Protein AF-0000000075753879 (afdb_homodimer)

Radius of gyration: 20.75 Å; Cα contacts (8 Å, |Δi|>4): 608; chains: 2; bounding box: 43×58×50 Å

Structure (mmCIF, N/CA/C/O backbone):
data_AF-0000000075753879-model_v1
#
loop_
_entity.id
_entity.type
_entity.pdbx_description
1 polymer 'Pc22g12750 protein'
#
loop_
_atom_site.group_PDB
_atom_site.id
_atom_site.type_symbol
_atom_site.label_atom_id
_atom_site.label_alt_id
_atom_site.label_comp_id
_atom_site.label_asym_id
_atom_site.label_entity_id
_atom_site.label_seq_id
_atom_site.pdbx_PDB_ins_code
_atom_site.Cartn_x
_atom_site.Cartn_y
_atom_site.Cartn_z
_atom_site.occupancy
_atom_site.B_iso_or_equiv
_atom_site.auth_seq_id
_atom_site.auth_comp_id
_atom_site.auth_asym_id
_atom_site.auth_atom_id
_atom_site.pdbx_PDB_model_num
ATOM 1 N N . MET A 1 1 ? -22.219 -13.297 14.078 1 32.09 1 MET A N 1
ATOM 2 C CA . MET A 1 1 ? -21.984 -13.297 12.641 1 32.09 1 MET A CA 1
ATOM 3 C C . MET A 1 1 ? -21.219 -14.539 12.211 1 32.09 1 MET A C 1
ATOM 5 O O . MET A 1 1 ? -20.219 -14.906 12.844 1 32.09 1 MET A O 1
ATOM 9 N N . ASN A 1 2 ? -21.797 -15.508 11.766 1 44.25 2 ASN A N 1
ATOM 10 C CA . ASN A 1 2 ? -21.297 -16.859 11.539 1 44.25 2 ASN A CA 1
ATOM 11 C C . ASN A 1 2 ? -19.984 -16.859 10.758 1 44.25 2 ASN A C 1
ATOM 13 O O . ASN A 1 2 ? -19.953 -16.469 9.594 1 44.25 2 ASN A O 1
ATOM 17 N N . GLN A 1 3 ? -18.766 -16.828 11.469 1 71.19 3 GLN A N 1
ATOM 18 C CA . GLN A 1 3 ? -17.406 -16.828 10.938 1 71.19 3 GLN A CA 1
ATOM 19 C C . GLN A 1 3 ? -17.188 -17.969 9.961 1 71.19 3 GLN A C 1
ATOM 21 O O . GLN A 1 3 ? -17.5 -19.125 10.266 1 71.19 3 GLN A O 1
ATOM 26 N N . GLN A 1 4 ? -17.203 -17.797 8.602 1 87.81 4 GLN A N 1
ATOM 27 C CA . GLN A 1 4 ? -16.938 -18.781 7.562 1 87.81 4 GLN A CA 1
ATOM 28 C C . GLN A 1 4 ? -15.836 -19.75 7.996 1 87.81 4 GLN A C 1
ATOM 30 O O . GLN A 1 4 ? -14.859 -19.344 8.633 1 87.81 4 GLN A O 1
ATOM 35 N N . SER A 1 5 ? -16.125 -21.047 7.887 1 95.25 5 SER A N 1
ATOM 36 C CA . SER A 1 5 ? -15.109 -22.062 8.141 1 95.25 5 SER A CA 1
ATOM 37 C C . SER A 1 5 ? -13.93 -21.906 7.191 1 95.25 5 SER A C 1
ATOM 39 O O . SER A 1 5 ? -14.031 -21.219 6.168 1 95.25 5 SER A O 1
ATOM 41 N N . PRO A 1 6 ? -12.805 -22.5 7.566 1 96.69 6 PRO A N 1
ATOM 42 C CA . PRO A 1 6 ? -11.656 -22.484 6.656 1 96.69 6 PRO A CA 1
ATOM 43 C C . PRO A 1 6 ? -11.992 -23.031 5.27 1 96.69 6 PRO A C 1
ATOM 45 O O . PRO A 1 6 ? -11.531 -22.484 4.262 1 96.69 6 PRO A O 1
ATOM 48 N N . GLU A 1 7 ? -12.812 -24.047 5.258 1 97.38 7 GLU A N 1
ATOM 49 C CA . GLU A 1 7 ? -13.219 -24.625 3.984 1 97.38 7 GLU A CA 1
ATOM 50 C C . GLU A 1 7 ? -14.055 -23.641 3.168 1 97.38 7 GLU A C 1
ATOM 52 O O . GLU A 1 7 ? -13.844 -23.484 1.965 1 97.38 7 GLU A O 1
ATOM 57 N N . GLU A 1 8 ? -14.953 -23.016 3.777 1 96.69 8 GLU A N 1
ATOM 58 C CA . GLU A 1 8 ? -15.805 -22.047 3.1 1 96.69 8 GLU A CA 1
ATOM 59 C C . GLU A 1 8 ? -15 -20.859 2.59 1 96.69 8 GLU A C 1
ATOM 61 O O . GLU A 1 8 ? -15.234 -20.359 1.481 1 96.69 8 GLU A O 1
ATOM 66 N N . LYS A 1 9 ? -14.078 -20.391 3.42 1 96.06 9 LYS A N 1
ATOM 67 C CA . LYS A 1 9 ? -13.211 -19.281 3.016 1 96.06 9 LYS A CA 1
ATOM 68 C C . LYS A 1 9 ? -12.359 -19.656 1.808 1 96.06 9 LYS A C 1
ATOM 70 O O . LYS A 1 9 ? -12.258 -18.891 0.852 1 96.06 9 LYS A O 1
ATOM 75 N N . ALA A 1 10 ? -11.789 -20.828 1.867 1 97.69 10 ALA A N 1
ATOM 76 C CA . ALA A 1 10 ? -10.938 -21.297 0.775 1 97.69 10 ALA A CA 1
ATOM 77 C C . ALA A 1 10 ? -11.734 -21.453 -0.518 1 97.69 10 ALA A C 1
ATOM 79 O O . ALA A 1 10 ? -11.281 -21.031 -1.585 1 97.69 10 ALA A O 1
ATOM 80 N N . GLU A 1 11 ? -12.914 -21.969 -0.422 1 97.31 11 GLU A N 1
ATOM 81 C CA . GLU A 1 11 ? -13.766 -22.141 -1.593 1 97.31 11 GLU A CA 1
ATOM 82 C C . GLU A 1 11 ? -14.195 -20.797 -2.176 1 97.31 11 GLU A C 1
ATOM 84 O O . GLU A 1 11 ? -14.219 -20.625 -3.396 1 97.31 11 GLU A O 1
ATOM 89 N N . ALA A 1 12 ? -14.531 -19.906 -1.305 1 94.38 12 ALA A N 1
ATOM 90 C CA . ALA A 1 12 ? -14.914 -18.578 -1.76 1 94.38 12 ALA A CA 1
ATOM 91 C C . ALA A 1 12 ? -13.75 -17.875 -2.469 1 94.38 12 ALA A C 1
ATOM 93 O O . ALA A 1 12 ? -13.945 -17.188 -3.477 1 94.38 12 ALA A O 1
ATOM 94 N N . LEU A 1 13 ? -12.594 -18.047 -1.924 1 95.5 13 LEU A N 1
ATOM 95 C CA . LEU A 1 13 ? -11.398 -17.438 -2.492 1 95.5 13 LEU A CA 1
ATOM 96 C C . LEU A 1 13 ? -11.094 -18 -3.873 1 95.5 13 LEU A C 1
ATOM 98 O O . LEU A 1 13 ? -10.828 -17.25 -4.816 1 95.5 13 LEU A O 1
ATOM 102 N N . ILE A 1 14 ? -11.125 -19.312 -4.027 1 96.81 14 ILE A N 1
ATOM 103 C CA . ILE A 1 14 ? -10.906 -19.969 -5.309 1 96.81 14 ILE A CA 1
ATOM 104 C C . ILE A 1 14 ? -11.992 -19.547 -6.297 1 96.81 14 ILE A C 1
ATOM 106 O O . ILE A 1 14 ? -11.695 -19.25 -7.457 1 96.81 14 ILE A O 1
ATOM 110 N N . GLY A 1 15 ? -13.219 -19.469 -5.82 1 95 15 GLY A N 1
ATOM 111 C CA . GLY A 1 15 ? -14.312 -19 -6.656 1 95 15 GLY A CA 1
ATOM 112 C C . GLY A 1 15 ? -14.125 -17.578 -7.141 1 95 15 GLY A C 1
ATOM 113 O O . GLY A 1 15 ? -14.406 -17.281 -8.305 1 95 15 GLY A O 1
ATOM 114 N N . ALA A 1 16 ? -13.648 -16.719 -6.277 1 91.19 16 ALA A N 1
ATOM 115 C CA . ALA A 1 16 ? -13.398 -15.328 -6.641 1 91.19 16 ALA A CA 1
ATOM 116 C C . ALA A 1 16 ? -12.32 -15.227 -7.715 1 91.19 16 ALA A C 1
ATOM 118 O O . ALA A 1 16 ? -12.461 -14.453 -8.672 1 91.19 16 ALA A O 1
ATOM 119 N N . LEU A 1 17 ? -11.234 -15.992 -7.559 1 93.81 17 LEU A N 1
ATOM 120 C CA . LEU A 1 17 ? -10.164 -16 -8.555 1 93.81 17 LEU A CA 1
ATOM 121 C C . LEU A 1 17 ? -10.703 -16.422 -9.922 1 93.81 17 LEU A C 1
ATOM 123 O O . LEU A 1 17 ? -10.383 -15.797 -10.938 1 93.81 17 LEU A O 1
ATOM 127 N N . GLU A 1 18 ? -11.516 -17.406 -9.906 1 95.12 18 GLU A N 1
ATOM 128 C CA . GLU A 1 18 ? -12.023 -17.969 -11.164 1 95.12 18 GLU A CA 1
ATOM 129 C C . GLU A 1 18 ? -13.062 -17.031 -11.781 1 95.12 18 GLU A C 1
ATOM 131 O O . GLU A 1 18 ? -13.109 -16.875 -13.008 1 95.12 18 GLU A O 1
ATOM 136 N N . LYS A 1 19 ? -13.852 -16.422 -10.977 1 91.06 19 LYS A N 1
ATOM 137 C CA . LYS A 1 19 ? -14.945 -15.586 -11.469 1 91.06 19 LYS A CA 1
ATOM 138 C C . LYS A 1 19 ? -14.438 -14.219 -11.906 1 91.06 19 LYS A C 1
ATOM 140 O O . LYS A 1 19 ? -14.742 -13.758 -13.008 1 91.06 19 LYS A O 1
ATOM 145 N N . TYR A 1 20 ? -13.633 -13.625 -11.117 1 88.5 20 TYR A N 1
ATOM 146 C CA . TYR A 1 20 ? -13.258 -12.234 -11.344 1 88.5 20 TYR A CA 1
ATOM 147 C C . TYR A 1 20 ? -11.898 -12.133 -12.023 1 88.5 20 TYR A C 1
ATOM 149 O O . TYR A 1 20 ? -11.508 -11.062 -12.492 1 88.5 20 TYR A O 1
ATOM 157 N N . GLY A 1 21 ? -11.156 -13.227 -12.086 1 89.19 21 GLY A N 1
ATOM 158 C CA . GLY A 1 21 ? -9.836 -13.219 -12.703 1 89.19 21 GLY A CA 1
ATOM 159 C C . GLY A 1 21 ? -9.883 -13.477 -14.203 1 89.19 21 GLY A C 1
ATOM 160 O O . GLY A 1 21 ? -8.852 -13.719 -14.828 1 89.19 21 GLY A O 1
ATOM 161 N N . GLN A 1 22 ? -11 -13.344 -14.781 1 85.38 22 GLN A N 1
ATOM 162 C CA . GLN A 1 22 ? -11.172 -13.695 -16.188 1 85.38 22 GLN A CA 1
ATOM 163 C C . GLN A 1 22 ? -10.789 -12.539 -17.094 1 85.38 22 GLN A C 1
ATOM 165 O O . GLN A 1 22 ? -10.586 -12.727 -18.297 1 85.38 22 GLN A O 1
ATOM 170 N N . GLY A 1 23 ? -10.719 -11.352 -16.562 1 80.12 23 GLY A N 1
ATOM 171 C CA . GLY A 1 23 ? -10.367 -10.203 -17.391 1 80.12 23 GLY A CA 1
ATOM 172 C C . GLY A 1 23 ? -8.914 -10.188 -17.797 1 80.12 23 GLY A C 1
ATOM 173 O O . GLY A 1 23 ? -8.102 -10.953 -17.281 1 80.12 23 GLY A O 1
ATOM 174 N N . ASP A 1 24 ? -8.688 -9.32 -18.828 1 75.56 24 ASP A N 1
ATOM 175 C CA . ASP A 1 24 ? -7.316 -9.172 -19.312 1 75.56 24 ASP A CA 1
ATOM 176 C C . ASP A 1 24 ? -6.383 -8.727 -18.188 1 75.56 24 ASP A C 1
ATOM 178 O O . ASP A 1 24 ? -6.77 -7.93 -17.344 1 75.56 24 ASP A O 1
ATOM 182 N N . TYR A 1 25 ? -5.301 -9.359 -18.219 1 74.19 25 TYR A N 1
ATOM 183 C CA . TYR A 1 25 ? -4.258 -9 -17.266 1 74.19 25 TYR A CA 1
ATOM 184 C C . TYR A 1 25 ? -3.469 -7.789 -17.75 1 74.19 25 TYR A C 1
ATOM 186 O O . TYR A 1 25 ? -2.482 -7.93 -18.484 1 74.19 25 TYR A O 1
ATOM 194 N N . ILE A 1 26 ? -3.715 -6.562 -17.281 1 65.62 26 ILE A N 1
ATOM 195 C CA . ILE A 1 26 ? -3.031 -5.277 -17.359 1 65.62 26 ILE A CA 1
ATOM 196 C C . ILE A 1 26 ? -2.172 -5.227 -18.625 1 65.62 26 ILE A C 1
ATOM 198 O O . ILE A 1 26 ? -0.948 -5.09 -18.547 1 65.62 26 ILE A O 1
ATOM 202 N N . GLY A 1 27 ? -2.75 -5.352 -19.797 1 65.88 27 GLY A N 1
ATOM 203 C CA . GLY A 1 27 ? -2.033 -5.188 -21.047 1 65.88 27 GLY A CA 1
ATOM 204 C C . GLY A 1 27 ? -1.405 -6.473 -21.562 1 65.88 27 GLY A C 1
ATOM 205 O O . GLY A 1 27 ? -0.615 -6.453 -22.5 1 65.88 27 GLY A O 1
ATOM 206 N N . GLU A 1 28 ? -1.628 -7.508 -20.797 1 75.94 28 GLU A N 1
ATOM 207 C CA . GLU A 1 28 ? -1.078 -8.797 -21.203 1 75.94 28 GLU A CA 1
ATOM 208 C C . GLU A 1 28 ? -2.096 -9.594 -22.016 1 75.94 28 GLU A C 1
ATOM 210 O O . GLU A 1 28 ? -3.287 -9.273 -22.016 1 75.94 28 GLU A O 1
ATOM 215 N N . SER A 1 29 ? -1.628 -10.625 -22.703 1 82.94 29 SER A N 1
ATOM 216 C CA . SER A 1 29 ? -2.457 -11.43 -23.594 1 82.94 29 SER A CA 1
ATOM 217 C C . SER A 1 29 ? -3.102 -12.594 -22.844 1 82.94 29 SER A C 1
ATOM 219 O O . SER A 1 29 ? -3.668 -13.5 -23.469 1 82.94 29 SER A O 1
ATOM 221 N N . ILE A 1 30 ? -2.93 -12.633 -21.594 1 92.69 30 ILE A N 1
ATOM 222 C CA . ILE A 1 30 ? -3.557 -13.68 -20.797 1 92.69 30 ILE A CA 1
ATOM 223 C C . ILE A 1 30 ? -4.469 -13.047 -19.75 1 92.69 30 ILE A C 1
ATOM 225 O O . ILE A 1 30 ? -4.453 -11.828 -19.562 1 92.69 30 ILE A O 1
ATOM 229 N N . SER A 1 31 ? -5.305 -13.938 -19.172 1 94 31 SER A N 1
ATOM 230 C CA . SER A 1 31 ? -6.168 -13.445 -18.109 1 94 31 SER A CA 1
ATOM 231 C C . SER A 1 31 ? -5.406 -13.328 -16.781 1 94 31 SER A C 1
ATOM 233 O O . SER A 1 31 ? -4.344 -13.938 -16.625 1 94 31 SER A O 1
ATOM 235 N N . GLN A 1 32 ? -5.938 -12.625 -15.828 1 93.88 32 GLN A N 1
ATOM 236 C CA . GLN A 1 32 ? -5.363 -12.547 -14.492 1 93.88 32 GLN A CA 1
ATOM 237 C C . GLN A 1 32 ? -5.328 -13.914 -13.82 1 93.88 32 GLN A C 1
ATOM 239 O O . GLN A 1 32 ? -4.395 -14.227 -13.078 1 93.88 32 GLN A O 1
ATOM 244 N N . LEU A 1 33 ? -6.387 -14.688 -14.07 1 96.12 33 LEU A N 1
ATOM 245 C CA . LEU A 1 33 ? -6.418 -16.031 -13.531 1 96.12 33 LEU A CA 1
ATOM 246 C C . LEU A 1 33 ? -5.238 -16.859 -14.047 1 96.12 33 LEU A C 1
ATOM 248 O O . LEU A 1 33 ? -4.523 -17.484 -13.258 1 96.12 33 LEU A O 1
ATOM 252 N N . GLU A 1 34 ? -5.039 -16.812 -15.352 1 97.38 34 GLU A N 1
ATOM 253 C CA . GLU A 1 34 ? -3.934 -17.562 -15.938 1 97.38 34 GLU A CA 1
ATOM 254 C C . GLU A 1 34 ? -2.594 -17.094 -15.375 1 97.38 34 GLU A C 1
ATOM 256 O O . GLU A 1 34 ? -1.719 -17.922 -15.086 1 97.38 34 GLU A O 1
ATOM 261 N N . HIS A 1 35 ? -2.42 -15.828 -15.188 1 97.06 35 HIS A N 1
ATOM 262 C CA . HIS A 1 35 ? -1.223 -15.242 -14.594 1 97.06 35 HIS A CA 1
ATOM 263 C C . HIS A 1 35 ? -0.968 -15.797 -13.203 1 97.06 35 HIS A C 1
ATOM 265 O O . HIS A 1 35 ? 0.139 -16.25 -12.898 1 97.06 35 HIS A O 1
ATOM 271 N N . CYS A 1 36 ? -2.014 -15.836 -12.375 1 98.06 36 CYS A N 1
ATOM 272 C CA . CYS A 1 36 ? -1.92 -16.312 -11 1 98.06 36 CYS A CA 1
ATOM 273 C C . CYS A 1 36 ? -1.588 -17.797 -10.969 1 98.06 36 CYS A C 1
ATOM 275 O O . CYS A 1 36 ? -0.739 -18.234 -10.188 1 98.06 36 CYS A O 1
ATOM 277 N N . LEU A 1 37 ? -2.266 -18.531 -11.844 1 98.69 37 LEU A N 1
ATOM 278 C CA . LEU A 1 37 ? -2.064 -19.969 -11.875 1 98.69 37 LEU A CA 1
ATOM 279 C C . LEU A 1 37 ? -0.645 -20.312 -12.32 1 98.69 37 LEU A C 1
ATOM 281 O O . LEU A 1 37 ? -0.026 -21.234 -11.781 1 98.69 37 LEU A O 1
ATOM 285 N N . GLN A 1 38 ? -0.135 -19.594 -13.32 1 98.75 38 GLN A N 1
ATOM 286 C CA . GLN A 1 38 ? 1.229 -19.828 -13.781 1 98.75 38 GLN A CA 1
ATOM 287 C C . GLN A 1 38 ? 2.242 -19.516 -12.68 1 98.75 38 GLN A C 1
ATOM 289 O O . GLN A 1 38 ? 3.203 -20.266 -12.492 1 98.75 38 GLN A O 1
ATOM 294 N N . ALA A 1 39 ? 2.053 -18.453 -11.922 1 98.75 39 ALA A N 1
ATOM 295 C CA . ALA A 1 39 ? 2.951 -18.109 -10.82 1 98.75 39 ALA A CA 1
ATOM 296 C C . ALA A 1 39 ? 2.949 -19.203 -9.75 1 98.75 39 ALA A C 1
ATOM 298 O O . ALA A 1 39 ? 4.008 -19.625 -9.281 1 98.75 39 ALA A O 1
ATOM 299 N N . ALA A 1 40 ? 1.754 -19.672 -9.375 1 98.88 40 ALA A N 1
ATOM 300 C CA . ALA A 1 40 ? 1.633 -20.734 -8.383 1 98.88 40 ALA A CA 1
ATOM 301 C C . ALA A 1 40 ? 2.297 -22.031 -8.875 1 98.88 40 ALA A C 1
ATOM 303 O O . ALA A 1 40 ? 2.949 -22.734 -8.102 1 98.88 40 ALA A O 1
ATOM 304 N N . HIS A 1 41 ? 2.088 -22.297 -10.141 1 98.88 41 HIS A N 1
ATOM 305 C CA . HIS A 1 41 ? 2.668 -23.5 -10.734 1 98.88 41 HIS A CA 1
ATOM 306 C C . HIS A 1 41 ? 4.191 -23.453 -10.664 1 98.88 41 HIS A C 1
ATOM 308 O O . HIS A 1 41 ? 4.824 -24.469 -10.336 1 98.88 41 HIS A O 1
ATOM 314 N N . GLN A 1 42 ? 4.793 -22.328 -10.969 1 98.81 42 GLN A N 1
ATOM 315 C CA . GLN A 1 42 ? 6.242 -22.203 -10.883 1 98.81 42 GLN A CA 1
ATOM 316 C C . GLN A 1 42 ? 6.738 -22.391 -9.453 1 98.81 42 GLN A C 1
ATOM 318 O O . GLN A 1 42 ? 7.773 -23.031 -9.234 1 98.81 42 GLN A O 1
ATOM 323 N N . ALA A 1 43 ? 5.992 -21.859 -8.484 1 98.88 43 ALA A N 1
ATOM 324 C CA . ALA A 1 43 ? 6.355 -22.047 -7.082 1 98.88 43 ALA A CA 1
ATOM 325 C C . ALA A 1 43 ? 6.316 -23.516 -6.703 1 98.88 43 ALA A C 1
ATOM 327 O O . ALA A 1 43 ? 7.219 -24.016 -6.023 1 98.88 43 ALA A O 1
ATOM 328 N N . SER A 1 44 ? 5.285 -24.203 -7.203 1 98.62 44 SER A N 1
ATOM 329 C CA . SER A 1 44 ? 5.145 -25.625 -6.922 1 98.62 44 SER A CA 1
ATOM 330 C C . SER A 1 44 ? 6.273 -26.438 -7.559 1 98.62 44 SER A C 1
ATOM 332 O O . SER A 1 44 ? 6.844 -27.328 -6.926 1 98.62 44 SER A O 1
ATOM 334 N N . LYS A 1 45 ? 6.559 -26.109 -8.766 1 98.44 45 LYS A N 1
ATOM 335 C CA . LYS A 1 45 ? 7.621 -26.812 -9.484 1 98.44 45 LYS A CA 1
ATOM 336 C C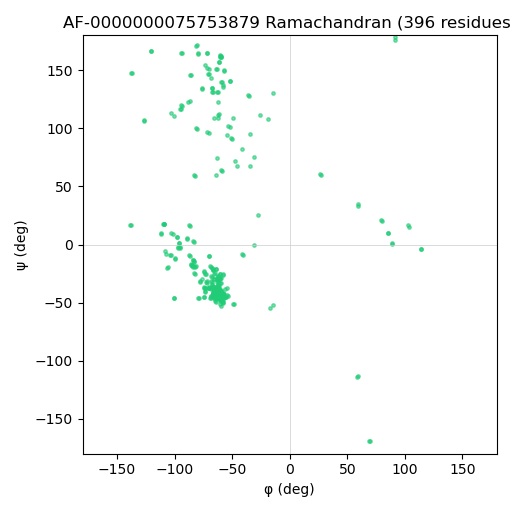 . LYS A 1 45 ? 8.969 -26.594 -8.805 1 98.44 45 LYS A C 1
ATOM 338 O O . LYS A 1 45 ? 9.828 -27.484 -8.836 1 98.44 45 LYS A O 1
ATOM 343 N N . ALA A 1 46 ? 9.156 -25.5 -8.156 1 98.69 46 ALA A N 1
ATOM 344 C CA . ALA A 1 46 ? 10.391 -25.172 -7.445 1 98.69 46 ALA A CA 1
ATOM 345 C C . ALA A 1 46 ? 10.414 -25.812 -6.059 1 98.69 46 ALA A C 1
ATOM 347 O O . ALA A 1 46 ? 11.344 -25.594 -5.281 1 98.69 46 ALA A O 1
ATOM 348 N N . ASN A 1 47 ? 9.398 -26.578 -5.695 1 98.44 47 ASN A N 1
ATOM 349 C CA . ASN A 1 47 ? 9.25 -27.234 -4.398 1 98.44 47 ASN A CA 1
ATOM 350 C C . ASN A 1 47 ? 9.234 -26.234 -3.256 1 98.44 47 ASN A C 1
ATOM 352 O O . ASN A 1 47 ? 9.844 -26.469 -2.207 1 98.44 47 ASN A O 1
ATOM 356 N N . ALA A 1 48 ? 8.672 -25.062 -3.551 1 98.75 48 ALA A N 1
ATOM 357 C CA . ALA A 1 48 ? 8.523 -24.078 -2.49 1 98.75 48 ALA A CA 1
ATOM 358 C C . ALA A 1 48 ? 7.594 -24.578 -1.391 1 98.75 48 ALA A C 1
ATOM 360 O O . ALA A 1 48 ? 6.75 -25.453 -1.632 1 98.75 48 ALA A O 1
ATOM 361 N N . ARG A 1 49 ? 7.777 -24.141 -0.122 1 98.5 49 ARG A N 1
ATOM 362 C CA . ARG A 1 49 ? 6.863 -24.5 0.954 1 98.5 49 ARG A CA 1
ATOM 363 C C . ARG A 1 49 ? 5.449 -24.016 0.664 1 98.5 49 ARG A C 1
ATOM 365 O O . ARG A 1 49 ? 5.258 -23.062 -0.104 1 98.5 49 ARG A O 1
ATOM 372 N N . ASP A 1 50 ? 4.441 -24.516 1.315 1 98.69 50 ASP A N 1
ATOM 373 C CA . ASP A 1 50 ? 3.025 -24.297 1.035 1 98.69 50 ASP A CA 1
ATOM 374 C C . ASP A 1 50 ? 2.676 -22.812 1.122 1 98.69 50 ASP A C 1
ATOM 376 O O . ASP A 1 50 ? 1.97 -22.281 0.261 1 98.69 50 ASP A O 1
ATOM 380 N N . GLU A 1 51 ? 3.166 -22.109 2.092 1 98.75 51 GLU A N 1
ATOM 381 C CA . GLU A 1 51 ? 2.846 -20.688 2.27 1 98.75 51 GLU A CA 1
ATOM 382 C C . GLU A 1 51 ? 3.322 -19.859 1.078 1 98.75 51 GLU A C 1
ATOM 384 O O . GLU A 1 51 ? 2.658 -18.906 0.675 1 98.75 51 GLU A O 1
ATOM 389 N N . LEU A 1 52 ? 4.457 -20.25 0.525 1 98.88 52 LEU A N 1
ATOM 390 C CA . LEU A 1 52 ? 4.988 -19.516 -0.618 1 98.88 52 LEU A CA 1
ATOM 391 C C . LEU A 1 52 ? 4.203 -19.828 -1.884 1 98.88 52 LEU A C 1
ATOM 393 O O . LEU A 1 52 ? 3.982 -18.953 -2.723 1 98.88 52 LEU A O 1
ATOM 397 N N . VAL A 1 53 ? 3.756 -21.047 -2.07 1 98.94 53 VAL A N 1
ATOM 398 C CA . VAL A 1 53 ? 2.908 -21.422 -3.197 1 98.94 53 VAL A CA 1
ATOM 399 C C . VAL A 1 53 ? 1.579 -20.672 -3.115 1 98.94 53 VAL A C 1
ATOM 401 O O . VAL A 1 53 ? 1.098 -20.141 -4.117 1 98.94 53 VAL A O 1
ATOM 404 N N . ILE A 1 54 ? 1.033 -20.609 -1.883 1 98.94 54 ILE A N 1
ATOM 405 C CA . ILE A 1 54 ? -0.215 -19.891 -1.657 1 98.94 54 ILE A CA 1
ATOM 406 C C . ILE A 1 54 ? -0.026 -18.406 -1.993 1 98.94 54 ILE A C 1
ATOM 408 O O . ILE A 1 54 ? -0.859 -17.812 -2.678 1 98.94 54 ILE A O 1
ATOM 412 N N . ALA A 1 55 ? 1.093 -17.812 -1.553 1 98.94 55 ALA A N 1
ATOM 413 C CA . ALA A 1 55 ? 1.377 -16.406 -1.829 1 98.94 55 ALA A CA 1
ATOM 414 C C . ALA A 1 55 ? 1.52 -16.156 -3.328 1 98.94 55 ALA A C 1
ATOM 416 O O . ALA A 1 55 ? 1.06 -15.133 -3.844 1 98.94 55 ALA A O 1
ATOM 417 N N . ALA A 1 56 ? 2.152 -17.078 -4.02 1 98.94 56 ALA A N 1
ATOM 418 C CA . ALA A 1 56 ? 2.305 -16.953 -5.469 1 98.94 56 ALA A CA 1
ATOM 419 C C . ALA A 1 56 ? 0.947 -16.984 -6.164 1 98.94 56 ALA A C 1
ATOM 421 O O . ALA A 1 56 ? 0.693 -16.188 -7.074 1 98.94 56 ALA A O 1
ATOM 422 N N . LEU A 1 57 ? 0.075 -17.828 -5.707 1 98.81 57 LEU A N 1
ATOM 423 C CA . LEU A 1 57 ? -1.263 -17.938 -6.277 1 98.81 57 LEU A CA 1
ATOM 424 C C . LEU A 1 57 ? -2.055 -16.656 -6.059 1 98.81 57 LEU A C 1
ATOM 426 O O . LEU A 1 57 ? -2.801 -16.219 -6.941 1 98.81 57 LEU A O 1
ATOM 430 N N . LEU A 1 58 ? -1.85 -16.016 -4.887 1 98.5 58 LEU A N 1
ATOM 431 C CA . LEU A 1 58 ? -2.779 -14.977 -4.441 1 98.5 58 LEU A CA 1
ATOM 432 C C . LEU A 1 58 ? -2.119 -13.602 -4.469 1 98.5 58 LEU A C 1
ATOM 434 O O . LEU A 1 58 ? -2.699 -12.625 -4.004 1 98.5 58 LEU A O 1
ATOM 438 N N . HIS A 1 59 ? -0.901 -13.422 -5.047 1 98.31 59 HIS A N 1
ATOM 439 C CA . HIS A 1 59 ? -0.122 -12.195 -4.918 1 98.31 59 HIS A CA 1
ATOM 440 C C . HIS A 1 59 ? -0.863 -11.008 -5.523 1 98.31 59 HIS A C 1
ATOM 442 O O . HIS 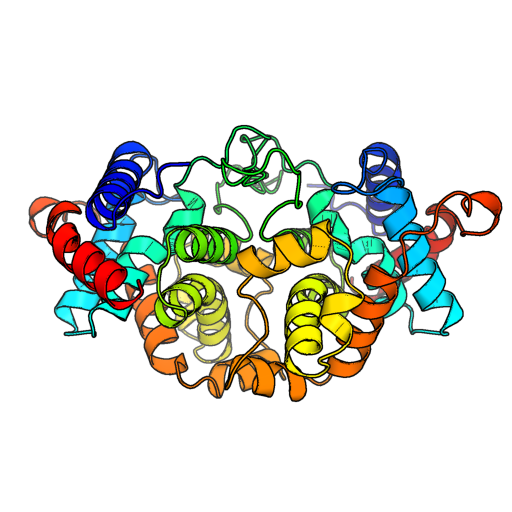A 1 59 ? -0.725 -9.875 -5.051 1 98.31 59 HIS A O 1
ATOM 448 N N . ASP A 1 60 ? -1.753 -11.312 -6.527 1 95.44 60 ASP A N 1
ATOM 449 C CA . ASP A 1 60 ? -2.443 -10.242 -7.246 1 95.44 60 ASP A CA 1
ATOM 450 C C . ASP A 1 60 ? -3.924 -10.203 -6.875 1 95.44 60 ASP A C 1
ATOM 452 O O . ASP A 1 60 ? -4.73 -9.609 -7.594 1 95.44 60 ASP A O 1
ATOM 456 N N . ILE A 1 61 ? -4.305 -10.844 -5.746 1 94.44 61 ILE A N 1
ATOM 457 C CA . ILE A 1 61 ? -5.707 -10.914 -5.363 1 94.44 61 ILE A CA 1
ATOM 458 C C . ILE A 1 61 ? -6.262 -9.508 -5.152 1 94.44 61 ILE A C 1
ATOM 460 O O . ILE A 1 61 ? -7.453 -9.266 -5.348 1 94.44 61 ILE A O 1
ATOM 464 N N . GLY A 1 62 ? -5.438 -8.562 -4.84 1 91.25 62 GLY A N 1
ATOM 465 C CA . GLY A 1 62 ? -5.84 -7.176 -4.656 1 91.25 62 GLY A CA 1
ATOM 466 C C . GLY A 1 62 ? -6.258 -6.504 -5.949 1 91.25 62 GLY A C 1
ATOM 467 O O . GLY A 1 62 ? -6.918 -5.461 -5.93 1 91.25 62 GLY A O 1
ATOM 468 N N . GLN A 1 63 ? -5.863 -7.074 -7.074 1 87.94 63 GLN A N 1
ATOM 469 C CA . GLN A 1 63 ? -6.293 -6.602 -8.383 1 87.94 63 GLN A CA 1
ATOM 470 C C . GLN A 1 63 ? -7.652 -7.18 -8.758 1 87.94 63 GLN A C 1
ATOM 472 O O . GLN A 1 63 ? -8.359 -6.629 -9.602 1 87.94 63 GLN A O 1
ATOM 477 N N . ILE A 1 64 ? -7.98 -8.328 -8.172 1 85.5 64 ILE A N 1
ATOM 478 C CA . ILE A 1 64 ? -9.047 -9.172 -8.695 1 85.5 64 ILE A CA 1
ATOM 479 C C . ILE A 1 64 ? -10.32 -8.969 -7.867 1 85.5 64 ILE A C 1
ATOM 481 O O . ILE A 1 64 ? -11.414 -8.867 -8.422 1 85.5 64 ILE A O 1
ATOM 485 N N . ILE A 1 65 ? -10.227 -8.961 -6.555 1 80.31 65 ILE A N 1
ATOM 486 C CA . ILE A 1 65 ? -11.398 -8.93 -5.684 1 80.31 65 ILE A CA 1
ATOM 487 C C . ILE A 1 65 ? -12.117 -7.59 -5.828 1 80.31 65 ILE A C 1
ATOM 489 O O . ILE A 1 65 ? -11.477 -6.551 -5.988 1 80.31 65 ILE A O 1
ATOM 493 N N . PRO A 1 66 ? -13.492 -7.816 -6.016 1 66.5 66 PRO A N 1
ATOM 494 C CA . PRO A 1 66 ? -14.266 -6.57 -6.051 1 66.5 66 PRO A CA 1
ATOM 495 C C . PRO A 1 66 ? -14.18 -5.785 -4.746 1 66.5 66 PRO A C 1
ATOM 497 O O . PRO A 1 66 ? -14.133 -6.375 -3.664 1 66.5 66 PRO A O 1
ATOM 500 N N . LEU A 1 67 ? -13.57 -4.746 -4.809 1 55.41 67 LEU A N 1
ATOM 501 C CA . LEU A 1 67 ? -13.625 -3.891 -3.625 1 55.41 67 LEU A CA 1
ATOM 502 C C . LEU A 1 67 ? -15.016 -3.289 -3.451 1 55.41 67 LEU A C 1
ATOM 504 O O . LEU A 1 67 ? -15.695 -2.998 -4.434 1 55.41 67 LEU A O 1
ATOM 508 N N . GLU A 1 68 ? -15.844 -3.916 -2.633 1 45.66 68 GLU A N 1
ATOM 509 C CA . GLU A 1 68 ? -17.172 -3.316 -2.488 1 45.66 68 GLU A CA 1
ATOM 510 C C . GLU A 1 68 ? -17.172 -1.862 -2.949 1 45.66 68 GLU A C 1
ATOM 512 O O . GLU A 1 68 ? -16.188 -1.147 -2.766 1 45.66 68 GLU A O 1
ATOM 517 N N . SER A 1 69 ? -17.812 -1.638 -4.113 1 36.12 69 SER A N 1
ATOM 518 C CA . SER A 1 69 ? -17.969 -0.509 -5.027 1 36.12 69 SER A CA 1
ATOM 519 C C . SER A 1 69 ? -17.844 0.819 -4.289 1 36.12 69 SER A C 1
ATOM 521 O O . SER A 1 69 ? -18.766 1.237 -3.59 1 36.12 69 SER A O 1
ATOM 523 N N . THR A 1 70 ? -17.344 1.352 -3.275 1 31.55 70 THR A N 1
ATOM 524 C CA . THR A 1 70 ? -17.266 2.717 -3.785 1 31.55 70 THR A CA 1
ATOM 525 C C . THR A 1 70 ? -16.234 2.814 -4.906 1 31.55 70 THR A C 1
ATOM 527 O O . THR A 1 70 ? -15.312 2.006 -4.98 1 31.55 70 THR A O 1
ATOM 530 N N . GLU A 1 71 ? -16.266 3.553 -6.047 1 29 71 GLU A N 1
ATOM 531 C CA . GLU A 1 71 ? -15.57 3.852 -7.297 1 29 71 GLU A CA 1
ATOM 532 C C . GLU A 1 71 ? -14.062 3.703 -7.145 1 29 71 GLU A C 1
ATOM 534 O O . GLU A 1 71 ? -13.438 4.434 -6.379 1 29 71 GLU A O 1
ATOM 539 N N . GLU A 1 72 ? -13.531 2.611 -7.102 1 31.3 72 GLU A N 1
ATOM 540 C CA . GLU A 1 72 ? -12.125 2.309 -6.832 1 31.3 72 GLU A CA 1
ATOM 541 C C . GLU A 1 72 ? -11.219 2.922 -7.891 1 31.3 72 GLU A C 1
ATOM 543 O O . GLU A 1 72 ? -11.578 2.986 -9.07 1 31.3 72 GLU A O 1
ATOM 548 N N . ALA A 1 73 ? -10.312 3.717 -7.516 1 30.36 73 ALA A N 1
ATOM 549 C CA . ALA A 1 73 ? -9.336 4.539 -8.227 1 30.36 73 ALA A CA 1
ATOM 550 C C . ALA A 1 73 ? -8.359 3.67 -9.008 1 30.36 73 ALA A C 1
ATOM 552 O O . ALA A 1 73 ? -7.52 2.979 -8.422 1 30.36 73 ALA A O 1
ATOM 553 N N . ARG A 1 74 ? -8.805 2.771 -10.031 1 37.31 74 ARG A N 1
ATOM 554 C CA . ARG A 1 74 ? -7.719 2.402 -10.938 1 37.31 74 ARG A CA 1
ATOM 555 C C . ARG A 1 74 ? -6.914 3.627 -11.352 1 37.31 74 ARG A C 1
ATOM 557 O O . ARG A 1 74 ? -7.469 4.586 -11.891 1 37.31 74 ARG A O 1
ATOM 564 N N . MET A 1 75 ? -6.195 4.285 -10.586 1 34.44 75 MET A N 1
ATOM 565 C CA . MET A 1 75 ? -5.398 5.418 -11.047 1 34.44 75 MET A CA 1
ATOM 566 C C . MET A 1 75 ? -4.883 5.172 -12.461 1 34.44 75 MET A C 1
ATOM 568 O O . MET A 1 75 ? -4.027 4.309 -12.672 1 34.44 75 MET A O 1
ATOM 572 N N . ASN A 1 76 ? -5.957 5.164 -13.367 1 35.41 76 ASN A N 1
ATOM 573 C CA . ASN A 1 76 ? -5.426 5.512 -14.68 1 35.41 76 ASN A CA 1
ATOM 574 C C . ASN A 1 76 ? -4.754 6.883 -14.664 1 35.41 76 ASN A C 1
ATOM 576 O O . ASN A 1 76 ? -5.414 7.902 -14.469 1 35.41 76 ASN A O 1
ATOM 580 N N . LEU A 1 77 ? -3.732 7.098 -13.945 1 35.5 77 LEU A N 1
ATOM 581 C CA . LEU A 1 77 ? -3.084 8.352 -14.312 1 35.5 77 LEU A CA 1
ATOM 582 C C . LEU A 1 77 ? -3.379 8.719 -15.758 1 35.5 77 LEU A C 1
ATOM 584 O O . LEU A 1 77 ? -3.355 7.855 -16.641 1 35.5 77 LEU A O 1
ATOM 588 N N . ARG A 1 78 ? -4.172 9.805 -15.805 1 34.19 78 ARG A N 1
ATOM 589 C CA . ARG A 1 78 ? -4.793 10.375 -17 1 34.19 78 ARG A CA 1
ATOM 590 C C . ARG A 1 78 ? -4.125 9.867 -18.266 1 34.19 78 ARG A C 1
ATOM 592 O O . ARG A 1 78 ? -4.723 9.891 -19.344 1 34.19 78 ARG A O 1
ATOM 599 N N . GLU A 1 79 ? -2.861 10.086 -18.219 1 36.69 79 GLU A N 1
ATOM 600 C CA . GLU A 1 79 ? -2.402 10.195 -19.594 1 36.69 79 GLU A CA 1
ATOM 601 C C . GLU A 1 79 ? -2.408 8.836 -20.281 1 36.69 79 GLU A C 1
ATOM 603 O O . GLU A 1 79 ? -2.268 8.758 -21.516 1 36.69 79 GLU A O 1
ATOM 608 N N . SER A 1 80 ? -2.123 7.777 -19.484 1 40.44 80 SER A N 1
ATOM 609 C CA . SER A 1 80 ? -1.896 6.609 -20.328 1 40.44 80 SER A CA 1
ATOM 610 C C . SER A 1 80 ? -3.127 5.711 -20.359 1 40.44 80 SER A C 1
ATOM 612 O O . SER A 1 80 ? -3.777 5.492 -19.344 1 40.44 80 SER A O 1
ATOM 614 N N . THR A 1 81 ? -3.818 5.613 -21.453 1 46.53 81 THR A N 1
ATOM 615 C CA . THR A 1 81 ? -4.848 4.668 -21.875 1 46.53 81 THR A CA 1
ATOM 616 C C . THR A 1 81 ? -4.488 3.25 -21.453 1 46.53 81 THR A C 1
ATOM 618 O O . THR A 1 81 ? -5.316 2.342 -21.516 1 46.53 81 THR A O 1
ATOM 621 N N . GLU A 1 82 ? -3.248 3.131 -20.969 1 54.97 82 GLU A N 1
ATOM 622 C CA . GLU A 1 82 ? -2.836 1.759 -20.688 1 54.97 82 GLU A CA 1
ATOM 623 C C . GLU A 1 82 ? -3.094 1.391 -19.234 1 54.97 82 GLU A C 1
ATOM 625 O O . GLU A 1 82 ? -2.754 2.152 -18.328 1 54.97 82 GLU A O 1
ATOM 630 N N . ASN A 1 83 ? -3.898 0.43 -19.047 1 64.25 83 ASN A N 1
ATOM 631 C CA . ASN A 1 83 ? -4.184 -0.108 -17.719 1 64.25 83 ASN A CA 1
ATOM 632 C C . ASN A 1 83 ? -2.934 -0.696 -17.078 1 64.25 83 ASN A C 1
ATOM 634 O O . ASN A 1 83 ? -2.348 -1.646 -17.594 1 64.25 83 ASN A O 1
ATOM 638 N N . VAL A 1 84 ? -2.342 -0.073 -16.047 1 66.81 84 VAL A N 1
ATOM 639 C CA . VAL A 1 84 ? -1.117 -0.528 -15.406 1 66.81 84 VAL A CA 1
ATOM 640 C C . VAL A 1 84 ? -1.455 -1.2 -14.078 1 66.81 84 VAL A C 1
ATOM 642 O O . VAL A 1 84 ? -0.558 -1.57 -13.312 1 66.81 84 VAL A O 1
ATOM 645 N N . GLY A 1 85 ? -2.756 -1.458 -13.812 1 75.94 85 GLY A N 1
ATOM 646 C CA . GLY A 1 85 ? -3.166 -2.117 -12.578 1 75.94 85 GLY A CA 1
ATOM 647 C C . GLY A 1 85 ? -3.488 -1.145 -11.461 1 75.94 85 GLY A C 1
ATOM 648 O O . GLY A 1 85 ? -3.285 0.063 -11.602 1 75.94 85 GLY A O 1
ATOM 649 N N . ARG A 1 86 ? -3.926 -1.643 -10.367 1 78.19 86 ARG A N 1
ATOM 650 C CA . ARG A 1 86 ? -4.332 -0.854 -9.211 1 78.19 86 ARG A CA 1
ATOM 651 C C . ARG A 1 86 ? -3.139 -0.546 -8.312 1 78.19 86 ARG A C 1
ATOM 653 O O . ARG A 1 86 ? -2.459 -1.459 -7.84 1 78.19 86 ARG A O 1
ATOM 660 N N . VAL A 1 87 ? -2.939 0.747 -8.102 1 82.88 87 VAL A N 1
ATOM 661 C CA . VAL A 1 87 ? -1.893 1.136 -7.16 1 82.88 87 VAL A CA 1
ATOM 662 C C . VAL A 1 87 ? -2.23 0.614 -5.766 1 82.88 87 VAL A C 1
ATOM 664 O O . VAL A 1 87 ? -3.371 0.726 -5.312 1 82.88 87 VAL A O 1
ATOM 667 N N . GLY A 1 88 ? -1.275 -0.006 -5.141 1 87.88 88 GLY A N 1
ATOM 668 C CA . GLY A 1 88 ? -1.468 -0.485 -3.781 1 87.88 88 GLY A CA 1
ATOM 669 C C . GLY A 1 88 ? -2.125 -1.851 -3.717 1 87.88 88 GLY A C 1
ATOM 670 O O . GLY A 1 88 ? -2.508 -2.311 -2.639 1 87.88 88 GLY A O 1
ATOM 671 N N . HIS A 1 89 ? -2.252 -2.521 -4.906 1 90.81 89 HIS A N 1
ATOM 672 C CA . HIS A 1 89 ? -2.934 -3.811 -4.914 1 90.81 89 HIS A CA 1
ATOM 673 C C . HIS A 1 89 ? -2.225 -4.816 -4.012 1 90.81 89 HIS A C 1
ATOM 675 O O . HIS A 1 89 ? -2.861 -5.711 -3.451 1 90.81 89 HIS A O 1
ATOM 681 N N . GLU A 1 90 ? -0.893 -4.695 -3.832 1 94.12 90 GLU A N 1
ATOM 682 C CA . GLU A 1 90 ? -0.165 -5.602 -2.951 1 94.12 90 GLU A CA 1
ATOM 683 C C . GLU A 1 90 ? -0.619 -5.449 -1.502 1 94.12 90 GLU A C 1
ATOM 685 O O . GLU A 1 90 ? -0.805 -6.441 -0.796 1 94.12 90 GLU A O 1
ATOM 690 N N . ALA A 1 91 ? -0.834 -4.219 -1.108 1 90.06 91 ALA A N 1
ATOM 691 C CA . ALA A 1 91 ? -1.287 -3.955 0.255 1 90.06 91 ALA A CA 1
ATOM 692 C C . ALA A 1 91 ? -2.75 -4.352 0.432 1 90.06 91 ALA A C 1
ATOM 694 O O . ALA A 1 91 ? -3.129 -4.902 1.47 1 90.06 91 ALA A O 1
ATOM 695 N N . ILE A 1 92 ? -3.553 -4.074 -0.561 1 87.75 92 ILE A N 1
ATOM 696 C CA . ILE A 1 92 ? -4.965 -4.441 -0.54 1 87.75 92 ILE A CA 1
ATOM 697 C C . ILE A 1 92 ? -5.102 -5.957 -0.425 1 87.75 92 ILE A C 1
ATOM 699 O O . ILE A 1 92 ? -5.859 -6.457 0.409 1 87.75 92 ILE A O 1
ATOM 703 N N . GLY A 1 93 ? -4.34 -6.645 -1.252 1 93.56 93 GLY A N 1
ATOM 704 C CA . GLY A 1 93 ? -4.371 -8.102 -1.208 1 93.56 93 GLY A CA 1
ATOM 705 C C . GLY A 1 93 ? -3.934 -8.664 0.13 1 93.56 93 GLY A C 1
ATOM 706 O O . GLY A 1 93 ? -4.586 -9.555 0.674 1 93.56 93 GLY A O 1
ATOM 707 N N . ALA A 1 94 ? -2.85 -8.125 0.666 1 94.81 94 ALA A N 1
ATOM 708 C CA . ALA A 1 94 ? -2.357 -8.578 1.962 1 94.81 94 ALA A CA 1
ATOM 709 C C . ALA A 1 94 ? -3.398 -8.359 3.055 1 94.81 94 ALA A C 1
ATOM 711 O O . ALA A 1 94 ? -3.646 -9.25 3.875 1 94.81 94 ALA A O 1
ATOM 712 N N . SER A 1 95 ? -4.066 -7.227 3.02 1 90.31 95 SER A N 1
ATOM 713 C CA . SER A 1 95 ? -5.078 -6.902 4.02 1 90.31 95 SER A CA 1
ATOM 714 C C . SER A 1 95 ? -6.285 -7.832 3.902 1 90.31 95 SER A C 1
ATOM 716 O O . SER A 1 95 ? -6.828 -8.281 4.91 1 90.31 95 SER A O 1
ATOM 718 N N . TYR A 1 96 ? -6.707 -8.086 2.713 1 90.56 96 TYR A N 1
ATOM 719 C CA . TYR A 1 96 ? -7.828 -8.977 2.463 1 90.56 96 TYR A CA 1
ATOM 720 C C . TYR A 1 96 ? -7.539 -10.375 3 1 90.56 96 TYR A C 1
ATOM 722 O O . TYR A 1 96 ? -8.352 -10.953 3.727 1 90.56 96 TYR A O 1
ATOM 730 N N . LEU A 1 97 ? -6.34 -10.898 2.67 1 95.31 97 LEU A N 1
ATOM 731 C CA . LEU A 1 97 ? -5.973 -12.234 3.109 1 95.31 97 LEU A CA 1
ATOM 732 C C . LEU A 1 97 ? -5.828 -12.297 4.625 1 95.31 97 LEU A C 1
ATOM 734 O O . LEU A 1 97 ? -6.195 -13.289 5.254 1 95.31 97 LEU A O 1
ATOM 738 N N . ARG A 1 98 ? -5.312 -11.234 5.203 1 92.88 98 ARG A N 1
ATOM 739 C CA . ARG A 1 98 ? -5.227 -11.164 6.656 1 92.88 98 ARG A CA 1
ATOM 740 C C . ARG A 1 98 ? -6.609 -11.258 7.293 1 92.88 98 ARG A C 1
ATOM 742 O O . ARG A 1 98 ? -6.793 -11.953 8.289 1 92.88 98 ARG A O 1
ATOM 749 N N . SER A 1 99 ? -7.578 -10.594 6.699 1 89.38 99 SER A N 1
ATOM 750 C CA . SER A 1 99 ? -8.945 -10.602 7.219 1 89.38 99 SER A CA 1
ATOM 751 C C . SER A 1 99 ? -9.562 -11.992 7.137 1 89.38 99 SER A C 1
ATOM 753 O O . SER A 1 99 ? -10.484 -12.312 7.887 1 89.38 99 SER A O 1
ATOM 755 N N . LEU A 1 100 ? -9.055 -12.789 6.211 1 93.19 100 LEU A N 1
ATOM 756 C CA . LEU A 1 100 ? -9.562 -14.141 6.047 1 93.19 100 LEU A CA 1
ATOM 757 C C . LEU A 1 100 ? -8.828 -15.117 6.965 1 93.19 100 LEU A C 1
ATOM 759 O O . LEU A 1 100 ? -9.188 -16.297 7.039 1 93.19 100 LEU A O 1
ATOM 763 N N . GLY A 1 101 ? -7.723 -14.641 7.621 1 93.88 101 GLY A N 1
ATOM 764 C CA . GLY A 1 101 ? -7.051 -15.477 8.602 1 93.88 101 GLY A CA 1
ATOM 765 C C . GLY A 1 101 ? -5.766 -16.094 8.086 1 93.88 101 GLY A C 1
ATOM 766 O O . GLY A 1 101 ? -5.23 -17.016 8.695 1 93.88 101 GLY A O 1
ATOM 767 N N . PHE A 1 102 ? -5.211 -15.617 6.98 1 97 102 PHE A N 1
ATOM 768 C CA . PHE A 1 102 ? -3.941 -16.125 6.48 1 97 102 PHE A CA 1
ATOM 769 C C . PHE A 1 102 ? -2.789 -15.711 7.383 1 97 102 PHE A C 1
ATOM 771 O O . PHE A 1 102 ? -2.877 -14.695 8.078 1 97 102 PHE A O 1
ATOM 778 N N . SER A 1 103 ? -1.749 -16.547 7.398 1 96.38 103 SER A N 1
ATOM 779 C CA . SER A 1 103 ? -0.591 -16.25 8.242 1 96.38 103 SER A CA 1
ATOM 780 C C . SER A 1 103 ? 0.074 -14.945 7.84 1 96.38 103 SER A C 1
ATOM 782 O O . SER A 1 103 ? -0.021 -14.516 6.688 1 96.38 103 SER A O 1
ATOM 784 N N . GLU A 1 104 ? 0.789 -14.367 8.766 1 93.81 104 GLU A N 1
ATOM 785 C CA . GLU A 1 104 ? 1.522 -13.133 8.484 1 93.81 104 GLU A CA 1
ATOM 786 C C . GLU A 1 104 ? 2.58 -13.359 7.41 1 93.81 104 GLU A C 1
ATOM 788 O O . GLU A 1 104 ? 2.881 -12.445 6.633 1 93.81 104 GLU A O 1
ATOM 793 N N . VAL A 1 105 ? 3.113 -14.562 7.355 1 95.81 105 VAL A N 1
ATOM 794 C CA . VAL A 1 105 ? 4.113 -14.867 6.336 1 95.81 105 VAL A CA 1
ATOM 795 C C . VAL A 1 105 ? 3.486 -14.766 4.949 1 95.81 105 VAL A C 1
ATOM 797 O O . VAL A 1 105 ? 4.035 -14.117 4.055 1 95.81 105 VAL A O 1
ATOM 800 N N . VAL A 1 106 ? 2.291 -15.328 4.754 1 98.31 106 VAL A N 1
ATOM 801 C CA . VAL A 1 106 ? 1.612 -15.258 3.465 1 98.31 106 VAL A CA 1
ATOM 802 C C . VAL A 1 106 ? 1.295 -13.797 3.133 1 98.31 106 VAL A C 1
ATOM 804 O O . VAL A 1 106 ? 1.541 -13.344 2.012 1 98.31 106 VAL A O 1
ATOM 807 N N . CYS A 1 107 ? 0.822 -13.078 4.113 1 96.5 107 CYS A N 1
ATOM 808 C CA . CYS A 1 107 ? 0.445 -11.68 3.898 1 96.5 107 CYS A CA 1
ATOM 809 C C . CYS A 1 107 ? 1.663 -10.836 3.551 1 96.5 107 CYS A C 1
ATOM 811 O O . CYS A 1 107 ? 1.604 -9.992 2.654 1 96.5 107 CYS A O 1
ATOM 813 N N . ARG A 1 108 ? 2.768 -11.078 4.188 1 95.62 108 ARG A N 1
ATOM 814 C CA . ARG A 1 108 ? 3.996 -10.344 3.906 1 95.62 108 ARG A CA 1
ATOM 815 C C . ARG A 1 108 ? 4.512 -10.656 2.504 1 95.62 108 ARG A C 1
ATOM 817 O O . ARG A 1 108 ? 4.969 -9.758 1.793 1 95.62 108 ARG A O 1
ATOM 824 N N . LEU A 1 109 ? 4.469 -11.906 2.133 1 98.31 109 LEU A N 1
ATOM 825 C CA . LEU A 1 109 ? 4.922 -12.289 0.802 1 98.31 109 LEU A CA 1
ATOM 826 C C . LEU A 1 109 ? 4.055 -11.648 -0.275 1 98.31 109 LEU A C 1
ATOM 828 O O . LEU A 1 109 ? 4.574 -11.117 -1.259 1 98.31 109 LEU A O 1
ATOM 832 N N . VAL A 1 110 ? 2.766 -11.609 -0.07 1 98.19 110 VAL A N 1
ATOM 833 C CA . VAL A 1 110 ? 1.838 -10.992 -1.014 1 98.19 110 VAL A CA 1
ATOM 834 C C . VAL A 1 110 ? 2.098 -9.492 -1.089 1 98.19 110 VAL A C 1
ATOM 836 O O . VAL A 1 110 ? 2.102 -8.906 -2.176 1 98.19 110 VAL A O 1
ATOM 839 N N . ASN A 1 111 ? 2.361 -8.867 -0.025 1 95.88 111 ASN A N 1
ATOM 840 C CA . ASN A 1 111 ? 2.607 -7.43 0.056 1 95.88 111 ASN A CA 1
ATOM 841 C C . ASN A 1 111 ? 3.939 -7.055 -0.585 1 95.88 111 ASN A C 1
ATOM 843 O O . ASN A 1 111 ? 4.188 -5.879 -0.861 1 95.88 111 ASN A O 1
ATOM 847 N N . SER A 1 112 ? 4.746 -7.992 -0.925 1 97 112 SER A N 1
ATOM 848 C CA . SER A 1 112 ? 6.148 -7.68 -1.187 1 97 112 SER A CA 1
ATOM 849 C C . SER A 1 112 ? 6.441 -7.664 -2.684 1 97 112 SER A C 1
ATOM 851 O O . SER A 1 112 ? 7.508 -7.211 -3.107 1 97 112 SER A O 1
ATOM 853 N N . HIS A 1 113 ? 5.551 -8.07 -3.545 1 97.62 113 HIS A N 1
ATOM 854 C CA . HIS A 1 113 ? 5.98 -8.367 -4.906 1 97.62 113 HIS A CA 1
ATOM 855 C C . HIS A 1 113 ? 6.25 -7.09 -5.691 1 97.62 113 HIS A C 1
ATOM 857 O O . HIS A 1 113 ? 7.016 -7.102 -6.66 1 97.62 113 HIS A O 1
ATOM 863 N N . VAL A 1 114 ? 5.68 -5.992 -5.316 1 96 114 VAL A N 1
ATOM 864 C CA . VAL A 1 114 ? 6.051 -4.719 -5.922 1 96 114 VAL A CA 1
ATOM 865 C C . VAL A 1 114 ? 7.41 -4.27 -5.395 1 96 114 VAL A C 1
ATOM 867 O O . VAL A 1 114 ? 8.273 -3.85 -6.164 1 96 114 VAL A O 1
ATOM 870 N N . ALA A 1 115 ? 7.609 -4.379 -4.078 1 95.94 115 ALA A N 1
ATOM 871 C CA . ALA A 1 115 ? 8.891 -4.043 -3.473 1 95.94 115 ALA A CA 1
ATOM 872 C C . ALA A 1 115 ? 10.016 -4.883 -4.07 1 95.94 115 ALA A C 1
ATOM 874 O O . ALA A 1 115 ? 11.117 -4.379 -4.305 1 95.94 115 ALA A O 1
ATOM 875 N N . ALA A 1 116 ? 9.766 -6.16 -4.273 1 98.38 116 ALA A N 1
ATOM 876 C CA . ALA A 1 116 ? 10.773 -7.039 -4.863 1 98.38 116 ALA A CA 1
ATOM 877 C C . ALA A 1 116 ? 11.141 -6.586 -6.273 1 98.38 116 ALA A C 1
ATOM 879 O O . ALA A 1 116 ? 12.305 -6.676 -6.676 1 98.38 116 ALA A O 1
ATOM 880 N N . LYS A 1 117 ? 10.141 -6.141 -7 1 97.75 117 LYS A N 1
ATOM 881 C CA . LYS A 1 117 ? 10.406 -5.559 -8.312 1 97.75 117 LYS A CA 1
ATOM 882 C C . LYS A 1 117 ? 11.336 -4.355 -8.203 1 97.75 117 LYS A C 1
ATOM 884 O O . LYS A 1 117 ? 12.281 -4.227 -8.977 1 97.75 117 LYS A O 1
ATOM 889 N N . ARG A 1 118 ? 11.086 -3.477 -7.27 1 97.06 118 ARG A N 1
ATOM 890 C CA . ARG A 1 118 ? 11.922 -2.301 -7.051 1 97.06 118 ARG A CA 1
ATOM 891 C C . ARG A 1 118 ? 13.328 -2.699 -6.621 1 97.06 118 ARG A C 1
ATOM 893 O O . ARG A 1 118 ? 14.312 -2.074 -7.027 1 97.06 118 ARG A O 1
ATOM 900 N N . TYR A 1 119 ? 13.43 -3.711 -5.828 1 98.25 119 TYR A N 1
ATOM 901 C CA . TYR A 1 119 ? 14.719 -4.227 -5.391 1 98.25 119 TYR A CA 1
ATOM 902 C C . TYR A 1 119 ? 15.516 -4.785 -6.566 1 98.25 119 TYR A C 1
ATOM 904 O O . TYR A 1 119 ? 16.688 -4.445 -6.75 1 98.25 119 TYR A O 1
ATOM 912 N N . LEU A 1 120 ? 14.844 -5.621 -7.363 1 98.5 120 LEU A N 1
ATOM 913 C CA . LEU A 1 120 ? 15.516 -6.277 -8.484 1 98.5 120 LEU A CA 1
ATOM 914 C C . LEU A 1 120 ? 15.953 -5.254 -9.523 1 98.5 120 LEU A C 1
ATOM 916 O O . LEU A 1 120 ? 17.031 -5.383 -10.109 1 98.5 120 LEU A O 1
ATOM 920 N N . THR A 1 121 ? 15.141 -4.262 -9.742 1 97.81 121 THR A N 1
ATOM 921 C CA . THR A 1 121 ? 15.523 -3.229 -10.703 1 97.81 121 THR A CA 1
ATOM 922 C C . THR A 1 121 ? 16.719 -2.422 -10.18 1 97.81 121 THR A C 1
ATOM 924 O O . THR A 1 121 ? 17.5 -1.889 -10.969 1 97.81 121 THR A O 1
ATOM 927 N N . ALA A 1 122 ? 16.922 -2.279 -8.914 1 97.31 122 ALA A N 1
ATOM 928 C CA . ALA A 1 122 ? 18.031 -1.558 -8.297 1 97.31 122 ALA A CA 1
ATOM 929 C C . ALA A 1 122 ? 19.312 -2.391 -8.328 1 97.31 122 ALA A C 1
ATOM 931 O O . ALA A 1 122 ? 20.406 -1.844 -8.422 1 97.31 122 ALA A O 1
ATOM 932 N N . THR A 1 123 ? 19.203 -3.711 -8.234 1 97.62 123 THR A N 1
ATOM 933 C CA . THR A 1 123 ? 20.375 -4.531 -7.965 1 97.62 123 THR A CA 1
ATOM 934 C C . THR A 1 123 ? 20.812 -5.273 -9.219 1 97.62 123 THR A C 1
ATOM 936 O O . THR A 1 123 ? 21.938 -5.785 -9.289 1 97.62 123 THR A O 1
ATOM 939 N N . ASP A 1 124 ? 19.969 -5.441 -10.211 1 96.06 124 ASP A N 1
ATOM 940 C CA . ASP A 1 124 ? 20.266 -6.152 -11.453 1 96.06 124 ASP A CA 1
ATOM 941 C C . ASP A 1 124 ? 19.953 -5.277 -12.664 1 96.06 124 ASP A C 1
ATOM 943 O O . ASP A 1 124 ? 18.797 -5.168 -13.086 1 96.06 124 ASP A O 1
ATOM 947 N N . GLN A 1 125 ? 20.844 -4.801 -13.305 1 91.5 125 GLN A N 1
ATOM 948 C CA . GLN A 1 125 ? 20.719 -3.854 -14.414 1 91.5 125 GLN A CA 1
ATOM 949 C C . GLN A 1 125 ? 19.953 -4.469 -15.578 1 91.5 125 GLN A C 1
ATOM 951 O O . GLN A 1 125 ? 19.297 -3.756 -16.344 1 91.5 125 GLN A O 1
ATOM 956 N N . ARG A 1 126 ? 20.078 -5.754 -15.719 1 95.5 126 ARG A N 1
ATOM 957 C CA . ARG A 1 126 ? 19.422 -6.422 -16.828 1 95.5 126 ARG A CA 1
ATOM 958 C C . ARG A 1 126 ? 17.953 -6.695 -16.516 1 95.5 126 ARG A C 1
ATOM 960 O O . ARG A 1 126 ? 17.156 -6.977 -17.422 1 95.5 126 ARG A O 1
ATOM 967 N N . TYR A 1 127 ? 17.594 -6.664 -15.289 1 97.31 127 TYR A N 1
ATOM 968 C CA . TYR A 1 127 ? 16.266 -7.031 -14.852 1 97.31 127 TYR A CA 1
ATOM 969 C C . TYR A 1 127 ? 15.219 -6.074 -15.422 1 97.31 127 TYR A C 1
ATOM 971 O O . TYR A 1 127 ? 14.148 -6.5 -15.867 1 97.31 127 TYR A O 1
ATOM 979 N N . HIS A 1 128 ? 15.516 -4.805 -15.43 1 94.06 128 HIS A N 1
ATOM 980 C CA . HIS A 1 128 ? 14.57 -3.811 -15.93 1 94.06 128 HIS A CA 1
ATOM 981 C C . HIS A 1 128 ? 14.141 -4.125 -17.359 1 94.06 128 HIS A C 1
ATOM 983 O O . HIS A 1 128 ? 12.961 -4.047 -17.688 1 94.06 128 HIS A O 1
ATOM 989 N N . GLY A 1 129 ? 15.102 -4.461 -18.172 1 93.88 129 GLY A N 1
ATOM 990 C CA . GLY A 1 129 ? 14.836 -4.766 -19.578 1 93.88 129 GLY A CA 1
ATOM 991 C C . GLY A 1 129 ? 14.016 -6.027 -19.766 1 93.88 129 GLY A C 1
ATOM 992 O O . GLY A 1 129 ? 13.391 -6.215 -20.812 1 93.88 129 GLY A O 1
ATOM 993 N N . SER A 1 130 ? 14.039 -6.922 -18.75 1 94.44 130 SER A N 1
ATOM 994 C CA . SER A 1 130 ? 13.32 -8.188 -18.844 1 94.44 130 SER A CA 1
ATOM 995 C C . SER A 1 130 ? 11.852 -8.016 -18.453 1 94.44 130 SER A C 1
ATOM 997 O O . SER A 1 130 ? 11.031 -8.898 -18.719 1 94.44 130 SER A O 1
ATOM 999 N N . LEU A 1 131 ? 11.469 -6.883 -17.844 1 93.5 131 LEU A N 1
ATOM 1000 C CA . LEU A 1 131 ? 10.094 -6.617 -17.453 1 93.5 131 LEU A CA 1
ATOM 1001 C C . LEU A 1 131 ? 9.211 -6.363 -18.672 1 93.5 131 LEU A C 1
ATOM 1003 O O . LEU A 1 131 ? 9.68 -5.832 -19.672 1 93.5 131 LEU A O 1
ATOM 1007 N N . SER A 1 132 ? 7.977 -6.762 -18.609 1 89.06 132 SER A N 1
ATOM 1008 C CA . SER A 1 132 ? 7 -6.359 -19.609 1 89.06 132 SER A CA 1
ATOM 1009 C C . SER A 1 132 ? 6.836 -4.844 -19.656 1 89.06 132 SER A C 1
ATOM 1011 O O . SER A 1 132 ? 7.227 -4.152 -18.703 1 89.06 132 SER A O 1
ATOM 1013 N N . SER A 1 133 ? 6.285 -4.32 -20.734 1 87.25 133 SER A N 1
ATOM 1014 C CA . SER A 1 133 ? 6.027 -2.889 -20.859 1 87.25 133 SER A CA 1
ATOM 1015 C C . SER A 1 133 ? 5.129 -2.387 -19.734 1 87.25 133 SER A C 1
ATOM 1017 O O . SER A 1 133 ? 5.379 -1.323 -19.156 1 87.25 133 SER A O 1
ATOM 1019 N N . ALA A 1 134 ? 4.082 -3.148 -19.438 1 83.56 134 ALA A N 1
ATOM 1020 C CA . ALA A 1 134 ? 3.16 -2.787 -18.359 1 83.56 134 ALA A CA 1
ATOM 1021 C C . ALA A 1 134 ? 3.885 -2.709 -17.016 1 83.56 134 ALA A C 1
ATOM 1023 O O . ALA A 1 134 ? 3.629 -1.807 -16.219 1 83.56 134 ALA A O 1
ATOM 1024 N N . SER A 1 135 ? 4.773 -3.648 -16.734 1 88.94 135 SER A N 1
ATOM 1025 C CA . SER A 1 135 ? 5.52 -3.676 -15.484 1 88.94 135 SER A CA 1
ATOM 1026 C C . SER A 1 135 ? 6.508 -2.516 -15.406 1 88.94 135 SER A C 1
ATOM 1028 O O . SER A 1 135 ? 6.727 -1.954 -14.328 1 88.94 135 SER A O 1
ATOM 1030 N N . GLN A 1 136 ? 7.137 -2.17 -16.531 1 89.81 136 GLN A N 1
ATOM 1031 C CA . GLN A 1 136 ? 8.039 -1.022 -16.562 1 89.81 136 GLN A CA 1
ATOM 1032 C C . GLN A 1 136 ? 7.289 0.27 -16.234 1 89.81 136 GLN A C 1
ATOM 1034 O O . GLN A 1 136 ? 7.77 1.093 -15.453 1 89.81 136 GLN A O 1
ATOM 1039 N N . LYS A 1 137 ? 6.172 0.404 -16.797 1 84.62 137 LYS A N 1
ATOM 1040 C CA . LYS A 1 137 ? 5.383 1.613 -16.594 1 84.62 137 LYS A CA 1
ATOM 1041 C C . LYS A 1 137 ? 4.906 1.714 -15.148 1 84.62 137 LYS A C 1
ATOM 1043 O O . LYS A 1 137 ? 4.949 2.791 -14.547 1 84.62 137 LYS A O 1
ATOM 1048 N N . SER A 1 138 ? 4.426 0.555 -14.578 1 87.75 138 SER A N 1
ATOM 1049 C CA . SER A 1 138 ? 3.932 0.59 -13.211 1 87.75 138 SER A CA 1
ATOM 1050 C C . SER A 1 138 ? 5.055 0.887 -12.227 1 87.75 138 SER A C 1
ATOM 1052 O O . SER A 1 138 ? 4.828 1.503 -11.18 1 87.75 138 SER A O 1
ATOM 1054 N N . LEU A 1 139 ? 6.285 0.492 -12.547 1 90 139 LEU A N 1
ATOM 1055 C CA . LEU A 1 139 ? 7.441 0.733 -11.688 1 90 139 LEU A CA 1
ATOM 1056 C C . LEU A 1 139 ? 7.641 2.227 -11.453 1 90 139 LEU A C 1
ATOM 1058 O O . LEU A 1 139 ? 7.953 2.646 -10.336 1 90 139 LEU A O 1
ATOM 1062 N N . ALA A 1 140 ? 7.449 3.014 -12.477 1 82.69 140 ALA A N 1
ATOM 1063 C CA . ALA A 1 140 ? 7.641 4.457 -12.383 1 82.69 140 ALA A CA 1
ATOM 1064 C C . ALA A 1 140 ? 6.672 5.074 -11.375 1 82.69 140 ALA A C 1
ATOM 1066 O O . ALA A 1 140 ? 7.043 5.965 -10.609 1 82.69 140 ALA A O 1
ATOM 1067 N N . PHE A 1 141 ? 5.48 4.516 -11.281 1 80.38 141 PHE A N 1
ATOM 1068 C CA . PHE A 1 141 ? 4.445 5.02 -10.383 1 80.38 141 PHE A CA 1
ATOM 1069 C C . PHE A 1 141 ? 4.645 4.477 -8.969 1 80.38 141 PHE A C 1
ATOM 1071 O O . PHE A 1 141 ? 4.18 5.078 -8 1 80.38 141 PHE A O 1
ATOM 1078 N N . GLN A 1 142 ? 5.402 3.447 -8.914 1 86.38 142 GLN A N 1
ATOM 1079 C CA . GLN A 1 142 ? 5.551 2.75 -7.645 1 86.38 142 GLN A CA 1
ATOM 1080 C C . GLN A 1 142 ? 6.805 3.211 -6.906 1 86.38 142 GLN A C 1
ATOM 1082 O O . GLN A 1 142 ? 7.145 2.678 -5.848 1 86.38 142 GLN A O 1
ATOM 1087 N N . GLY A 1 143 ? 7.562 4.145 -7.445 1 88.5 143 GLY A N 1
ATOM 1088 C CA . GLY A 1 143 ? 8.703 4.707 -6.75 1 88.5 143 GLY A CA 1
ATOM 1089 C C . GLY A 1 143 ? 10.031 4.383 -7.414 1 88.5 143 GLY A C 1
ATOM 1090 O O . GLY A 1 143 ? 11.078 4.875 -6.996 1 88.5 143 GLY A O 1
ATOM 1091 N N . GLY A 1 144 ? 9.953 3.521 -8.555 1 92.38 144 GLY A N 1
ATOM 1092 C CA . GLY A 1 144 ? 11.18 3.174 -9.25 1 92.38 144 GLY A CA 1
ATOM 1093 C C . GLY A 1 144 ? 12.086 2.268 -8.445 1 92.38 144 GLY A C 1
ATOM 1094 O O . GLY A 1 144 ? 11.672 1.705 -7.426 1 92.38 144 GLY A O 1
ATOM 1095 N N . PRO A 1 145 ? 13.359 2.08 -8.922 1 95.38 145 PRO A N 1
ATOM 1096 C CA . PRO A 1 145 ? 14.312 1.23 -8.203 1 95.38 145 PRO A CA 1
ATOM 1097 C C . PRO A 1 145 ? 14.578 1.719 -6.785 1 95.38 145 PRO A C 1
ATOM 1099 O O . PRO A 1 145 ? 14.641 2.928 -6.543 1 95.38 145 PRO A O 1
ATOM 1102 N N . PHE A 1 146 ? 14.672 0.795 -5.84 1 94.75 146 PHE A N 1
ATOM 1103 C CA . PHE A 1 146 ? 15.031 1.158 -4.473 1 94.75 146 PHE A CA 1
ATOM 1104 C C . PHE A 1 146 ? 16.375 1.892 -4.438 1 94.75 146 PHE A C 1
ATOM 1106 O O . PHE A 1 146 ? 17.234 1.656 -5.285 1 94.75 146 PHE A O 1
ATOM 1113 N N . ARG A 1 147 ? 16.531 2.783 -3.48 1 91 147 ARG A N 1
ATOM 1114 C CA . ARG A 1 147 ? 17.781 3.473 -3.184 1 91 147 ARG A CA 1
ATOM 1115 C C . ARG A 1 147 ? 18.031 3.533 -1.68 1 91 147 ARG A C 1
ATOM 1117 O O . ARG A 1 147 ? 17.094 3.439 -0.886 1 91 147 ARG A O 1
ATOM 1124 N N . ASP A 1 148 ? 19.25 3.494 -1.247 1 90.62 148 ASP A N 1
ATOM 1125 C CA . ASP A 1 148 ? 19.719 3.814 0.1 1 90.62 148 ASP A CA 1
ATOM 1126 C C . ASP A 1 148 ? 19.047 2.912 1.137 1 90.62 148 ASP A C 1
ATOM 1128 O O . ASP A 1 148 ? 19.219 1.69 1.1 1 90.62 148 ASP A O 1
ATOM 1132 N N . ALA A 1 149 ? 18.203 3.484 2.016 1 86.12 149 ALA A N 1
ATOM 1133 C CA . ALA A 1 149 ? 17.672 2.77 3.176 1 86.12 149 ALA A CA 1
ATOM 1134 C C . ALA A 1 149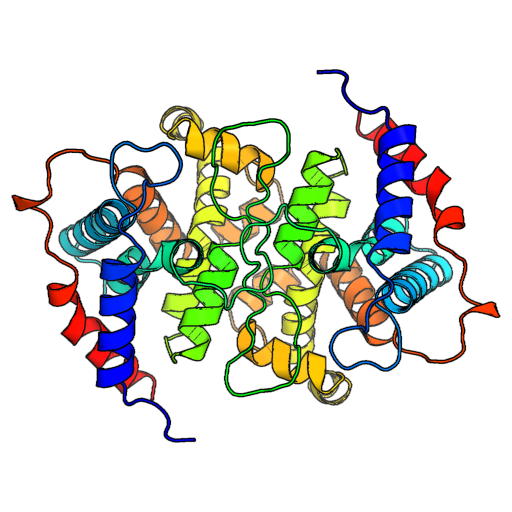 ? 16.672 1.701 2.75 1 86.12 149 ALA A C 1
ATOM 1136 O O . ALA A 1 149 ? 16.641 0.606 3.318 1 86.12 149 ALA A O 1
ATOM 1137 N N . ASP A 1 150 ? 15.883 2.004 1.709 1 90.62 150 ASP A N 1
ATOM 1138 C CA . ASP A 1 150 ? 14.891 1.035 1.246 1 90.62 150 ASP A CA 1
ATOM 1139 C C . ASP A 1 150 ? 15.57 -0.22 0.698 1 90.62 150 ASP A C 1
ATOM 1141 O O . ASP A 1 150 ? 15.102 -1.337 0.94 1 90.62 150 ASP A O 1
ATOM 1145 N N . LEU A 1 151 ? 16.656 0.022 -0.065 1 94.69 151 LEU A N 1
ATOM 1146 C CA . LEU A 1 151 ? 17.406 -1.092 -0.628 1 94.69 151 LEU A CA 1
ATOM 1147 C C . LEU A 1 151 ? 18 -1.957 0.477 1 94.69 151 LEU A C 1
ATOM 1149 O O . LEU A 1 151 ? 17.859 -3.182 0.458 1 94.69 151 LEU A O 1
ATOM 1153 N N . ARG A 1 152 ? 18.594 -1.304 1.451 1 92.5 152 ARG A N 1
ATOM 1154 C CA . ARG A 1 152 ? 19.234 -2.016 2.557 1 92.5 152 ARG A CA 1
ATOM 1155 C C . ARG A 1 152 ? 18.203 -2.783 3.375 1 92.5 152 ARG A C 1
ATOM 1157 O O . ARG A 1 152 ? 18.422 -3.939 3.74 1 92.5 152 ARG A O 1
ATOM 1164 N N . ASN A 1 153 ? 17.109 -2.178 3.668 1 91.06 153 ASN A N 1
ATOM 1165 C CA . ASN A 1 153 ? 16.062 -2.805 4.453 1 91.06 153 ASN A CA 1
ATOM 1166 C C . ASN A 1 153 ? 15.516 -4.055 3.77 1 91.06 153 ASN A C 1
ATOM 1168 O O . ASN A 1 153 ? 15.273 -5.074 4.422 1 91.06 153 ASN A O 1
ATOM 1172 N N . PHE A 1 154 ? 15.297 -3.967 2.482 1 94.56 154 PHE A N 1
ATOM 1173 C CA . PHE A 1 154 ? 14.82 -5.133 1.751 1 94.56 154 PHE A CA 1
ATOM 1174 C C . PHE A 1 154 ? 15.859 -6.242 1.756 1 94.56 154 PHE A C 1
ATOM 1176 O O . PHE A 1 154 ? 15.531 -7.41 1.967 1 94.56 154 PHE A O 1
ATOM 1183 N N . GLU A 1 155 ? 17.109 -5.848 1.58 1 94.38 155 GLU A N 1
ATOM 1184 C CA . GLU A 1 155 ? 18.203 -6.805 1.526 1 94.38 155 GLU A CA 1
ATOM 1185 C C . GLU A 1 155 ? 18.328 -7.582 2.836 1 94.38 155 GLU A C 1
ATOM 1187 O O . GLU A 1 155 ? 18.703 -8.758 2.836 1 94.38 155 GLU A O 1
ATOM 1192 N N . GLU A 1 156 ? 17.953 -6.977 3.865 1 92.19 156 GLU A N 1
ATOM 1193 C CA . GLU A 1 156 ? 18.172 -7.574 5.18 1 92.19 156 GLU A CA 1
ATOM 1194 C C . GLU A 1 156 ? 16.938 -8.336 5.652 1 92.19 156 GLU A C 1
ATOM 1196 O O . GLU A 1 156 ? 16.969 -9 6.691 1 92.19 156 GLU A O 1
ATOM 1201 N N . ASP A 1 157 ? 15.914 -8.32 4.941 1 93.81 157 ASP A N 1
ATOM 1202 C CA . ASP A 1 157 ? 14.695 -9.016 5.34 1 93.81 157 ASP A CA 1
ATOM 1203 C C . ASP A 1 157 ? 14.898 -10.531 5.324 1 93.81 157 ASP A C 1
ATOM 1205 O O . ASP A 1 157 ? 15.422 -11.086 4.355 1 93.81 157 ASP A O 1
ATOM 1209 N N . PRO A 1 158 ? 14.445 -11.219 6.367 1 95.25 158 PRO A N 1
ATOM 1210 C CA . PRO A 1 158 ? 14.633 -12.672 6.422 1 95.25 158 PRO A CA 1
ATOM 1211 C C . PRO A 1 158 ? 13.891 -13.406 5.312 1 95.25 158 PRO A C 1
ATOM 1213 O O . PRO A 1 158 ? 14.242 -14.539 4.973 1 95.25 158 PRO A O 1
ATOM 1216 N N . LEU A 1 159 ? 12.852 -12.773 4.727 1 96.81 159 LEU A N 1
ATOM 1217 C CA . LEU A 1 159 ? 12.07 -13.406 3.666 1 96.81 159 LEU A CA 1
ATOM 1218 C C . LEU A 1 159 ? 12.547 -12.945 2.293 1 96.81 159 LEU A C 1
ATOM 1220 O O . LEU A 1 159 ? 11.922 -13.258 1.277 1 96.81 159 LEU A O 1
ATOM 1224 N N . ARG A 1 160 ? 13.594 -12.211 2.232 1 97.56 160 ARG A N 1
ATOM 1225 C CA . ARG A 1 160 ? 14.07 -11.57 1.011 1 97.56 160 ARG A CA 1
ATOM 1226 C C . ARG A 1 160 ? 14.125 -12.562 -0.144 1 97.56 160 ARG A C 1
ATOM 1228 O O . ARG A 1 160 ? 13.602 -12.297 -1.225 1 97.56 160 ARG A O 1
ATOM 1235 N N . ASP A 1 161 ? 14.766 -13.727 0.053 1 98.5 161 ASP A N 1
ATOM 1236 C CA . ASP A 1 161 ? 14.961 -14.695 -1.023 1 98.5 161 ASP A CA 1
ATOM 1237 C C . ASP A 1 161 ? 13.625 -15.211 -1.547 1 98.5 161 ASP A C 1
ATOM 1239 O O . ASP A 1 161 ? 13.445 -15.375 -2.756 1 98.5 161 ASP A O 1
ATOM 1243 N N . GLU A 1 162 ? 12.695 -15.43 -0.639 1 98.69 162 GLU A N 1
ATOM 1244 C CA . GLU A 1 162 ? 11.375 -15.898 -1.051 1 98.69 162 GLU A CA 1
ATOM 1245 C C . GLU A 1 162 ? 10.602 -14.797 -1.768 1 98.69 162 GLU A C 1
ATOM 1247 O O . GLU A 1 162 ? 9.875 -15.07 -2.727 1 98.69 162 GLU A O 1
ATOM 1252 N N . MET A 1 163 ? 10.734 -13.531 -1.316 1 98.69 163 MET A N 1
ATOM 1253 C CA . MET A 1 163 ? 10.109 -12.391 -1.992 1 98.69 163 MET A CA 1
ATOM 1254 C C . MET A 1 163 ? 10.625 -12.258 -3.42 1 98.69 163 MET A C 1
ATOM 1256 O O . MET A 1 163 ? 9.852 -12.023 -4.348 1 98.69 163 MET A O 1
ATOM 1260 N N . VAL A 1 164 ? 11.898 -12.469 -3.555 1 98.75 164 VAL A N 1
ATOM 1261 C CA . VAL A 1 164 ? 12.531 -12.359 -4.863 1 98.75 164 VAL A CA 1
ATOM 1262 C C . VAL A 1 164 ? 12.062 -13.5 -5.762 1 98.75 164 VAL A C 1
ATOM 1264 O O . VAL A 1 164 ? 11.734 -13.289 -6.93 1 98.75 164 VAL A O 1
ATOM 1267 N N . SER A 1 165 ? 12.062 -14.711 -5.211 1 98.88 165 SER A N 1
ATOM 1268 C CA . SER A 1 165 ? 11.578 -15.852 -5.984 1 98.88 165 SER A CA 1
ATOM 1269 C C . SER A 1 165 ? 10.148 -15.617 -6.469 1 98.88 165 SER A C 1
ATOM 1271 O O . SER A 1 165 ? 9.844 -15.859 -7.637 1 98.88 165 SER A O 1
ATOM 1273 N N . LEU A 1 166 ? 9.297 -15.141 -5.602 1 98.88 166 LEU A N 1
ATOM 1274 C CA . LEU A 1 166 ? 7.906 -14.867 -5.953 1 98.88 166 LEU A CA 1
ATOM 1275 C C . LEU A 1 166 ? 7.82 -13.852 -7.09 1 98.88 166 LEU A C 1
ATOM 1277 O O . LEU A 1 166 ? 7.055 -14.047 -8.039 1 98.88 166 LEU A O 1
ATOM 1281 N N . ARG A 1 167 ? 8.602 -12.797 -6.996 1 98.75 167 ARG A N 1
ATOM 1282 C CA . ARG A 1 167 ? 8.57 -11.773 -8.031 1 98.75 167 ARG A CA 1
ATOM 1283 C C . ARG A 1 167 ? 9.039 -12.336 -9.367 1 98.75 167 ARG A C 1
ATOM 1285 O O . ARG A 1 167 ? 8.469 -12.016 -10.414 1 98.75 167 ARG A O 1
ATOM 1292 N N . LEU A 1 168 ? 10.078 -13.172 -9.328 1 98.56 168 LEU A N 1
ATOM 1293 C CA . LEU A 1 168 ? 10.586 -13.758 -10.562 1 98.56 168 LEU A CA 1
ATOM 1294 C C . LEU A 1 168 ? 9.555 -14.688 -11.188 1 98.56 168 LEU A C 1
ATOM 1296 O O . LEU A 1 168 ? 9.398 -14.711 -12.414 1 98.56 168 LEU A O 1
ATOM 1300 N N . TRP A 1 169 ? 8.891 -15.469 -10.398 1 98.75 169 TRP A N 1
ATOM 1301 C CA . TRP A 1 169 ? 7.809 -16.297 -10.914 1 98.75 169 TRP A CA 1
ATOM 1302 C C . TRP A 1 169 ? 6.68 -15.445 -11.477 1 98.75 169 TRP A C 1
ATOM 1304 O O . TRP A 1 169 ? 6.09 -15.781 -12.508 1 98.75 169 TRP A O 1
ATOM 1314 N N . ASP A 1 170 ? 6.32 -14.336 -10.789 1 97.81 170 ASP A N 1
ATOM 1315 C CA . ASP A 1 170 ? 5.352 -13.344 -11.25 1 97.81 170 ASP A CA 1
ATOM 1316 C C . ASP A 1 170 ? 5.719 -12.828 -12.641 1 97.81 170 ASP A C 1
ATOM 1318 O O . ASP A 1 170 ? 4.867 -12.75 -13.523 1 97.81 170 ASP A O 1
ATOM 1322 N N . ASP A 1 171 ? 6.957 -12.531 -12.883 1 97 171 ASP A N 1
ATOM 1323 C CA . ASP A 1 171 ? 7.434 -12.008 -14.156 1 97 171 ASP A CA 1
ATOM 1324 C C . ASP A 1 171 ? 7.309 -13.047 -15.266 1 97 171 ASP A C 1
ATOM 1326 O O . ASP A 1 171 ? 7.008 -12.711 -16.406 1 97 171 ASP A O 1
ATOM 1330 N N . ALA A 1 172 ? 7.555 -14.281 -14.93 1 97.12 172 ALA A N 1
ATOM 1331 C CA . ALA A 1 172 ? 7.594 -15.344 -15.922 1 97.12 172 ALA A CA 1
ATOM 1332 C C . ALA A 1 172 ? 6.191 -15.859 -16.234 1 97.12 172 ALA A C 1
ATOM 1334 O O . ALA A 1 172 ? 5.984 -16.547 -17.234 1 97.12 172 ALA A O 1
ATOM 1335 N N . ALA A 1 173 ? 5.215 -15.539 -15.43 1 97.19 173 ALA A N 1
ATOM 1336 C CA . ALA A 1 173 ? 3.863 -16.094 -15.508 1 97.19 173 ALA A CA 1
ATOM 1337 C C . ALA A 1 173 ? 3.027 -15.336 -16.547 1 97.19 173 ALA A C 1
ATOM 1339 O O . ALA A 1 173 ? 1.952 -14.82 -16.219 1 97.19 173 ALA A O 1
ATOM 1340 N N . LYS A 1 174 ? 3.473 -15.344 -17.797 1 94.94 174 LYS A N 1
ATOM 1341 C CA . LYS A 1 174 ? 2.797 -14.562 -18.828 1 94.94 174 LYS A CA 1
ATOM 1342 C C . LYS A 1 174 ? 2.699 -15.359 -20.141 1 94.94 174 LYS A C 1
ATOM 1344 O O . LYS A 1 174 ? 2.42 -14.789 -21.188 1 94.94 174 LYS A O 1
ATOM 1349 N N . LEU A 1 175 ? 2.885 -16.594 -20.047 1 95.62 175 LEU A N 1
ATOM 1350 C CA . LEU A 1 175 ? 2.91 -17.438 -21.234 1 95.62 175 LEU A CA 1
ATOM 1351 C C . LEU A 1 175 ? 1.502 -17.672 -21.766 1 95.62 175 LEU A C 1
ATOM 1353 O O . LEU A 1 175 ? 0.573 -17.922 -21 1 95.62 175 LEU A O 1
ATOM 1357 N N . GLU A 1 176 ? 1.31 -17.531 -23.078 1 95.19 176 GLU A N 1
ATOM 1358 C CA . GLU A 1 176 ? 0.047 -17.844 -23.734 1 95.19 176 GLU A CA 1
ATOM 1359 C C . GLU A 1 176 ? -0.038 -19.328 -24.094 1 95.19 176 GLU A C 1
ATOM 1361 O O . GLU A 1 176 ? 0.978 -19.969 -24.391 1 95.19 176 GLU A O 1
ATOM 1366 N N . GLY A 1 177 ? -1.266 -19.891 -24.016 1 95.38 177 GLY A N 1
ATOM 1367 C CA . GLY A 1 177 ? -1.521 -21.219 -24.562 1 95.38 177 GLY A CA 1
ATOM 1368 C C . GLY A 1 177 ? -1.036 -22.344 -23.656 1 95.38 177 GLY A C 1
ATOM 1369 O O . GLY A 1 177 ? -0.798 -23.453 -24.125 1 95.38 177 GLY A O 1
ATOM 1370 N N . VAL A 1 178 ? -0.845 -22.094 -22.344 1 97.12 178 VAL A N 1
ATOM 1371 C CA . VAL A 1 178 ? -0.31 -23.125 -21.469 1 97.12 178 VAL A CA 1
ATOM 1372 C C . VAL A 1 178 ? -1.399 -23.625 -20.516 1 97.12 178 VAL A C 1
ATOM 1374 O O . VAL A 1 178 ? -1.103 -24.203 -19.469 1 97.12 178 VAL A O 1
ATOM 1377 N N . GLU A 1 179 ? -2.666 -23.375 -20.812 1 95.69 179 GLU A N 1
ATOM 1378 C CA . GLU A 1 179 ? -3.789 -23.703 -19.938 1 95.69 179 GLU A CA 1
ATOM 1379 C C . GLU A 1 179 ? -3.857 -25.203 -19.688 1 95.69 179 GLU A C 1
ATOM 1381 O O . GLU A 1 179 ? -4.199 -25.641 -18.578 1 95.69 179 GLU A O 1
ATOM 1386 N N . ALA A 1 180 ? -3.471 -25.969 -20.672 1 96.62 180 ALA A N 1
ATOM 1387 C CA . ALA A 1 180 ? -3.588 -27.422 -20.578 1 96.62 180 ALA A CA 1
ATOM 1388 C C . ALA A 1 180 ? -2.545 -28 -19.625 1 96.62 180 ALA A C 1
ATOM 1390 O O . ALA A 1 180 ? -2.752 -29.062 -19.047 1 96.62 180 ALA A O 1
ATOM 1391 N N . THR A 1 181 ? -1.407 -27.344 -19.406 1 97.44 181 THR A N 1
ATOM 1392 C CA . THR A 1 181 ? -0.319 -27.875 -18.609 1 97.44 181 THR A CA 1
ATOM 1393 C C . THR A 1 181 ? -0.222 -27.141 -17.266 1 97.44 181 THR A C 1
ATOM 1395 O O . THR A 1 181 ? 0.603 -27.5 -16.422 1 97.44 181 THR A O 1
ATOM 1398 N N . THR A 1 182 ? -0.945 -26.109 -17.062 1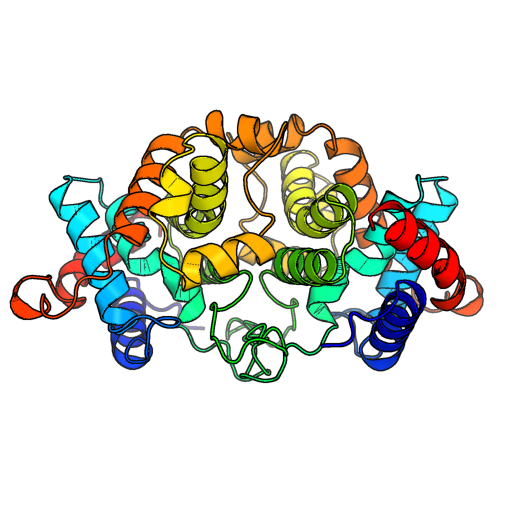 98.44 182 THR A N 1
ATOM 1399 C CA . THR A 1 182 ? -0.955 -25.359 -15.805 1 98.44 182 THR A CA 1
ATOM 1400 C C . THR A 1 182 ? -2.08 -25.844 -14.891 1 98.44 182 THR A C 1
ATOM 1402 O O . THR A 1 182 ? -3.254 -25.781 -15.258 1 98.44 182 THR A O 1
ATOM 1405 N N . PRO A 1 183 ? -1.729 -26.406 -13.703 1 98.5 183 PRO A N 1
ATOM 1406 C CA . PRO A 1 183 ? -2.787 -26.844 -12.789 1 98.5 183 PRO A CA 1
ATOM 1407 C C . PRO A 1 183 ? -3.814 -25.75 -12.516 1 98.5 183 PRO A C 1
ATOM 1409 O O . PRO A 1 183 ? -3.453 -24.578 -12.383 1 98.5 183 PRO A O 1
ATOM 1412 N N . ARG A 1 184 ? -5.07 -26.125 -12.445 1 98.38 184 ARG A N 1
ATOM 1413 C CA . ARG A 1 184 ? -6.16 -25.172 -12.203 1 98.38 184 ARG A CA 1
ATOM 1414 C C . ARG A 1 184 ? -6.281 -24.844 -10.727 1 98.38 184 ARG A C 1
ATOM 1416 O O . ARG A 1 184 ? -5.609 -25.453 -9.891 1 98.38 184 ARG A O 1
ATOM 1423 N N . ALA A 1 185 ? -7.117 -23.859 -10.422 1 98 185 ALA A N 1
ATOM 1424 C CA . ALA A 1 185 ? -7.164 -23.266 -9.086 1 98 185 ALA A CA 1
ATOM 1425 C C . ALA A 1 185 ? -7.566 -24.297 -8.039 1 98 185 ALA A C 1
ATOM 1427 O O . ALA A 1 185 ? -7.094 -24.25 -6.902 1 98 185 ALA A O 1
ATOM 1428 N N . GLY A 1 186 ? -8.461 -25.219 -8.453 1 97.75 186 GLY A N 1
ATOM 1429 C CA . GLY A 1 186 ? -8.977 -26.203 -7.531 1 97.75 186 GLY A CA 1
ATOM 1430 C C . GLY A 1 186 ? -7.895 -27.062 -6.898 1 97.75 186 GLY A C 1
ATOM 1431 O O . GLY A 1 186 ? -8.07 -27.578 -5.797 1 97.75 186 GLY A O 1
ATOM 1432 N N . VAL A 1 187 ? -6.734 -27.266 -7.527 1 98.25 187 VAL A N 1
ATOM 1433 C CA . VAL A 1 187 ? -5.664 -28.125 -7.039 1 98.25 187 VAL A CA 1
ATOM 1434 C C . VAL A 1 187 ? -5.062 -27.531 -5.77 1 98.25 187 VAL A C 1
ATOM 1436 O O . VAL A 1 187 ? -4.453 -28.234 -4.969 1 98.25 187 VAL A O 1
ATOM 1439 N N . TYR A 1 188 ? -5.25 -26.234 -5.551 1 98.75 188 TYR A N 1
ATOM 1440 C CA . TYR A 1 188 ? -4.621 -25.547 -4.426 1 98.75 188 TYR A CA 1
ATOM 1441 C C . TYR A 1 188 ? -5.582 -25.438 -3.248 1 98.75 188 TYR A C 1
ATOM 1443 O O . TYR A 1 188 ? -5.215 -24.938 -2.182 1 98.75 188 TYR A O 1
ATOM 1451 N N . LEU A 1 189 ? -6.848 -25.922 -3.406 1 98.62 189 LEU A N 1
ATOM 1452 C CA . LEU A 1 189 ? -7.898 -25.766 -2.406 1 98.62 189 LEU A CA 1
ATOM 1453 C C . LEU A 1 189 ? -7.5 -26.406 -1.085 1 98.62 189 LEU A C 1
ATOM 1455 O O . LEU A 1 189 ? -7.559 -25.766 -0.033 1 98.62 189 LEU A O 1
ATOM 1459 N N . ASP A 1 190 ? -7.105 -27.625 -1.085 1 98.56 190 ASP A N 1
ATOM 1460 C CA . ASP A 1 190 ? -6.762 -28.344 0.139 1 98.56 190 ASP A CA 1
ATOM 1461 C C . ASP A 1 190 ? -5.586 -27.672 0.853 1 98.56 190 ASP A C 1
ATOM 1463 O O . ASP A 1 190 ? -5.527 -27.656 2.084 1 98.56 190 ASP A O 1
ATOM 1467 N N . MET A 1 191 ? -4.602 -27.266 0.07 1 98.69 191 MET A N 1
ATOM 1468 C CA . MET A 1 191 ? -3.449 -26.562 0.639 1 98.69 191 MET A CA 1
ATOM 1469 C C . MET A 1 191 ? -3.889 -25.312 1.398 1 98.69 191 MET A C 1
ATOM 1471 O O . MET A 1 191 ? -3.406 -25.047 2.502 1 98.69 191 MET A O 1
ATOM 1475 N N . ILE A 1 192 ? -4.82 -24.547 0.843 1 98.75 192 ILE A N 1
ATOM 1476 C CA . ILE A 1 192 ? -5.32 -23.328 1.473 1 98.75 192 ILE A CA 1
ATOM 1477 C C . ILE A 1 192 ? -6.113 -23.688 2.727 1 98.75 192 ILE A C 1
ATOM 1479 O O . ILE A 1 192 ? -5.953 -23.047 3.773 1 98.75 192 ILE A O 1
ATOM 1483 N N . ILE A 1 193 ? -6.984 -24.719 2.615 1 98.56 193 ILE A N 1
ATOM 1484 C CA . ILE A 1 193 ? -7.77 -25.156 3.764 1 98.56 193 ILE A CA 1
ATOM 1485 C C . ILE A 1 193 ? -6.84 -25.547 4.91 1 98.56 193 ILE A C 1
ATOM 1487 O O . ILE A 1 193 ? -7.023 -25.109 6.047 1 98.56 193 ILE A O 1
ATOM 1491 N N . ALA A 1 194 ? -5.836 -26.375 4.629 1 98.62 194 ALA A N 1
ATOM 1492 C CA . ALA A 1 194 ? -4.887 -26.812 5.648 1 98.62 194 ALA A CA 1
ATOM 1493 C C . ALA A 1 194 ? -4.184 -25.625 6.293 1 98.62 194 ALA A C 1
ATOM 1495 O O . ALA A 1 194 ? -3.984 -25.594 7.512 1 98.62 194 ALA A O 1
ATOM 1496 N N . HIS A 1 195 ? -3.773 -24.672 5.496 1 98.56 195 HIS A N 1
ATOM 1497 C CA . HIS A 1 195 ? -3.109 -23.469 6 1 98.56 195 HIS A CA 1
ATOM 1498 C C . HIS A 1 195 ? -4.012 -22.703 6.961 1 98.56 195 HIS A C 1
ATOM 1500 O O . HIS A 1 195 ? -3.58 -22.328 8.055 1 98.56 195 HIS A O 1
ATOM 1506 N N . LEU A 1 196 ? -5.293 -22.5 6.539 1 97.88 196 LEU A N 1
ATOM 1507 C CA . LEU A 1 196 ? -6.219 -21.719 7.359 1 97.88 196 LEU A CA 1
ATOM 1508 C C . LEU A 1 196 ? -6.562 -22.469 8.641 1 97.88 196 LEU A C 1
ATOM 1510 O O . LEU 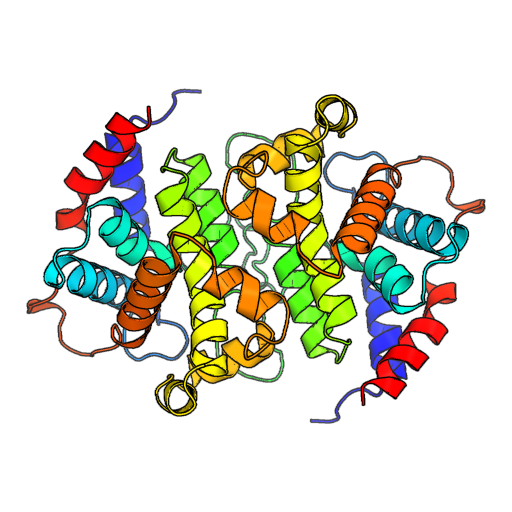A 1 196 ? -6.777 -21.844 9.688 1 97.88 196 LEU A O 1
ATOM 1514 N N . LEU A 1 197 ? -6.578 -23.812 8.57 1 97.19 197 LEU A N 1
ATOM 1515 C CA . LEU A 1 197 ? -6.84 -24.609 9.758 1 97.19 197 LEU A CA 1
ATOM 1516 C C . LEU A 1 197 ? -5.699 -24.484 10.766 1 97.19 197 LEU A C 1
ATOM 1518 O O . LEU A 1 197 ? -5.93 -24.5 11.977 1 97.19 197 LEU A O 1
ATOM 1522 N N . ARG A 1 198 ? -4.492 -24.359 10.312 1 95.88 198 ARG A N 1
ATOM 1523 C CA . ARG A 1 198 ? -3.332 -24.234 11.188 1 95.88 198 ARG A CA 1
ATOM 1524 C C . ARG A 1 198 ? -3.291 -22.875 11.859 1 95.88 198 ARG A C 1
ATOM 1526 O O . ARG A 1 198 ? -2.75 -22.734 12.961 1 95.88 198 ARG A O 1
ATOM 1533 N N . GLU A 1 199 ? -3.783 -21.859 11.195 1 89.25 199 GLU A N 1
ATOM 1534 C CA . GLU A 1 1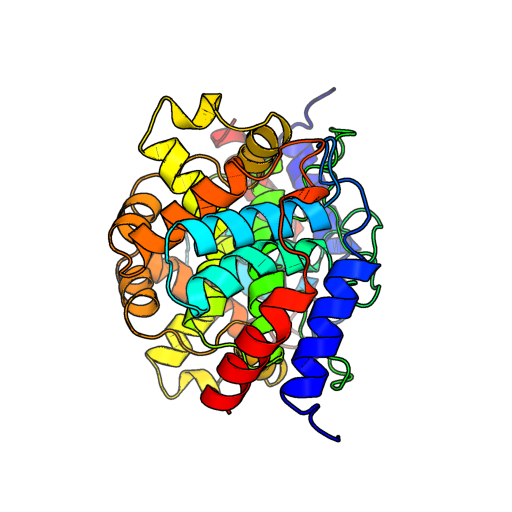99 ? -3.727 -20.5 11.703 1 89.25 199 GLU A CA 1
ATOM 1535 C C . GLU A 1 199 ? -4.891 -20.203 12.641 1 89.25 199 GLU A C 1
ATOM 1537 O O . GLU A 1 199 ? -4.914 -19.172 13.32 1 89.25 199 GLU A O 1
ATOM 1542 N N . THR A 1 200 ? -5.969 -20.984 12.609 1 74.62 200 THR A N 1
ATOM 1543 C CA . THR A 1 200 ? -7.086 -20.844 13.531 1 74.62 200 THR A CA 1
ATOM 1544 C C . THR A 1 200 ? -6.773 -21.516 14.867 1 74.62 200 THR A C 1
ATOM 1546 O O . THR A 1 200 ? -6.137 -22.578 14.898 1 74.62 200 THR A O 1
ATOM 1549 N N . MET B 1 1 ? 1.644 16.781 -24.656 1 32.53 1 MET B N 1
ATOM 1550 C CA . MET B 1 1 ? 0.68 16.859 -23.562 1 32.53 1 MET B CA 1
ATOM 1551 C C . MET B 1 1 ? 1.129 17.891 -22.531 1 32.53 1 MET B C 1
ATOM 1553 O O . MET B 1 1 ? 2.287 17.891 -22.109 1 32.53 1 MET B O 1
ATOM 1557 N N . ASN B 1 2 ? 0.713 19.047 -22.562 1 44.19 2 ASN B N 1
ATOM 1558 C CA . ASN B 1 2 ? 1.189 20.219 -21.859 1 44.19 2 ASN B CA 1
ATOM 1559 C C . ASN B 1 2 ? 1.331 19.969 -20.359 1 44.19 2 ASN B C 1
ATOM 1561 O O . ASN B 1 2 ? 0.339 19.734 -19.672 1 44.19 2 ASN B O 1
ATOM 1565 N N . GLN B 1 3 ? 2.57 19.516 -19.859 1 71.12 3 GLN B N 1
ATOM 1566 C CA . GLN B 1 3 ? 2.941 19.188 -18.484 1 71.12 3 GLN B CA 1
ATOM 1567 C C . GLN B 1 3 ? 2.619 20.359 -17.547 1 71.12 3 GLN B C 1
ATOM 1569 O O . GLN B 1 3 ? 2.984 21.5 -17.812 1 71.12 3 GLN B O 1
ATOM 1574 N N . GLN B 1 4 ? 1.52 20.359 -16.734 1 87.56 4 GLN B N 1
ATOM 1575 C CA . GLN B 1 4 ? 1.138 21.359 -15.734 1 87.56 4 GLN B CA 1
ATOM 1576 C C . GLN B 1 4 ? 2.365 21.938 -15.039 1 87.56 4 GLN B C 1
ATOM 1578 O O . GLN B 1 4 ? 3.318 21.203 -14.742 1 87.56 4 GLN B O 1
ATOM 1583 N N . SER B 1 5 ? 2.455 23.281 -15.016 1 95.12 5 SER B N 1
ATOM 1584 C CA . SER B 1 5 ? 3.51 23.938 -14.25 1 95.12 5 SER B CA 1
ATOM 1585 C C . SER B 1 5 ? 3.428 23.578 -12.773 1 95.12 5 SER B C 1
ATOM 1587 O O . SER B 1 5 ? 2.398 23.094 -12.305 1 95.12 5 SER B O 1
ATOM 1589 N N . PRO B 1 6 ? 4.52 23.812 -12.062 1 96.56 6 PRO B N 1
ATOM 1590 C CA . PRO B 1 6 ? 4.484 23.594 -10.609 1 96.56 6 PRO B CA 1
ATOM 1591 C C . PRO B 1 6 ? 3.371 24.391 -9.93 1 96.56 6 PRO B C 1
ATOM 1593 O O . PRO B 1 6 ? 2.719 23.875 -9.016 1 96.56 6 PRO B O 1
ATOM 1596 N N . GLU B 1 7 ? 3.168 25.594 -10.414 1 97.25 7 GLU B N 1
ATOM 1597 C CA . GLU B 1 7 ? 2.105 26.422 -9.852 1 97.25 7 GLU B CA 1
ATOM 1598 C C . GLU B 1 7 ? 0.733 25.797 -10.109 1 97.25 7 GLU B C 1
ATOM 1600 O O . GLU B 1 7 ? -0.108 25.75 -9.211 1 97.25 7 GLU B O 1
ATOM 1605 N N . GLU B 1 8 ? 0.508 25.359 -11.273 1 96.56 8 GLU B N 1
ATOM 1606 C CA . GLU B 1 8 ? -0.768 24.75 -11.633 1 96.56 8 GLU B CA 1
ATOM 1607 C C . GLU B 1 8 ? -1.007 23.453 -10.852 1 96.56 8 GLU B C 1
ATOM 1609 O O . GLU B 1 8 ? -2.125 23.203 -10.398 1 96.56 8 GLU B O 1
ATOM 1614 N N . LYS B 1 9 ? 0.046 22.656 -10.711 1 95.94 9 LYS B N 1
ATOM 1615 C CA . LYS B 1 9 ? -0.058 21.422 -9.945 1 95.94 9 LYS B CA 1
ATOM 1616 C C . LYS B 1 9 ? -0.393 21.703 -8.484 1 95.94 9 LYS B C 1
ATOM 1618 O O . LYS B 1 9 ? -1.268 21.062 -7.902 1 95.94 9 LYS B O 1
ATOM 1623 N N . ALA B 1 10 ? 0.302 22.672 -7.93 1 97.62 10 ALA B N 1
ATOM 1624 C CA . ALA B 1 10 ? 0.083 23.031 -6.531 1 97.62 10 ALA B CA 1
ATOM 1625 C C . ALA B 1 10 ? -1.336 23.547 -6.312 1 97.62 10 ALA B C 1
ATOM 1627 O O . ALA B 1 10 ? -2.004 23.156 -5.352 1 97.62 10 ALA B O 1
ATOM 1628 N N . GLU B 1 11 ? -1.809 24.344 -7.211 1 97.19 11 GLU B N 1
ATOM 1629 C CA . GLU B 1 11 ? -3.156 24.891 -7.109 1 97.19 11 GLU B CA 1
ATOM 1630 C C . GLU B 1 11 ? -4.211 23.797 -7.25 1 97.19 11 GLU B C 1
ATOM 1632 O O . GLU B 1 11 ? -5.211 23.797 -6.527 1 97.19 11 GLU B O 1
ATOM 1637 N N . ALA B 1 12 ? -3.973 22.922 -8.172 1 94.12 12 ALA B N 1
ATOM 1638 C CA .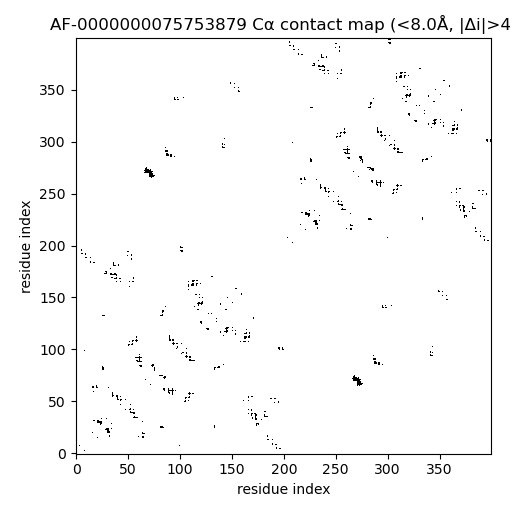 ALA B 1 12 ? -4.898 21.812 -8.352 1 94.12 12 ALA B CA 1
ATOM 1639 C C . ALA B 1 12 ? -4.953 20.922 -7.109 1 94.12 12 ALA B C 1
ATOM 1641 O O . ALA B 1 12 ? -6.023 20.453 -6.723 1 94.12 12 ALA B O 1
ATOM 1642 N N . LEU B 1 13 ? -3.816 20.719 -6.539 1 95.31 13 LEU B N 1
ATOM 1643 C CA . LEU B 1 13 ? -3.725 19.875 -5.348 1 95.31 13 LEU B CA 1
ATOM 1644 C C . LEU B 1 13 ? -4.457 20.516 -4.172 1 95.31 13 LEU B C 1
ATOM 1646 O O . LEU B 1 13 ? -5.227 19.859 -3.477 1 95.31 13 LEU B O 1
ATOM 1650 N N . ILE B 1 14 ? -4.246 21.797 -3.93 1 96.75 14 ILE B N 1
ATOM 1651 C CA . ILE B 1 14 ? -4.93 22.531 -2.871 1 96.75 14 ILE B CA 1
ATOM 1652 C C . ILE B 1 14 ? -6.43 22.547 -3.139 1 96.75 14 ILE B C 1
ATOM 1654 O O . ILE B 1 14 ? -7.234 22.328 -2.227 1 96.75 14 ILE B O 1
ATOM 1658 N N . GLY B 1 15 ? -6.797 22.734 -4.391 1 94.81 15 GLY B N 1
ATOM 1659 C CA . GLY B 1 15 ? -8.195 22.688 -4.77 1 94.81 15 GLY B CA 1
ATOM 1660 C C . GLY B 1 15 ? -8.844 21.344 -4.512 1 94.81 15 GLY B C 1
ATOM 1661 O O . GLY B 1 15 ? -9.977 21.266 -4.039 1 94.81 15 GLY B O 1
ATOM 1662 N N . ALA B 1 16 ? -8.141 20.281 -4.797 1 91.12 16 ALA B N 1
ATOM 1663 C CA . ALA B 1 16 ? -8.648 18.938 -4.562 1 91.12 16 ALA B CA 1
ATOM 1664 C C . ALA B 1 16 ? -8.875 18.688 -3.074 1 91.12 16 ALA B C 1
ATOM 1666 O O . ALA B 1 16 ? -9.891 18.109 -2.682 1 91.12 16 ALA B O 1
ATOM 1667 N N . LEU B 1 17 ? -7.91 19.109 -2.232 1 93.81 17 LEU B N 1
ATOM 1668 C CA . LEU B 1 17 ? -8.055 18.953 -0.788 1 93.81 17 LEU B CA 1
ATOM 1669 C C . LEU B 1 17 ? -9.305 19.672 -0.294 1 93.81 17 LEU B C 1
ATOM 1671 O O . LEU B 1 17 ? -10.07 19.125 0.507 1 93.81 17 LEU B O 1
ATOM 1675 N N . GLU B 1 18 ? -9.5 20.844 -0.791 1 95 18 GLU B N 1
ATOM 1676 C CA . GLU B 1 18 ? -10.609 21.656 -0.329 1 95 18 GLU B CA 1
ATOM 1677 C C . GLU B 1 18 ? -11.945 21.125 -0.858 1 95 18 GLU B C 1
ATOM 1679 O O . GLU B 1 18 ? -12.945 21.141 -0.145 1 95 18 GLU B O 1
ATOM 1684 N N . LYS B 1 19 ? -11.945 20.656 -2.049 1 90.88 19 LYS B N 1
ATOM 1685 C CA . LYS B 1 19 ? -13.18 20.219 -2.689 1 90.88 19 LYS B CA 1
ATOM 1686 C C . LYS B 1 19 ? -13.586 18.828 -2.199 1 90.88 19 LYS B C 1
ATOM 1688 O O . LYS B 1 19 ? -14.734 18.609 -1.814 1 90.88 19 LYS B O 1
ATOM 1693 N N . TYR B 1 20 ? -12.672 17.938 -2.15 1 88.06 20 TYR B N 1
ATOM 1694 C CA . TYR B 1 20 ? -13 16.547 -1.905 1 88.06 20 TYR B CA 1
ATOM 1695 C C . TYR B 1 20 ? -12.75 16.172 -0.448 1 88.06 20 TYR B C 1
ATOM 1697 O O . TYR B 1 20 ? -13.164 15.102 0.006 1 88.06 20 TYR B O 1
ATOM 1705 N N . GLY B 1 21 ? -12.078 17.016 0.302 1 88.81 21 GLY B N 1
ATOM 1706 C CA . GLY B 1 21 ? -11.797 16.75 1.7 1 88.81 21 GLY B CA 1
ATOM 1707 C C . GLY B 1 21 ? -12.906 17.188 2.637 1 88.81 21 GLY B C 1
ATOM 1708 O O . GLY B 1 21 ? -12.719 17.219 3.855 1 88.81 21 GLY B O 1
ATOM 1709 N N . GLN B 1 22 ? -14.023 17.422 2.135 1 85.06 22 GLN B N 1
ATOM 1710 C CA . GLN B 1 22 ? -15.109 17.984 2.936 1 85.06 22 GLN B CA 1
ATOM 1711 C C . GLN B 1 22 ? -15.891 16.891 3.654 1 85.06 22 GLN B C 1
ATOM 1713 O O . GLN B 1 22 ? -16.641 17.172 4.59 1 85.06 22 GLN B O 1
ATOM 1718 N N . GLY B 1 23 ? -15.742 15.664 3.213 1 79.94 23 GLY B N 1
ATOM 1719 C CA . GLY B 1 23 ? -16.484 14.578 3.848 1 79.94 23 GLY B CA 1
ATOM 1720 C C . GLY B 1 23 ? -15.953 14.234 5.23 1 79.94 23 GLY B C 1
ATOM 1721 O O . GLY B 1 23 ? -14.875 14.68 5.617 1 79.94 23 GLY B O 1
ATOM 1722 N N . ASP B 1 24 ? -16.828 13.477 5.945 1 74.75 24 ASP B N 1
ATOM 1723 C CA . ASP B 1 24 ? -16.453 13.031 7.281 1 74.75 24 ASP B CA 1
ATOM 1724 C C . ASP B 1 24 ? -15.156 12.219 7.238 1 74.75 24 ASP B C 1
ATOM 1726 O O . ASP B 1 24 ? -14.938 11.445 6.305 1 74.75 24 ASP B O 1
ATOM 1730 N N . TYR B 1 25 ? -14.383 12.562 8.156 1 74.19 25 TYR B N 1
ATOM 1731 C CA . TYR B 1 25 ? -13.133 11.828 8.312 1 74.19 25 TYR B CA 1
ATOM 1732 C C . TYR B 1 25 ? -13.359 10.516 9.062 1 74.19 25 TYR B C 1
ATOM 1734 O O . TYR B 1 25 ? -13.305 10.477 10.289 1 74.19 25 TYR B O 1
ATOM 1742 N N . ILE B 1 26 ? -13.469 9.359 8.398 1 65.19 26 ILE B N 1
ATOM 1743 C CA . ILE B 1 26 ? -13.469 7.953 8.797 1 65.19 26 ILE B CA 1
ATOM 1744 C C . ILE B 1 26 ? -13.969 7.828 10.234 1 65.19 26 ILE B C 1
ATOM 1746 O O . ILE B 1 26 ? -13.242 7.355 11.109 1 65.19 26 ILE B O 1
ATOM 1750 N N . GLY B 1 27 ? -15.164 8.242 10.547 1 65.69 27 GLY B N 1
ATOM 1751 C CA . GLY B 1 27 ? -15.773 8.047 11.859 1 65.69 27 GLY B CA 1
ATOM 1752 C C . GLY B 1 27 ? -15.469 9.172 12.828 1 65.69 27 GLY B C 1
ATOM 1753 O O . GLY B 1 27 ? -15.758 9.062 14.023 1 65.69 27 GLY B O 1
ATOM 1754 N N . GLU B 1 28 ? -14.742 10.133 12.328 1 75.5 28 GLU B N 1
ATOM 1755 C CA . GLU B 1 28 ? -14.406 11.266 13.188 1 75.5 28 GLU B CA 1
ATOM 1756 C C . GLU B 1 28 ? -15.406 12.406 13.008 1 75.5 28 GLU B C 1
ATOM 1758 O O . GLU B 1 28 ? -16.172 12.414 12.047 1 75.5 28 GLU B O 1
ATOM 1763 N N . SER B 1 29 ? -15.391 13.352 13.938 1 82.69 29 SER B N 1
ATOM 1764 C CA . SER B 1 29 ? -16.344 14.453 13.961 1 82.69 29 SER B CA 1
ATOM 1765 C C . SER B 1 29 ? -15.836 15.641 13.148 1 82.69 29 SER B C 1
ATOM 1767 O O . SER B 1 29 ? -16.422 16.719 13.188 1 82.69 29 SER B O 1
ATOM 1769 N N . ILE B 1 30 ? -14.766 15.477 12.516 1 92.5 30 ILE B N 1
ATOM 1770 C CA . ILE B 1 30 ? -14.242 16.531 11.672 1 92.5 30 ILE B CA 1
ATOM 1771 C C . ILE B 1 30 ? -14.125 16.047 10.234 1 92.5 30 ILE B C 1
ATOM 1773 O O . ILE B 1 30 ? -14.289 14.852 9.961 1 92.5 30 ILE B O 1
ATOM 1777 N N . SER B 1 31 ? -13.93 17.031 9.336 1 93.94 31 SER B N 1
ATOM 1778 C CA . SER B 1 31 ? -13.742 16.656 7.941 1 93.94 31 SER B CA 1
ATOM 1779 C C . SER B 1 31 ? -12.32 16.188 7.684 1 93.94 31 SER B C 1
ATOM 1781 O O . SER B 1 31 ? -11.414 16.453 8.477 1 93.94 31 SER B O 1
ATOM 1783 N N . GLN B 1 32 ? -12.078 15.539 6.594 1 93.88 32 GLN B N 1
ATOM 1784 C CA . GLN B 1 32 ? -10.734 15.133 6.184 1 93.88 32 GLN B CA 1
ATOM 1785 C C . GLN B 1 32 ? -9.844 16.344 5.969 1 93.88 32 GLN B C 1
ATOM 1787 O O . GLN B 1 32 ? -8.641 16.297 6.254 1 93.88 32 GLN B O 1
ATOM 1792 N N . LEU B 1 33 ? -10.445 17.391 5.406 1 96.06 33 LEU B N 1
ATOM 1793 C CA . LEU B 1 33 ? -9.688 18.625 5.223 1 96.06 33 LEU B CA 1
ATOM 1794 C C . LEU B 1 33 ? -9.18 19.156 6.559 1 96.06 33 LEU B C 1
ATOM 1796 O O . LEU B 1 33 ? -7.996 19.469 6.695 1 96.06 33 LEU B O 1
ATOM 1800 N N . GLU B 1 34 ? -10.086 19.234 7.527 1 97.31 34 GLU B N 1
ATOM 1801 C CA . GLU B 1 34 ? -9.695 19.719 8.844 1 97.31 34 GLU B CA 1
ATOM 1802 C C . GLU B 1 34 ? -8.602 18.859 9.461 1 97.31 34 GLU B C 1
ATOM 1804 O O . GLU B 1 34 ? -7.656 19.359 10.062 1 97.31 34 GLU B O 1
ATOM 1809 N N . HIS B 1 35 ? -8.688 17.562 9.305 1 97 35 HIS B N 1
ATOM 1810 C CA . HIS B 1 35 ? -7.695 16.609 9.781 1 97 35 HIS B CA 1
ATOM 1811 C C . HIS B 1 35 ? -6.328 16.891 9.172 1 97 35 HIS B C 1
ATOM 1813 O O . HIS B 1 35 ? -5.332 16.984 9.891 1 97 35 HIS B O 1
ATOM 1819 N N . CYS B 1 36 ? -6.289 17.109 7.859 1 98 36 CYS B N 1
ATOM 1820 C CA . CYS B 1 36 ? -5.055 17.375 7.133 1 98 36 CYS B CA 1
ATOM 1821 C C . CYS B 1 36 ? -4.441 18.703 7.562 1 98 36 CYS B C 1
ATOM 1823 O O . CYS B 1 36 ? -3.23 18.781 7.781 1 98 36 CYS B O 1
ATOM 1825 N N . LEU B 1 37 ? -5.316 19.688 7.695 1 98.69 37 LEU B N 1
ATOM 1826 C CA . LEU B 1 37 ? -4.836 21.016 8.062 1 98.69 37 LEU B CA 1
ATOM 1827 C C . LEU B 1 37 ? -4.262 21.016 9.477 1 98.69 37 LEU B C 1
ATOM 1829 O O . LEU B 1 37 ? -3.246 21.672 9.734 1 98.69 37 LEU B O 1
ATOM 1833 N N . GLN B 1 38 ? -4.926 20.312 10.391 1 98.75 38 GLN B N 1
ATOM 1834 C CA . GLN B 1 38 ? -4.426 20.234 11.758 1 98.75 38 GLN B CA 1
ATOM 1835 C C . GLN B 1 38 ? -3.072 19.531 11.812 1 98.75 38 GLN B C 1
ATOM 1837 O O . GLN B 1 38 ? -2.166 19.969 12.523 1 98.75 38 GLN B O 1
ATOM 1842 N N . ALA B 1 39 ? -2.891 18.469 11.047 1 98.75 39 ALA B N 1
ATOM 1843 C CA . ALA B 1 39 ? -1.615 17.766 11 1 98.75 39 ALA B CA 1
ATOM 1844 C C . ALA B 1 39 ? -0.503 18.656 10.469 1 98.75 39 ALA B C 1
ATOM 1846 O O . ALA B 1 39 ? 0.583 18.719 11.055 1 98.75 39 ALA B O 1
ATOM 1847 N N . ALA B 1 40 ? -0.78 19.391 9.383 1 98.88 40 ALA B N 1
ATOM 1848 C CA . ALA B 1 40 ? 0.194 20.312 8.812 1 98.88 40 ALA B CA 1
ATOM 1849 C C . ALA B 1 40 ? 0.542 21.422 9.797 1 98.88 40 ALA B C 1
ATOM 1851 O O . ALA B 1 40 ? 1.703 21.828 9.906 1 98.88 40 ALA B O 1
ATOM 1852 N N . HIS B 1 41 ? -0.473 21.891 10.469 1 98.88 41 HIS B N 1
ATOM 1853 C CA . HIS B 1 41 ? -0.271 22.969 11.445 1 98.88 41 HIS B CA 1
ATOM 1854 C C . HIS B 1 41 ? 0.659 22.516 12.562 1 98.88 41 HIS B C 1
ATOM 1856 O O . HIS B 1 41 ? 1.545 23.266 12.984 1 98.88 41 HIS B O 1
ATOM 1862 N N . GLN B 1 42 ? 0.471 21.312 13.062 1 98.81 42 GLN B N 1
ATOM 1863 C CA . GLN B 1 42 ? 1.338 20.781 14.109 1 98.81 42 GLN B CA 1
ATOM 1864 C C . GLN B 1 42 ? 2.777 20.656 13.617 1 98.81 42 GLN B C 1
ATOM 1866 O O . GLN B 1 42 ? 3.719 20.953 14.359 1 98.81 42 GLN B O 1
ATOM 1871 N N . ALA B 1 43 ? 2.949 20.219 12.367 1 98.88 43 ALA B N 1
ATOM 1872 C CA . ALA B 1 43 ? 4.289 20.125 11.789 1 98.88 43 ALA B CA 1
ATOM 1873 C C . ALA B 1 43 ? 4.949 21.5 11.719 1 98.88 43 ALA B C 1
ATOM 1875 O O . ALA B 1 43 ? 6.129 21.656 12.055 1 98.88 43 ALA B O 1
ATOM 1876 N N . SER B 1 44 ? 4.148 22.484 11.32 1 98.62 44 SER B N 1
ATOM 1877 C CA . SER B 1 44 ? 4.66 23.844 11.227 1 98.62 44 SER B CA 1
ATOM 1878 C C . SER B 1 44 ? 5.043 24.391 12.602 1 98.62 44 SER B C 1
ATOM 1880 O O . SER B 1 44 ? 6.094 25.016 12.758 1 98.62 44 SER B O 1
ATOM 1882 N N . LYS B 1 45 ? 4.188 24.156 13.539 1 98.44 45 LYS B N 1
ATOM 1883 C CA . LYS B 1 45 ? 4.441 24.625 14.898 1 98.44 45 LYS B CA 1
ATOM 1884 C C . LYS B 1 45 ? 5.691 23.984 15.484 1 98.44 45 LYS B C 1
ATOM 1886 O O . LYS B 1 45 ? 6.406 24.594 16.281 1 98.44 45 LYS B O 1
ATOM 1891 N N . ALA B 1 46 ? 6.008 22.812 15.07 1 98.69 46 ALA B N 1
ATOM 1892 C CA . ALA B 1 46 ? 7.188 22.078 15.539 1 98.69 46 ALA B CA 1
ATOM 1893 C C . ALA B 1 46 ? 8.43 22.5 14.766 1 98.69 46 ALA B C 1
ATOM 1895 O O . ALA B 1 46 ? 9.508 21.938 14.953 1 98.69 46 ALA B O 1
ATOM 1896 N N . ASN B 1 47 ? 8.336 23.453 13.859 1 98.38 47 ASN B N 1
ATOM 1897 C CA . ASN B 1 47 ? 9.422 23.953 13.023 1 98.38 47 ASN B CA 1
ATOM 1898 C C . ASN B 1 47 ? 10.023 22.844 12.164 1 98.38 47 ASN B C 1
ATOM 1900 O O . ASN B 1 47 ? 11.242 22.766 12 1 98.38 47 ASN B O 1
ATOM 1904 N N . ALA B 1 48 ? 9.148 21.938 11.742 1 98.75 48 ALA B N 1
ATOM 1905 C CA . ALA B 1 48 ? 9.609 20.891 10.828 1 98.75 48 ALA B CA 1
ATOM 1906 C C . ALA B 1 48 ? 10.055 21.484 9.5 1 98.75 48 ALA B C 1
ATOM 1908 O O . ALA B 1 48 ? 9.609 22.578 9.117 1 98.75 48 ALA B O 1
ATOM 1909 N N . ARG B 1 49 ? 11.016 20.844 8.797 1 98.5 49 ARG B N 1
ATOM 1910 C CA . ARG B 1 49 ? 11.414 21.297 7.469 1 98.5 49 ARG B CA 1
ATOM 1911 C C . ARG B 1 49 ? 10.234 21.25 6.5 1 98.5 49 ARG B C 1
ATOM 1913 O O . ARG B 1 49 ? 9.281 20.5 6.711 1 98.5 49 ARG B O 1
ATOM 1920 N N . ASP B 1 50 ? 10.273 21.906 5.371 1 98.69 50 ASP B N 1
ATOM 1921 C CA . ASP B 1 50 ? 9.18 22.109 4.43 1 98.69 50 ASP B CA 1
ATOM 1922 C C . ASP B 1 50 ? 8.648 20.781 3.914 1 98.69 50 ASP B C 1
ATOM 1924 O O . ASP B 1 50 ? 7.438 20.562 3.84 1 98.69 50 ASP B O 1
ATOM 1928 N N . GLU B 1 51 ? 9.5 19.844 3.596 1 98.75 51 GLU B N 1
ATOM 1929 C CA . GLU B 1 51 ? 9.078 18.562 3.057 1 98.75 51 GLU B CA 1
ATOM 1930 C C . GLU B 1 51 ? 8.219 17.797 4.062 1 98.75 51 GLU B C 1
ATOM 1932 O O . GLU B 1 51 ? 7.266 17.109 3.68 1 98.75 51 GLU B O 1
ATOM 1937 N N . LEU B 1 52 ? 8.555 17.922 5.32 1 98.88 52 LEU B N 1
ATOM 1938 C CA . LEU B 1 52 ? 7.793 17.234 6.352 1 98.88 52 LEU B CA 1
ATOM 1939 C C . LEU B 1 52 ? 6.445 17.906 6.582 1 98.88 52 LEU B C 1
ATOM 1941 O O . LEU B 1 52 ? 5.441 17.234 6.828 1 98.88 52 LEU B O 1
ATOM 1945 N N . VAL B 1 53 ? 6.371 19.219 6.516 1 98.94 53 VAL B N 1
ATOM 1946 C CA . VAL B 1 53 ? 5.109 19.953 6.621 1 98.94 53 VAL B CA 1
ATOM 1947 C C . VAL B 1 53 ? 4.199 19.578 5.453 1 98.94 53 VAL B C 1
ATOM 1949 O O . VAL B 1 53 ? 3.008 19.312 5.641 1 98.94 53 VAL B O 1
ATOM 1952 N N . ILE B 1 54 ? 4.816 19.5 4.254 1 98.94 54 ILE B N 1
ATOM 1953 C CA . ILE B 1 54 ? 4.07 19.125 3.061 1 98.94 54 ILE B CA 1
ATOM 1954 C C . ILE B 1 54 ? 3.529 17.703 3.221 1 98.94 54 ILE B C 1
ATOM 1956 O O . ILE B 1 54 ? 2.359 17.438 2.93 1 98.94 54 ILE B O 1
ATOM 1960 N N . ALA B 1 55 ? 4.359 16.781 3.725 1 98.94 55 ALA B N 1
ATOM 1961 C CA . ALA B 1 55 ? 3.938 15.391 3.932 1 98.94 55 ALA B CA 1
ATOM 1962 C C . ALA B 1 55 ? 2.805 15.312 4.949 1 98.94 55 ALA B C 1
ATOM 1964 O O . ALA B 1 55 ? 1.869 14.523 4.785 1 98.94 55 ALA B O 1
ATOM 1965 N N . ALA B 1 56 ? 2.883 16.125 5.988 1 98.94 56 ALA B N 1
ATOM 1966 C CA . ALA B 1 56 ? 1.824 16.141 6.996 1 98.94 56 ALA B CA 1
ATOM 1967 C C . ALA B 1 56 ? 0.506 16.625 6.395 1 98.94 56 ALA B C 1
ATOM 1969 O O . ALA B 1 56 ? -0.551 16.047 6.664 1 98.94 56 ALA B O 1
ATOM 1970 N N . LEU B 1 57 ? 0.573 17.594 5.547 1 98.81 57 LEU B N 1
ATOM 1971 C CA . LEU B 1 57 ? -0.614 18.141 4.891 1 98.81 57 LEU B CA 1
ATOM 1972 C C . LEU B 1 57 ? -1.25 17.094 3.98 1 98.81 57 LEU B C 1
ATOM 1974 O O . LEU B 1 57 ? -2.477 16.984 3.902 1 98.81 57 LEU B O 1
ATOM 1978 N N . LEU B 1 58 ? -0.401 16.266 3.312 1 98.5 58 LEU B N 1
ATOM 1979 C CA . LEU B 1 58 ? -0.875 15.477 2.186 1 98.5 58 LEU B CA 1
ATOM 1980 C C . LEU B 1 58 ? -0.881 13.992 2.531 1 98.5 58 LEU B C 1
ATOM 1982 O O . LEU B 1 58 ? -1.12 13.148 1.663 1 98.5 58 LEU B O 1
ATOM 1986 N N . HIS B 1 59 ? -0.665 13.57 3.803 1 98.31 59 HIS B N 1
ATOM 1987 C CA . HIS B 1 59 ? -0.442 12.172 4.16 1 98.31 59 HIS B CA 1
ATOM 1988 C C . HIS B 1 59 ? -1.654 11.312 3.812 1 98.31 59 HIS B C 1
ATOM 1990 O O . HIS B 1 59 ? -1.511 10.133 3.473 1 98.31 59 HIS B O 1
ATOM 1996 N N . ASP B 1 60 ? -2.855 11.969 3.803 1 95.56 60 ASP B N 1
ATOM 1997 C CA . ASP B 1 60 ? -4.094 11.227 3.58 1 95.56 60 ASP B CA 1
ATOM 1998 C C . ASP B 1 60 ? -4.68 11.539 2.205 1 95.56 60 ASP B C 1
ATOM 2000 O O . ASP B 1 60 ? -5.859 11.281 1.955 1 95.56 60 ASP B O 1
ATOM 2004 N N . ILE B 1 61 ? -3.863 12.109 1.289 1 94.44 61 ILE B N 1
ATOM 2005 C CA . ILE B 1 61 ? -4.363 12.508 -0.021 1 94.44 61 ILE B CA 1
ATOM 2006 C C . ILE B 1 61 ? -4.898 11.281 -0.764 1 94.44 61 ILE B C 1
ATOM 2008 O O . ILE B 1 61 ? -5.812 11.398 -1.586 1 94.44 61 ILE B O 1
ATOM 2012 N N . GLY B 1 62 ? -4.426 10.109 -0.454 1 91.38 62 GLY B N 1
ATOM 2013 C CA . GLY B 1 62 ? -4.891 8.867 -1.059 1 91.38 62 GLY B CA 1
ATOM 2014 C C . GLY B 1 62 ? -6.309 8.508 -0.656 1 91.38 62 GLY B C 1
ATOM 2015 O O . GLY B 1 62 ? -6.957 7.691 -1.316 1 91.38 62 GLY B O 1
ATOM 2016 N N . GLN B 1 63 ? -6.781 9.086 0.432 1 88.12 63 GLN B N 1
ATOM 2017 C CA . GLN B 1 63 ? -8.164 8.922 0.862 1 88.12 63 GLN B CA 1
ATOM 2018 C C . GLN B 1 63 ? -9.086 9.883 0.12 1 88.12 63 GLN B C 1
ATOM 2020 O O . GLN B 1 63 ? -10.297 9.641 0.023 1 88.12 63 GLN B O 1
ATOM 2025 N N . ILE B 1 64 ? -8.531 11 -0.341 1 85.62 64 ILE B N 1
ATOM 2026 C CA . ILE B 1 64 ? -9.328 12.156 -0.726 1 85.62 64 ILE B CA 1
ATOM 2027 C C . ILE B 1 64 ? -9.484 12.195 -2.244 1 85.62 64 ILE B C 1
ATOM 2029 O O . ILE B 1 64 ? -10.57 12.469 -2.758 1 85.62 64 ILE B O 1
ATOM 2033 N N . ILE B 1 65 ? -8.422 12 -3.008 1 80.19 65 ILE B N 1
ATOM 2034 C CA . ILE B 1 65 ? -8.445 12.172 -4.457 1 80.19 65 ILE B CA 1
ATOM 2035 C C . ILE B 1 65 ? -9.336 11.117 -5.094 1 80.19 65 ILE B C 1
ATOM 2037 O O . ILE B 1 65 ? -9.375 9.969 -4.637 1 80.19 65 ILE B O 1
ATOM 2041 N N . PRO B 1 66 ? -10.227 11.703 -6 1 66.56 66 PRO B N 1
ATOM 2042 C CA . PRO B 1 66 ? -11.039 10.734 -6.734 1 66.56 66 PRO B CA 1
ATOM 2043 C C . PRO B 1 66 ? -10.203 9.789 -7.59 1 66.56 66 PRO B C 1
ATOM 2045 O O . PRO B 1 66 ? -9.188 10.203 -8.156 1 66.56 66 PRO B O 1
ATOM 2048 N N . LEU B 1 67 ? -10.219 8.641 -7.215 1 55.5 67 LEU B N 1
ATOM 2049 C CA . LEU B 1 67 ? -9.594 7.684 -8.125 1 55.5 67 LEU B CA 1
ATOM 2050 C C . LEU B 1 67 ? -10.453 7.465 -9.359 1 55.5 67 LEU B C 1
ATOM 2052 O O . LEU B 1 67 ? -11.68 7.531 -9.289 1 55.5 67 LEU B O 1
ATOM 2056 N N . GLU B 1 68 ? -10.172 8.141 -10.414 1 45.97 68 GLU B N 1
ATOM 2057 C CA . GLU B 1 68 ? -11.023 7.945 -11.586 1 45.97 68 GLU B CA 1
ATOM 2058 C C . GLU B 1 68 ? -11.883 6.691 -11.438 1 45.97 68 GLU B C 1
ATOM 2060 O O . GLU B 1 68 ? -11.492 5.742 -10.75 1 45.97 68 GLU B O 1
ATOM 2065 N N . SER B 1 69 ? -13.219 6.699 -11.648 1 36.12 69 SER B N 1
ATOM 2066 C CA . SER B 1 69 ? -14.43 5.922 -11.398 1 36.12 69 SER B CA 1
ATOM 2067 C C . SER B 1 69 ? -14.133 4.43 -11.367 1 36.12 69 SER B C 1
ATOM 2069 O O . SER B 1 69 ? -15.047 3.609 -11.281 1 36.12 69 SER B O 1
ATOM 2071 N N . THR B 1 70 ? -13.117 3.648 -11.508 1 32.28 70 THR B N 1
ATOM 2072 C CA . THR B 1 70 ? -13.688 2.348 -11.18 1 32.28 70 THR B CA 1
ATOM 2073 C C . THR B 1 70 ? -13.938 2.23 -9.68 1 32.28 70 THR B C 1
ATOM 2075 O O . THR B 1 70 ? -13.297 2.926 -8.883 1 32.28 70 THR B O 1
ATOM 2078 N N . GLU B 1 71 ? -14.82 1.458 -9.141 1 30.12 71 GLU B N 1
ATOM 2079 C CA . GLU B 1 71 ? -15.398 1.079 -7.855 1 30.12 71 GLU B CA 1
ATOM 2080 C C . GLU B 1 71 ? -14.32 0.937 -6.785 1 30.12 71 GLU B C 1
ATOM 2082 O O . GLU B 1 71 ? -13.398 0.132 -6.93 1 30.12 71 GLU B O 1
ATOM 2087 N N . GLU B 1 72 ? -13.922 1.976 -6.223 1 35.03 72 GLU B N 1
ATOM 2088 C CA . GLU B 1 72 ? -12.914 2.074 -5.168 1 35.03 72 GLU B CA 1
ATOM 2089 C C . GLU B 1 72 ? -13.195 1.081 -4.043 1 35.03 72 GLU B C 1
ATOM 2091 O O . GLU B 1 72 ? -14.336 0.951 -3.592 1 35.03 72 GLU B O 1
ATOM 2096 N N . ALA B 1 73 ? -12.484 0.129 -3.906 1 31.94 73 ALA B N 1
ATOM 2097 C CA . ALA B 1 73 ? -12.609 -0.866 -2.846 1 31.94 73 ALA B CA 1
ATOM 2098 C C . ALA B 1 73 ? -12.461 -0.223 -1.47 1 31.94 73 ALA B C 1
ATOM 2100 O O . ALA B 1 73 ? -11.375 0.227 -1.104 1 31.94 73 ALA B O 1
ATOM 2101 N N . ARG B 1 74 ? -13.438 0.73 -1.064 1 38.62 74 ARG B N 1
ATOM 2102 C CA . ARG B 1 74 ? -13.484 0.974 0.374 1 38.62 74 ARG B CA 1
ATOM 2103 C C . ARG B 1 74 ? -13.68 -0.327 1.144 1 38.62 74 ARG B C 1
ATOM 2105 O O . ARG B 1 74 ? -14.523 -1.151 0.772 1 38.62 74 ARG B O 1
ATOM 2112 N N . MET B 1 75 ? -12.711 -0.979 1.608 1 35.75 75 MET B N 1
ATOM 2113 C CA . MET B 1 75 ? -12.969 -2.172 2.408 1 35.75 75 MET B CA 1
ATOM 2114 C C . MET B 1 75 ? -14.039 -1.901 3.459 1 35.75 75 MET B C 1
ATOM 2116 O O . MET B 1 75 ? -13.859 -1.061 4.34 1 35.75 75 MET B O 1
ATOM 2120 N N . ASN B 1 76 ? -15.312 -1.778 2.865 1 35.88 76 ASN B N 1
ATOM 2121 C CA . ASN B 1 76 ? -16.281 -1.963 3.936 1 35.88 76 ASN B CA 1
ATOM 2122 C C . ASN B 1 76 ? -16.188 -3.359 4.543 1 35.88 76 ASN B C 1
ATOM 2124 O O . ASN B 1 76 ? -16.344 -4.359 3.836 1 35.88 76 ASN B O 1
ATOM 2128 N N . LEU B 1 77 ? -15.227 -3.551 5.277 1 34 77 LEU B N 1
ATOM 2129 C CA . LEU B 1 77 ? -15.445 -4.812 5.977 1 34 77 LEU B CA 1
ATOM 2130 C C . LEU B 1 77 ? -16.922 -5.016 6.281 1 34 77 LEU B C 1
ATOM 2132 O O . LEU B 1 77 ? -17.562 -4.137 6.863 1 34 77 LEU B O 1
ATOM 2136 N N . ARG B 1 78 ? -17.469 -5.738 5.344 1 34.41 78 ARG B N 1
ATOM 2137 C CA . ARG B 1 78 ? -18.875 -6.094 5.355 1 34.41 78 ARG B CA 1
ATOM 2138 C C . ARG B 1 78 ? -19.5 -5.848 6.727 1 34.41 78 ARG B C 1
ATOM 2140 O O . ARG B 1 78 ? -20.703 -5.621 6.84 1 34.41 78 ARG B O 1
ATOM 2147 N N . GLU B 1 79 ? -18.812 -6.41 7.641 1 37.47 79 GLU B N 1
ATOM 2148 C CA . GLU B 1 79 ? -19.625 -6.457 8.859 1 37.47 79 GLU B CA 1
ATOM 2149 C C . GLU B 1 79 ? -19.688 -5.09 9.531 1 37.47 79 GLU B C 1
ATOM 2151 O O . GLU B 1 79 ? -20.484 -4.883 10.445 1 37.47 79 GLU B O 1
ATOM 2156 N N . SER B 1 80 ? -18.594 -4.27 9.344 1 40.5 80 SER B N 1
ATOM 2157 C CA . SER B 1 80 ? -18.734 -3.068 10.172 1 40.5 80 SER B CA 1
ATOM 2158 C C . SER B 1 80 ? -19.156 -1.871 9.328 1 40.5 80 SER B C 1
ATOM 2160 O O . SER B 1 80 ? -18.719 -1.714 8.188 1 40.5 80 SER B O 1
ATOM 2162 N N . THR B 1 81 ? -20.344 -1.34 9.508 1 46.47 81 THR B N 1
ATOM 2163 C CA . THR B 1 81 ? -20.922 -0.074 9.07 1 46.47 81 THR B CA 1
ATOM 2164 C C . THR B 1 81 ? -19.906 1.062 9.211 1 46.47 81 THR B C 1
ATOM 2166 O O . THR B 1 81 ? -20.141 2.17 8.719 1 46.47 81 THR B O 1
ATOM 2169 N N . GLU B 1 82 ? -18.781 0.695 9.852 1 54.97 82 GLU B N 1
ATOM 2170 C CA . GLU B 1 82 ? -17.891 1.812 10.148 1 54.97 82 GLU B CA 1
ATOM 2171 C C . GLU B 1 82 ? -16.828 1.982 9.055 1 54.97 82 GLU B C 1
ATOM 2173 O O . GLU B 1 82 ? -16.219 1.008 8.625 1 54.97 82 GLU B O 1
ATOM 2178 N N . ASN B 1 83 ? -16.828 3.072 8.469 1 64.62 83 ASN B N 1
ATOM 2179 C CA . ASN B 1 83 ? -15.836 3.449 7.469 1 64.62 83 ASN B CA 1
ATOM 2180 C C . ASN B 1 83 ? -14.445 3.568 8.086 1 64.62 83 ASN B C 1
ATOM 2182 O O . ASN B 1 83 ? -14.234 4.371 9 1 64.62 83 ASN B O 1
ATOM 2186 N N . VAL B 1 84 ? -13.508 2.641 7.801 1 66.69 84 VAL B N 1
ATOM 2187 C CA . VAL B 1 84 ? -12.172 2.656 8.383 1 66.69 84 VAL B CA 1
ATOM 2188 C C . VAL B 1 84 ? -11.172 3.217 7.375 1 66.69 84 VAL B C 1
ATOM 2190 O O . VAL B 1 84 ? -9.961 3.211 7.621 1 66.69 84 VAL B O 1
ATOM 2193 N N . GLY B 1 85 ? -11.68 3.764 6.262 1 76.44 85 GLY B N 1
ATOM 2194 C CA . GLY B 1 85 ? -10.797 4.348 5.262 1 76.44 85 GLY B CA 1
ATOM 2195 C C . GLY B 1 85 ? -10.383 3.365 4.184 1 76.44 85 GLY B C 1
ATOM 2196 O O . GLY B 1 85 ? -10.742 2.188 4.242 1 76.44 85 GLY B O 1
ATOM 2197 N N . ARG B 1 86 ? -9.633 3.824 3.27 1 78.38 86 ARG B N 1
ATOM 2198 C CA . ARG B 1 86 ? -9.18 3.031 2.131 1 78.38 86 ARG B CA 1
ATOM 2199 C C . ARG B 1 86 ? -7.883 2.299 2.455 1 78.38 86 ARG B C 1
ATOM 2201 O O . ARG B 1 86 ? -6.883 2.926 2.811 1 78.38 86 ARG B O 1
ATOM 2208 N N . VAL B 1 87 ? -7.965 0.986 2.303 1 82.75 87 VAL B N 1
ATOM 2209 C CA . VAL B 1 87 ? -6.734 0.215 2.471 1 82.75 87 VAL B CA 1
ATOM 2210 C C . VAL B 1 87 ? -5.723 0.615 1.4 1 82.75 87 VAL B C 1
ATOM 2212 O O . VAL B 1 87 ? -6.07 0.744 0.224 1 82.75 87 VAL B O 1
ATOM 2215 N N . GLY B 1 88 ? -4.523 0.875 1.835 1 87.81 88 GLY B N 1
ATOM 2216 C CA . GLY B 1 88 ? -3.463 1.204 0.895 1 87.81 88 GLY B CA 1
ATOM 2217 C C . GLY B 1 88 ? -3.428 2.676 0.526 1 87.81 88 GLY B C 1
ATOM 2218 O O . GLY B 1 88 ? -2.695 3.076 -0.381 1 87.81 88 GLY B O 1
ATOM 2219 N N . HIS B 1 89 ? -4.23 3.51 1.252 1 90.94 89 HIS B N 1
ATOM 2220 C CA . HIS B 1 89 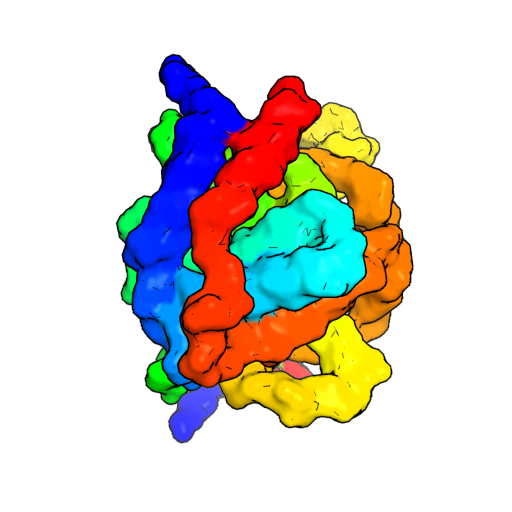? -4.293 4.926 0.9 1 90.94 89 HIS B CA 1
ATOM 2221 C C . HIS B 1 89 ? -2.918 5.578 1.01 1 90.94 89 HIS B C 1
ATOM 2223 O O . HIS B 1 89 ? -2.619 6.527 0.281 1 90.94 89 HIS B O 1
ATOM 2229 N N . GLU B 1 90 ? -2.037 5.07 1.901 1 94.19 90 GLU B N 1
ATOM 2230 C CA . GLU B 1 90 ? -0.696 5.633 2.027 1 94.19 90 GLU B CA 1
ATOM 2231 C C . GLU B 1 90 ? 0.113 5.418 0.751 1 94.19 90 GLU B C 1
ATOM 2233 O O . GLU B 1 90 ? 0.816 6.324 0.297 1 94.19 90 GLU B O 1
ATOM 2238 N N . ALA B 1 91 ? -0.046 4.258 0.173 1 90 91 ALA B N 1
ATOM 2239 C CA . ALA B 1 91 ? 0.667 3.953 -1.064 1 90 91 ALA B CA 1
ATOM 2240 C C . ALA B 1 91 ? 0.059 4.703 -2.248 1 90 91 ALA B C 1
ATOM 2242 O O . ALA B 1 91 ? 0.782 5.195 -3.117 1 90 91 ALA B O 1
ATOM 2243 N N . ILE B 1 92 ? -1.242 4.773 -2.281 1 87.75 92 ILE B N 1
ATOM 2244 C CA . ILE B 1 92 ? -1.949 5.496 -3.332 1 87.75 92 ILE B CA 1
ATOM 2245 C C . ILE B 1 92 ? -1.538 6.969 -3.312 1 87.75 92 ILE B C 1
ATOM 2247 O O . ILE B 1 92 ? -1.213 7.543 -4.355 1 87.75 92 ILE B O 1
ATOM 2251 N N . GLY B 1 93 ? -1.542 7.516 -2.113 1 93.69 93 GLY B N 1
ATOM 2252 C CA . GLY B 1 93 ? -1.14 8.906 -1.976 1 93.69 93 GLY B CA 1
ATOM 2253 C C . GLY B 1 93 ? 0.293 9.156 -2.406 1 93.69 93 GLY B C 1
ATOM 2254 O O . GLY B 1 93 ? 0.57 10.109 -3.135 1 93.69 93 GLY B O 1
ATOM 2255 N N . ALA B 1 94 ? 1.188 8.297 -1.982 1 94.81 94 ALA B N 1
ATOM 2256 C CA . ALA B 1 94 ? 2.594 8.438 -2.355 1 94.81 94 ALA B CA 1
ATOM 2257 C C . ALA B 1 94 ? 2.77 8.359 -3.869 1 94.81 94 ALA B C 1
ATOM 2259 O O . ALA B 1 94 ? 3.492 9.172 -4.457 1 94.81 94 ALA B O 1
ATOM 2260 N N . SER B 1 95 ? 2.051 7.469 -4.504 1 90.06 95 SER B N 1
ATOM 2261 C CA . SER B 1 95 ? 2.141 7.309 -5.953 1 90.06 95 SER B CA 1
ATOM 2262 C C . SER B 1 95 ? 1.6 8.531 -6.68 1 90.06 95 SER B C 1
ATOM 2264 O O . SER B 1 95 ? 2.182 8.977 -7.672 1 90.06 95 SER B O 1
ATOM 2266 N N . TYR B 1 96 ? 0.507 9.031 -6.223 1 90.31 96 TYR B N 1
ATOM 2267 C CA . TYR B 1 96 ? -0.1 10.219 -6.809 1 90.31 96 TYR B CA 1
ATOM 2268 C C . TYR B 1 96 ? 0.854 11.406 -6.742 1 90.31 96 TYR B C 1
ATOM 2270 O O . TYR B 1 96 ? 1.087 12.078 -7.75 1 90.31 96 TYR B O 1
ATOM 2278 N N . LEU B 1 97 ? 1.436 11.617 -5.547 1 95.56 97 LEU B N 1
ATOM 2279 C CA . LEU B 1 97 ? 2.344 12.742 -5.367 1 95.56 97 LEU B CA 1
ATOM 2280 C C . LEU B 1 97 ? 3.607 12.562 -6.203 1 95.56 97 LEU B C 1
ATOM 2282 O O . LEU B 1 97 ? 4.141 13.531 -6.742 1 95.56 97 LEU B O 1
ATOM 2286 N N . ARG B 1 98 ? 4.062 11.344 -6.305 1 92.88 98 ARG B N 1
ATOM 2287 C CA . ARG B 1 98 ? 5.207 11.062 -7.164 1 92.88 98 ARG B CA 1
ATOM 2288 C C . ARG B 1 98 ? 4.918 11.445 -8.609 1 92.88 98 ARG B C 1
ATOM 2290 O O . ARG B 1 98 ? 5.766 12.031 -9.289 1 92.88 98 ARG B O 1
ATOM 2297 N N . SER B 1 99 ? 3.732 11.141 -9.07 1 89.25 99 SER B N 1
ATOM 2298 C CA . SER B 1 99 ? 3.342 11.445 -10.445 1 89.25 99 SER B CA 1
ATOM 2299 C C . SER B 1 99 ? 3.287 12.945 -10.688 1 89.25 99 SER B C 1
ATOM 2301 O O . SER B 1 99 ? 3.412 13.406 -11.82 1 89.25 99 SER B O 1
ATOM 2303 N N . LEU B 1 100 ? 3.076 13.688 -9.602 1 93.12 100 LEU B N 1
ATOM 2304 C CA . LEU B 1 100 ? 3.016 15.141 -9.711 1 93.12 100 LEU B CA 1
ATOM 2305 C C . LEU B 1 100 ? 4.406 15.758 -9.602 1 93.12 100 LEU B C 1
ATOM 2307 O O . LEU B 1 100 ? 4.574 16.969 -9.773 1 93.12 100 LEU B O 1
ATOM 2311 N N . GLY B 1 101 ? 5.422 14.938 -9.227 1 93.81 101 GLY B N 1
ATOM 2312 C CA . GLY B 1 101 ? 6.793 15.422 -9.219 1 93.81 101 GLY B CA 1
ATOM 2313 C C . GLY B 1 101 ? 7.305 15.742 -7.824 1 93.81 101 GLY B C 1
ATOM 2314 O O . GLY B 1 101 ? 8.336 16.406 -7.672 1 93.81 101 GLY B O 1
ATOM 2315 N N . PHE B 1 102 ? 6.656 15.266 -6.762 1 96.94 102 PHE B N 1
ATOM 2316 C CA . PHE B 1 102 ? 7.148 15.492 -5.406 1 96.94 102 PHE B CA 1
ATOM 2317 C C . PHE B 1 102 ? 8.398 14.664 -5.148 1 96.94 102 PHE B C 1
ATOM 2319 O O . PHE B 1 102 ? 8.609 13.625 -5.785 1 96.94 102 PHE B O 1
ATOM 2326 N N . SER B 1 103 ? 9.25 15.18 -4.242 1 96.38 103 SER B N 1
ATOM 2327 C CA . SER B 1 103 ? 10.492 14.492 -3.918 1 96.38 103 SER B CA 1
ATOM 2328 C C . SER B 1 103 ? 10.219 13.109 -3.33 1 96.38 103 SER B C 1
ATOM 2330 O O . SER B 1 103 ? 9.164 12.883 -2.736 1 96.38 103 SER B O 1
ATOM 2332 N N . GLU B 1 104 ? 11.203 12.25 -3.436 1 93.81 104 GLU B N 1
ATOM 2333 C CA . GLU B 1 104 ? 11.086 10.914 -2.857 1 93.81 104 GLU B CA 1
ATOM 2334 C C . GLU B 1 104 ? 10.93 10.984 -1.341 1 93.81 104 GLU B C 1
ATOM 2336 O O . GLU B 1 104 ? 10.266 10.133 -0.742 1 93.81 104 GLU B O 1
ATOM 2341 N N . VAL B 1 105 ? 11.523 12 -0.741 1 95.81 105 VAL B N 1
ATOM 2342 C CA . VAL B 1 105 ? 11.406 12.148 0.706 1 95.81 105 VAL B CA 1
ATOM 2343 C C . VAL B 1 105 ? 9.945 12.406 1.081 1 95.81 105 VAL B C 1
ATOM 2345 O O . VAL B 1 105 ? 9.406 11.75 1.98 1 95.81 105 VAL B O 1
ATOM 2348 N N . VAL B 1 106 ? 9.25 13.289 0.357 1 98.31 106 VAL B N 1
ATOM 2349 C CA . VAL B 1 106 ? 7.844 13.562 0.633 1 98.31 106 VAL B CA 1
ATOM 2350 C C . VAL B 1 106 ? 7.016 12.305 0.409 1 98.31 106 VAL B C 1
ATOM 2352 O O . VAL B 1 106 ? 6.176 11.953 1.24 1 98.31 106 VAL B O 1
ATOM 2355 N N . CYS B 1 107 ? 7.297 11.609 -0.66 1 96.44 107 CYS B N 1
ATOM 2356 C CA . CYS B 1 107 ? 6.539 10.414 -0.995 1 96.44 107 CYS B CA 1
ATOM 2357 C C . CYS B 1 107 ? 6.754 9.32 0.048 1 96.44 107 CYS B C 1
ATOM 2359 O O . CYS B 1 107 ? 5.809 8.648 0.455 1 96.44 107 CYS B O 1
ATOM 2361 N N . ARG B 1 108 ? 7.957 9.164 0.523 1 95.62 108 ARG B N 1
ATOM 2362 C CA . ARG B 1 108 ? 8.258 8.172 1.547 1 95.62 108 ARG B CA 1
ATOM 2363 C C . ARG B 1 108 ? 7.566 8.508 2.861 1 95.62 108 ARG B C 1
ATOM 2365 O O . ARG B 1 108 ? 7.047 7.621 3.541 1 95.62 108 ARG B O 1
ATOM 2372 N N . LEU B 1 109 ? 7.586 9.758 3.229 1 98.38 109 LEU B N 1
ATOM 2373 C CA . LEU B 1 109 ? 6.926 10.188 4.461 1 98.38 109 LEU B CA 1
ATOM 2374 C C . LEU B 1 109 ? 5.426 9.938 4.387 1 98.38 109 LEU B C 1
ATOM 2376 O O . LEU B 1 109 ? 4.828 9.414 5.332 1 98.38 109 LEU B O 1
ATOM 2380 N N . VAL B 1 110 ? 4.816 10.227 3.266 1 98.25 110 VAL B N 1
ATOM 2381 C CA . VAL B 1 110 ? 3.387 10.008 3.064 1 98.25 110 VAL B CA 1
ATOM 2382 C C . VAL B 1 110 ? 3.078 8.508 3.113 1 98.25 110 VAL B C 1
ATOM 2384 O O . VAL B 1 110 ? 2.092 8.094 3.723 1 98.25 110 VAL B O 1
ATOM 2387 N N . ASN B 1 111 ? 3.887 7.719 2.566 1 95.81 111 ASN B N 1
ATOM 2388 C CA . ASN B 1 111 ? 3.709 6.27 2.516 1 95.81 111 ASN B CA 1
ATOM 2389 C C . ASN B 1 111 ? 3.891 5.633 3.891 1 95.81 111 ASN B C 1
ATOM 2391 O O . ASN B 1 111 ? 3.516 4.48 4.098 1 95.81 111 ASN B O 1
ATOM 2395 N N . SER B 1 112 ? 4.359 6.359 4.848 1 97 112 SER B N 1
ATOM 2396 C CA . SER B 1 112 ? 4.891 5.719 6.047 1 97 112 SER B CA 1
ATOM 2397 C C . SER B 1 112 ? 3.906 5.816 7.207 1 97 112 SER B C 1
ATOM 2399 O O . SER B 1 112 ? 4.082 5.16 8.234 1 97 112 SER B O 1
ATOM 2401 N N . HIS B 1 113 ? 2.834 6.551 7.121 1 97.69 113 HIS B N 1
ATOM 2402 C CA . HIS B 1 113 ? 2.111 6.898 8.336 1 97.69 113 HIS B CA 1
ATOM 2403 C C . HIS B 1 113 ? 1.329 5.703 8.875 1 97.69 113 HIS B C 1
ATOM 2405 O O . HIS B 1 113 ? 1.038 5.633 10.07 1 97.69 113 HIS B O 1
ATOM 2411 N N . VAL B 1 114 ? 0.987 4.758 8.062 1 96.06 114 VAL B N 1
ATOM 2412 C CA . VAL B 1 114 ? 0.399 3.518 8.562 1 96.06 114 VAL B CA 1
ATOM 2413 C C . VAL B 1 114 ? 1.479 2.658 9.219 1 96.06 114 VAL B C 1
ATOM 2415 O O . VAL B 1 114 ? 1.277 2.123 10.312 1 96.06 114 VAL B O 1
ATOM 2418 N N . ALA B 1 115 ? 2.631 2.543 8.555 1 96 115 ALA B N 1
ATOM 2419 C CA . ALA B 1 115 ? 3.754 1.802 9.117 1 96 115 ALA B CA 1
ATOM 2420 C C . ALA B 1 115 ? 4.172 2.379 10.469 1 96 115 ALA B C 1
ATOM 2422 O O . ALA B 1 115 ? 4.496 1.635 11.398 1 96 115 ALA B O 1
ATOM 2423 N N . ALA B 1 116 ? 4.203 3.693 10.562 1 98.38 116 ALA B N 1
ATOM 2424 C CA . ALA B 1 116 ? 4.57 4.34 11.82 1 98.38 116 ALA B CA 1
ATOM 2425 C C . ALA B 1 116 ? 3.58 3.986 12.93 1 98.38 116 ALA B C 1
ATOM 2427 O O . ALA B 1 116 ? 3.969 3.814 14.086 1 98.38 116 ALA B O 1
ATOM 2428 N N . LYS B 1 117 ? 2.324 3.92 12.562 1 97.81 117 LYS B N 1
ATOM 2429 C CA . LYS B 1 117 ? 1.315 3.461 13.508 1 97.81 117 LYS B CA 1
ATOM 2430 C C . LYS B 1 117 ? 1.623 2.049 14 1 97.81 117 LYS B C 1
ATOM 2432 O O . LYS B 1 117 ? 1.543 1.771 15.203 1 97.81 117 LYS B O 1
ATOM 2437 N N . ARG B 1 118 ? 1.945 1.158 13.109 1 97.12 118 ARG B N 1
ATOM 2438 C CA . ARG B 1 118 ? 2.285 -0.216 13.469 1 97.12 118 ARG B CA 1
ATOM 2439 C C . ARG B 1 118 ? 3.541 -0.263 14.328 1 97.12 118 ARG B C 1
ATOM 2441 O O . ARG B 1 118 ? 3.633 -1.07 15.258 1 97.12 118 ARG B O 1
ATOM 2448 N N . TYR B 1 119 ? 4.484 0.569 14.039 1 98.25 119 TYR B N 1
ATOM 2449 C CA . TYR B 1 119 ? 5.711 0.663 14.828 1 98.25 119 TYR B CA 1
ATOM 2450 C C . TYR B 1 119 ? 5.414 1.132 16.25 1 98.25 119 TYR B C 1
ATOM 2452 O O . TYR B 1 119 ? 5.859 0.516 17.219 1 98.25 119 TYR B O 1
ATOM 2460 N N . LEU B 1 120 ? 4.641 2.209 16.344 1 98.44 120 LEU B N 1
ATOM 2461 C CA . LEU B 1 120 ? 4.348 2.797 17.641 1 98.44 120 LEU B CA 1
ATOM 2462 C C . LEU B 1 120 ? 3.531 1.838 18.5 1 98.44 120 LEU B C 1
ATOM 2464 O O . LEU B 1 120 ? 3.744 1.748 19.703 1 98.44 120 LEU B O 1
ATOM 2468 N N . THR B 1 121 ? 2.623 1.129 17.891 1 97.88 121 THR B N 1
ATOM 2469 C CA . THR B 1 121 ? 1.838 0.164 18.656 1 97.88 121 THR B CA 1
ATOM 2470 C C . THR B 1 121 ? 2.713 -0.992 19.125 1 97.88 121 THR B C 1
ATOM 2472 O O . THR B 1 121 ? 2.426 -1.616 20.156 1 97.88 121 THR B O 1
ATOM 2475 N N . ALA B 1 122 ? 3.771 -1.339 18.469 1 97.38 122 ALA B N 1
ATOM 2476 C CA . ALA B 1 122 ? 4.699 -2.402 18.844 1 97.38 122 ALA B CA 1
ATOM 2477 C C . ALA B 1 122 ? 5.645 -1.943 19.953 1 97.38 122 ALA B C 1
ATOM 2479 O O . ALA B 1 122 ? 6.066 -2.744 20.797 1 97.38 122 ALA B O 1
ATOM 2480 N N . THR B 1 123 ? 6 -0.669 20 1 97.62 123 THR B N 1
ATOM 2481 C CA . THR B 1 123 ? 7.109 -0.229 20.844 1 97.62 123 THR B CA 1
ATOM 2482 C C . THR B 1 123 ? 6.594 0.523 22.062 1 97.62 123 THR B C 1
ATOM 2484 O O . THR B 1 123 ? 7.332 0.723 23.031 1 97.62 123 THR B O 1
ATOM 2487 N N . ASP B 1 124 ? 5.387 1.032 22.047 1 96.06 124 ASP B N 1
ATOM 2488 C CA . ASP B 1 124 ? 4.785 1.792 23.141 1 96.06 124 ASP B CA 1
ATOM 2489 C C . ASP B 1 124 ? 3.439 1.197 23.547 1 96.06 124 ASP B C 1
ATOM 2491 O O . ASP B 1 124 ? 2.422 1.455 22.906 1 96.06 124 ASP B O 1
ATOM 2495 N N . GLN B 1 125 ? 3.336 0.584 24.578 1 91.56 125 GLN B N 1
ATOM 2496 C CA . GLN B 1 125 ? 2.158 -0.142 25.047 1 91.56 125 GLN B CA 1
ATOM 2497 C C . GLN B 1 125 ? 0.981 0.804 25.266 1 91.56 125 GLN B C 1
ATOM 2499 O O . GLN B 1 125 ? -0.177 0.395 25.156 1 91.56 125 GLN B O 1
ATOM 2504 N N . ARG B 1 126 ? 1.296 2.006 25.609 1 95.44 126 ARG B N 1
ATOM 2505 C CA . ARG B 1 126 ? 0.234 2.967 25.891 1 95.44 126 ARG B CA 1
ATOM 2506 C C . ARG B 1 126 ? -0.307 3.576 24.594 1 95.44 126 ARG B C 1
ATOM 2508 O O . ARG B 1 126 ? -1.385 4.176 24.594 1 95.44 126 ARG B O 1
ATOM 2515 N N . TYR B 1 127 ? 0.443 3.484 23.562 1 97.25 127 TYR B N 1
ATOM 2516 C CA . TYR B 1 127 ? 0.092 4.137 22.297 1 97.25 127 TYR B CA 1
ATOM 2517 C C . TYR B 1 127 ? -1.207 3.574 21.734 1 97.25 127 TYR B C 1
ATOM 2519 O O . TYR B 1 127 ? -2.055 4.324 21.25 1 97.25 127 TYR B O 1
ATOM 2527 N N . HIS B 1 128 ? -1.387 2.291 21.797 1 94.06 128 HIS B N 1
ATOM 2528 C CA . HIS B 1 128 ? -2.584 1.658 21.266 1 94.06 128 HIS B CA 1
ATOM 2529 C C . HIS B 1 128 ? -3.848 2.258 21.875 1 94.06 128 HIS B C 1
ATOM 2531 O O . HIS B 1 128 ? -4.809 2.545 21.156 1 94.06 128 HIS B O 1
ATOM 2537 N N . GLY B 1 129 ? -3.834 2.43 23.156 1 93.94 129 GLY B N 1
ATOM 2538 C CA . GLY B 1 129 ? -4.98 2.973 23.875 1 93.94 129 GLY B CA 1
ATOM 2539 C C . GLY B 1 129 ? -5.266 4.422 23.531 1 93.94 129 GLY B C 1
ATOM 2540 O O . GLY B 1 129 ? -6.383 4.902 23.719 1 93.94 129 GLY B O 1
ATOM 2541 N N . SER B 1 130 ? -4.242 5.137 23.016 1 94.38 130 SER B N 1
ATOM 2542 C CA . SER B 1 130 ? -4.395 6.551 22.688 1 94.38 130 SER B CA 1
ATOM 2543 C C . SER B 1 130 ? -5 6.73 21.297 1 94.38 130 SER B C 1
ATOM 2545 O O . SER B 1 130 ? -5.438 7.828 20.953 1 94.38 130 SER B O 1
ATOM 2547 N N . LEU B 1 131 ? -5.043 5.672 20.484 1 93.5 131 LEU B N 1
ATOM 2548 C CA . LEU B 1 131 ? -5.609 5.734 19.141 1 93.5 131 LEU B CA 1
ATOM 2549 C C . LEU B 1 131 ? -7.125 5.887 19.188 1 93.5 131 LEU B C 1
ATOM 2551 O O . LEU B 1 131 ? -7.77 5.391 20.109 1 93.5 131 LEU B O 1
ATOM 2555 N N . SER B 1 132 ? -7.695 6.586 18.25 1 89.06 132 SER B N 1
ATOM 2556 C CA . SER B 1 132 ? -9.148 6.59 18.078 1 89.06 132 SER B CA 1
ATOM 2557 C C . SER B 1 132 ? -9.672 5.191 17.781 1 89.06 132 SER B C 1
ATOM 2559 O O . SER B 1 132 ? -8.906 4.305 17.391 1 89.06 132 SER B O 1
ATOM 2561 N N . SER B 1 133 ? -10.961 4.969 17.969 1 87.19 133 SER B N 1
ATOM 2562 C CA . SER B 1 133 ? -11.594 3.688 17.656 1 87.19 133 SER B CA 1
ATOM 2563 C C . SER B 1 133 ? -11.383 3.305 16.188 1 87.19 133 SER B C 1
ATOM 2565 O O . SER B 1 133 ? -11.078 2.152 15.883 1 87.19 133 SER B O 1
ATOM 2567 N N . ALA B 1 134 ? -11.57 4.266 15.305 1 83.56 134 ALA B N 1
ATOM 2568 C CA . ALA B 1 134 ? -11.383 4.031 13.875 1 83.56 134 ALA B CA 1
ATOM 2569 C C . ALA B 1 134 ? -9.945 3.598 13.578 1 83.56 134 ALA B C 1
ATOM 2571 O O . ALA B 1 134 ? -9.719 2.705 12.758 1 83.56 134 ALA B O 1
ATOM 2572 N N . SER B 1 135 ? -8.961 4.223 14.211 1 89 135 SER B N 1
ATOM 2573 C CA . SER B 1 135 ? -7.555 3.893 14 1 89 135 SER B CA 1
ATOM 2574 C C . SER B 1 135 ? -7.223 2.51 14.555 1 89 135 SER B C 1
ATOM 2576 O O . SER B 1 135 ? -6.418 1.779 13.977 1 89 135 SER B O 1
ATOM 2578 N N . GLN B 1 136 ? -7.82 2.152 15.695 1 89.88 136 GLN B N 1
ATOM 2579 C CA . GLN B 1 136 ? -7.617 0.817 16.25 1 89.88 136 GLN B CA 1
ATOM 2580 C C . GLN B 1 136 ? -8.148 -0.257 15.305 1 89.88 136 GLN B C 1
ATOM 2582 O O . GLN B 1 136 ? -7.488 -1.271 15.07 1 89.88 136 GLN B O 1
ATOM 2587 N N . LYS B 1 137 ? -9.266 -0.006 14.781 1 84.88 137 LYS B N 1
ATOM 2588 C CA . LYS B 1 137 ? -9.891 -0.976 13.883 1 84.88 137 LYS B CA 1
ATOM 2589 C C . LYS B 1 137 ? -9.078 -1.126 12.602 1 84.88 137 LYS B C 1
ATOM 2591 O O . LYS B 1 137 ? -8.883 -2.24 12.109 1 84.88 137 LYS B O 1
ATOM 2596 N N . SER B 1 138 ? -8.617 0.034 12.039 1 87.94 138 SER B N 1
ATOM 2597 C CA . SER B 1 138 ? -7.859 -0.04 10.797 1 87.94 138 SER B CA 1
ATOM 2598 C C . SER B 1 138 ? -6.523 -0.752 11.008 1 87.94 138 SER B C 1
ATOM 2600 O O . SER B 1 138 ? -6.02 -1.414 10.094 1 87.94 138 SER B O 1
ATOM 2602 N N . LEU B 1 139 ? -5.953 -0.665 12.203 1 90.06 139 LEU B N 1
ATOM 2603 C CA . LEU B 1 139 ? -4.691 -1.317 12.523 1 90.06 139 LEU B CA 1
ATOM 2604 C C . LEU B 1 139 ? -4.793 -2.828 12.336 1 90.06 139 LEU B C 1
ATOM 2606 O O . LEU B 1 139 ? -3.869 -3.457 11.812 1 90.06 139 LEU B O 1
ATOM 2610 N N . ALA B 1 140 ? -5.902 -3.396 12.711 1 82.81 140 ALA B N 1
ATOM 2611 C CA . ALA B 1 140 ? -6.105 -4.84 12.609 1 82.81 140 ALA B CA 1
ATOM 2612 C C . ALA B 1 140 ? -6.062 -5.301 11.156 1 82.81 140 ALA B C 1
ATOM 2614 O O . ALA B 1 140 ? -5.508 -6.359 10.852 1 82.81 140 ALA B O 1
ATOM 2615 N N . PHE B 1 141 ? -6.504 -4.457 10.25 1 80.38 141 PHE B N 1
ATOM 2616 C CA . PHE B 1 141 ? -6.547 -4.781 8.836 1 80.38 141 PHE B CA 1
ATOM 2617 C C . PHE B 1 141 ? -5.203 -4.5 8.172 1 80.38 141 PHE B C 1
ATOM 2619 O O . PHE B 1 141 ? -4.891 -5.062 7.121 1 80.38 141 PHE B O 1
ATOM 2626 N N . GLN B 1 142 ? -4.449 -3.721 8.859 1 86.44 142 GLN B N 1
ATOM 2627 C CA . GLN B 1 142 ? -3.197 -3.258 8.266 1 86.44 142 GLN B CA 1
ATOM 2628 C C . GLN B 1 142 ? -2.023 -4.125 8.711 1 86.44 142 GLN B C 1
ATOM 2630 O O . GLN B 1 142 ? -0.872 -3.842 8.383 1 86.44 142 GLN B O 1
ATOM 2635 N N . GLY B 1 143 ? -2.26 -5.152 9.508 1 88.62 143 GLY B N 1
ATOM 2636 C CA . GLY B 1 143 ? -1.207 -6.082 9.883 1 88.62 143 GLY B CA 1
ATOM 2637 C C . GLY B 1 143 ? -0.867 -6.039 11.359 1 88.62 143 GLY B C 1
ATOM 2638 O O . GLY B 1 143 ? -0.069 -6.844 11.844 1 88.62 143 GLY B O 1
ATOM 2639 N N . GLY B 1 144 ? -1.555 -5.055 12.133 1 92.5 144 GLY B N 1
ATOM 2640 C CA . GLY B 1 144 ? -1.285 -4.957 13.555 1 92.5 144 GLY B CA 1
ATOM 2641 C C . GLY B 1 144 ? 0.107 -4.441 13.867 1 92.5 144 GLY B C 1
ATOM 2642 O O . GLY B 1 144 ? 0.796 -3.928 12.984 1 92.5 144 GLY B O 1
ATOM 2643 N N . PRO B 1 145 ? 0.524 -4.531 15.172 1 95.44 145 PRO B N 1
ATOM 2644 C CA . PRO B 1 145 ? 1.857 -4.07 15.562 1 95.44 145 PRO B CA 1
ATOM 2645 C C . PRO B 1 145 ? 2.977 -4.793 14.82 1 95.44 145 PRO B C 1
ATOM 2647 O O . PRO B 1 145 ? 2.873 -5.996 14.555 1 95.44 145 PRO B O 1
ATOM 2650 N N . PHE B 1 146 ? 3.99 -4.059 14.43 1 94.69 146 PHE B N 1
ATOM 2651 C CA . PHE B 1 146 ? 5.152 -4.68 13.797 1 94.69 146 PHE B CA 1
ATOM 2652 C C . PHE B 1 146 ? 5.754 -5.742 14.711 1 94.69 146 PHE B C 1
ATOM 2654 O O . PHE B 1 146 ? 5.664 -5.641 15.938 1 94.69 146 PHE B O 1
ATOM 2661 N N . ARG B 1 147 ? 6.359 -6.754 14.109 1 90.94 147 ARG B N 1
ATOM 2662 C CA . ARG B 1 147 ? 7.133 -7.785 14.797 1 90.94 147 ARG B CA 1
ATOM 2663 C C . ARG B 1 147 ? 8.414 -8.102 14.039 1 90.94 147 ARG B C 1
ATOM 2665 O O . ARG B 1 147 ? 8.508 -7.852 12.836 1 90.94 147 ARG B O 1
ATOM 2672 N N . ASP B 1 148 ? 9.461 -8.453 14.727 1 90.62 148 ASP B N 1
ATOM 2673 C CA . ASP B 1 148 ? 10.68 -9.055 14.195 1 90.62 148 ASP B CA 1
ATOM 2674 C C . ASP B 1 148 ? 11.336 -8.148 13.148 1 90.62 148 ASP B C 1
ATOM 2676 O O . ASP B 1 148 ? 11.719 -7.02 13.453 1 90.62 148 ASP B O 1
ATOM 2680 N N . ALA B 1 149 ? 11.367 -8.586 11.883 1 86.12 149 ALA B N 1
ATOM 2681 C CA . ALA B 1 149 ? 12.141 -7.914 10.844 1 86.12 149 ALA B CA 1
ATOM 2682 C C . ALA B 1 149 ? 11.523 -6.57 10.477 1 86.12 149 ALA B C 1
ATOM 2684 O O . ALA B 1 149 ? 12.234 -5.594 10.242 1 86.12 149 ALA B O 1
ATOM 2685 N N . ASP B 1 150 ? 10.188 -6.516 10.469 1 90.69 150 ASP B N 1
ATOM 2686 C CA . ASP B 1 150 ? 9.516 -5.266 10.125 1 90.69 150 ASP B CA 1
ATOM 2687 C C . ASP B 1 150 ? 9.82 -4.176 11.148 1 90.69 150 ASP B C 1
ATOM 2689 O O . ASP B 1 150 ? 10.039 -3.018 10.789 1 90.69 150 ASP B O 1
ATOM 2693 N N . LEU B 1 151 ? 9.797 -4.59 12.422 1 94.75 151 LEU B N 1
ATOM 2694 C CA . LEU B 1 151 ? 10.102 -3.656 13.5 1 94.75 151 LEU B CA 1
ATOM 2695 C C . LEU B 1 151 ? 11.523 -3.135 13.383 1 94.75 151 LEU B C 1
ATOM 2697 O O . LEU B 1 151 ? 11.758 -1.925 13.445 1 94.75 151 LEU B O 1
ATOM 2701 N N . ARG B 1 152 ? 12.445 -4.031 13.141 1 92.5 152 ARG B N 1
ATOM 2702 C CA . ARG B 1 152 ? 13.852 -3.664 13.031 1 92.5 152 ARG B CA 1
ATOM 2703 C C . ARG B 1 152 ? 14.086 -2.76 11.82 1 92.5 152 ARG B C 1
ATOM 2705 O O . ARG B 1 152 ? 14.812 -1.765 11.914 1 92.5 152 ARG B O 1
ATOM 2712 N N . ASN B 1 153 ? 13.523 -3.092 10.734 1 91.06 153 ASN B N 1
ATOM 2713 C CA . ASN B 1 153 ? 13.68 -2.314 9.508 1 91.06 153 ASN B CA 1
ATOM 2714 C C . ASN B 1 153 ? 13.172 -0.885 9.688 1 91.06 153 ASN B C 1
ATOM 2716 O O . ASN B 1 153 ? 13.812 0.065 9.234 1 91.06 153 ASN B O 1
ATOM 2720 N N . PHE B 1 154 ? 12.039 -0.741 10.305 1 94.56 154 PHE B N 1
ATOM 2721 C CA . PHE B 1 154 ? 11.508 0.596 10.539 1 94.56 154 PHE B CA 1
ATOM 2722 C C . PHE B 1 154 ? 12.414 1.378 11.484 1 94.56 154 PHE B C 1
ATOM 2724 O O . PHE B 1 154 ? 12.688 2.557 11.258 1 94.56 154 PHE B O 1
ATOM 2731 N N . GLU B 1 155 ? 12.883 0.689 12.516 1 94.31 155 GLU B N 1
ATOM 2732 C CA . GLU B 1 155 ? 13.734 1.316 13.516 1 94.31 155 GLU B CA 1
ATOM 2733 C C . GLU B 1 155 ? 15.016 1.857 12.898 1 94.31 155 GLU B C 1
ATOM 2735 O O . GLU B 1 155 ? 15.547 2.877 13.344 1 94.31 155 GLU B O 1
ATOM 2740 N N . GLU B 1 156 ? 15.438 1.235 11.875 1 92.19 156 GLU B N 1
ATOM 2741 C CA . GLU B 1 156 ? 16.734 1.581 11.305 1 92.19 156 GLU B CA 1
ATOM 2742 C C . GLU B 1 156 ? 16.578 2.576 10.156 1 92.19 156 GLU B C 1
ATOM 2744 O O . GLU B 1 156 ? 17.578 3.072 9.617 1 92.19 156 GLU B O 1
ATOM 2749 N N . ASP B 1 157 ? 15.43 2.93 9.82 1 93.81 157 ASP B N 1
ATOM 2750 C CA . ASP B 1 157 ? 15.211 3.869 8.727 1 93.81 157 ASP B CA 1
ATOM 2751 C C . ASP B 1 157 ? 15.727 5.262 9.086 1 93.81 157 ASP B C 1
ATOM 2753 O O . ASP B 1 157 ? 15.43 5.777 10.164 1 93.81 157 ASP B O 1
ATOM 2757 N N . PRO B 1 158 ? 16.453 5.902 8.164 1 95.25 158 PRO B N 1
ATOM 2758 C CA . PRO B 1 158 ? 17 7.227 8.461 1 95.25 158 PRO B CA 1
ATOM 2759 C C . PRO B 1 158 ? 15.914 8.281 8.68 1 95.25 158 PRO B C 1
ATOM 2761 O O . PRO B 1 158 ? 16.156 9.305 9.312 1 95.25 158 PRO B O 1
ATOM 2764 N N . LEU B 1 159 ? 14.68 8.023 8.164 1 96.88 159 LEU B N 1
ATOM 2765 C CA . LEU B 1 159 ? 13.586 8.977 8.32 1 96.88 159 LEU B CA 1
ATOM 2766 C C . LEU B 1 159 ? 12.688 8.586 9.484 1 96.88 159 LEU B C 1
ATOM 2768 O O . LEU B 1 159 ? 11.625 9.18 9.68 1 96.88 159 LEU B O 1
ATOM 2772 N N . ARG B 1 160 ? 13.047 7.602 10.227 1 97.56 160 ARG B N 1
ATOM 2773 C CA . ARG B 1 160 ? 12.219 7.02 11.273 1 97.56 160 ARG B CA 1
ATOM 2774 C C . ARG B 1 160 ? 11.625 8.102 12.172 1 97.56 160 ARG B C 1
ATOM 2776 O O . ARG B 1 160 ? 10.414 8.133 12.406 1 97.56 160 ARG B O 1
ATOM 2783 N N . ASP B 1 161 ? 12.461 9.023 12.695 1 98.5 161 ASP B N 1
ATOM 2784 C CA . ASP B 1 161 ? 12.008 10.031 13.648 1 98.5 161 ASP B CA 1
ATOM 2785 C C . ASP B 1 161 ? 10.961 10.945 13.016 1 98.5 161 ASP B C 1
ATOM 2787 O O . ASP B 1 161 ? 9.977 11.312 13.656 1 98.5 161 ASP B O 1
ATOM 2791 N N . GLU B 1 162 ? 11.188 11.297 11.758 1 98.69 162 GLU B N 1
ATOM 2792 C CA . GLU B 1 162 ? 10.227 12.148 11.062 1 98.69 162 GLU B CA 1
ATOM 2793 C C . GLU B 1 162 ? 8.93 11.398 10.773 1 98.69 162 GLU B C 1
ATOM 2795 O O . GLU B 1 162 ? 7.84 11.969 10.859 1 98.69 162 GLU B O 1
ATOM 2800 N N . MET B 1 163 ? 9.008 10.086 10.43 1 98.69 163 MET B N 1
ATOM 2801 C CA . MET B 1 163 ? 7.824 9.266 10.227 1 98.69 163 MET B CA 1
ATOM 2802 C C . MET B 1 163 ? 6.996 9.18 11.5 1 98.69 163 MET B C 1
ATOM 2804 O O . MET B 1 163 ? 5.77 9.273 11.461 1 98.69 163 MET B O 1
ATOM 2808 N N . VAL B 1 164 ? 7.688 9.039 12.586 1 98.75 164 VAL B N 1
ATOM 2809 C CA . VAL B 1 164 ? 7.02 8.938 13.875 1 98.75 164 VAL B CA 1
ATOM 2810 C C . VAL B 1 164 ? 6.363 10.266 14.234 1 98.75 164 VAL B C 1
ATOM 2812 O O . VAL B 1 164 ? 5.215 10.305 14.68 1 98.75 164 VAL B O 1
ATOM 2815 N N . SER B 1 165 ? 7.102 11.359 14.047 1 98.88 165 SER B N 1
ATOM 2816 C CA . SER B 1 165 ? 6.527 12.68 14.305 1 98.88 165 SER B CA 1
ATOM 2817 C C . SER B 1 165 ? 5.262 12.898 13.484 1 98.88 165 SER B C 1
ATOM 2819 O O . SER B 1 165 ? 4.246 13.359 14.008 1 98.88 165 SER B O 1
ATOM 2821 N N . LEU B 1 166 ? 5.312 12.555 12.219 1 98.88 166 LEU B N 1
ATOM 2822 C CA . LEU B 1 166 ? 4.164 12.711 11.336 1 98.88 166 LEU B CA 1
ATOM 2823 C C . LEU B 1 166 ? 2.971 11.906 11.844 1 98.88 166 LEU B C 1
ATOM 2825 O O . LEU B 1 166 ? 1.846 12.414 11.867 1 98.88 166 LEU B O 1
ATOM 2829 N N . ARG B 1 167 ? 3.215 10.688 12.25 1 98.75 167 ARG B N 1
ATOM 2830 C CA . ARG B 1 167 ? 2.129 9.852 12.742 1 98.75 167 ARG B CA 1
ATOM 2831 C C . ARG B 1 167 ? 1.516 10.438 14.008 1 98.75 167 ARG B C 1
ATOM 2833 O O . ARG B 1 167 ? 0.295 10.422 14.18 1 98.75 167 ARG B O 1
ATOM 2840 N N . LEU B 1 168 ? 2.365 10.945 14.891 1 98.56 168 LEU B N 1
ATOM 2841 C CA . LEU B 1 168 ? 1.868 11.531 16.141 1 98.56 168 LEU B CA 1
ATOM 2842 C C . LEU B 1 168 ? 1.033 12.773 15.852 1 98.56 168 LEU B C 1
ATOM 2844 O O . LEU B 1 168 ? 0.005 12.992 16.5 1 98.56 168 LEU B O 1
ATOM 2848 N N . TRP B 1 169 ? 1.462 13.594 14.953 1 98.75 169 TRP B N 1
ATOM 2849 C CA . TRP B 1 169 ? 0.661 14.742 14.555 1 98.75 169 TRP B CA 1
ATOM 2850 C C . TRP B 1 169 ? -0.655 14.297 13.922 1 98.75 169 TRP B C 1
ATOM 2852 O O . TRP B 1 169 ? -1.701 14.906 14.164 1 98.75 169 TRP B O 1
ATOM 2862 N N . ASP B 1 170 ? -0.644 13.242 13.07 1 97.81 170 ASP B N 1
ATOM 2863 C CA . ASP B 1 170 ? -1.825 12.617 12.484 1 97.81 170 ASP B CA 1
ATOM 2864 C C . ASP B 1 170 ? -2.816 12.195 13.57 1 97.81 170 ASP B C 1
ATOM 2866 O O . ASP B 1 170 ? -4.016 12.469 13.461 1 97.81 170 ASP B O 1
ATOM 2870 N N . ASP B 1 171 ? -2.346 11.617 14.641 1 96.94 171 ASP B N 1
ATOM 2871 C CA . ASP B 1 171 ? -3.188 11.156 15.734 1 96.94 171 ASP B CA 1
ATOM 2872 C C . ASP B 1 171 ? -3.83 12.328 16.469 1 96.94 171 ASP B C 1
ATOM 2874 O O . ASP B 1 171 ? -4.977 12.234 16.922 1 96.94 171 ASP B O 1
ATOM 2878 N N . ALA B 1 172 ? -3.113 13.398 16.609 1 97.12 172 ALA B N 1
ATOM 2879 C CA . ALA B 1 172 ? -3.568 14.531 17.406 1 97.12 172 ALA B CA 1
ATOM 2880 C C . ALA B 1 172 ? -4.488 15.438 16.594 1 97.12 172 ALA B C 1
ATOM 2882 O O . ALA B 1 172 ? -5.199 16.281 17.156 1 97.12 172 ALA B O 1
ATOM 2883 N N . ALA B 1 173 ? -4.508 15.289 15.297 1 97.12 173 ALA B N 1
ATOM 2884 C CA . ALA B 1 173 ? -5.207 16.188 14.375 1 97.12 173 ALA B CA 1
ATOM 2885 C C . ALA B 1 173 ? -6.688 15.828 14.289 1 97.12 173 ALA B C 1
ATOM 2887 O O . ALA B 1 173 ? -7.211 15.586 13.195 1 97.12 173 ALA B O 1
ATOM 2888 N N . LYS B 1 174 ? -7.402 15.859 15.406 1 94.94 174 LYS B N 1
ATOM 2889 C CA . LYS B 1 174 ? -8.797 15.43 15.438 1 94.94 174 LYS B CA 1
ATOM 2890 C C . LYS B 1 174 ? -9.648 16.375 16.281 1 94.94 174 LYS B C 1
ATOM 2892 O O . LYS B 1 174 ? -10.773 16.047 16.656 1 94.94 174 LYS B O 1
ATOM 2897 N N . LEU B 1 175 ? -9.141 17.516 16.531 1 95.56 175 LEU B N 1
ATOM 2898 C CA . LEU B 1 175 ? -9.82 18.453 17.406 1 95.56 175 LEU B CA 1
ATOM 2899 C C . LEU B 1 175 ? -10.992 19.125 16.688 1 95.56 175 LEU B C 1
ATOM 2901 O O . LEU B 1 175 ? -10.875 19.516 15.523 1 95.56 175 LEU B O 1
ATOM 2905 N N . GLU B 1 176 ? -12.125 19.219 17.344 1 95.12 176 GLU B N 1
ATOM 2906 C CA . GLU B 1 176 ? -13.281 19.953 16.828 1 95.12 176 GLU B CA 1
ATOM 2907 C C . GLU B 1 176 ? -13.211 21.422 17.188 1 95.12 176 GLU B C 1
ATOM 2909 O O . GLU B 1 176 ? -12.672 21.797 18.234 1 95.12 176 GLU B O 1
ATOM 2914 N N . GLY B 1 177 ? -13.711 22.281 16.281 1 95.31 177 GLY B N 1
ATOM 2915 C CA . GLY B 1 177 ? -13.922 23.688 16.609 1 95.31 177 GLY B CA 1
ATOM 2916 C C . GLY B 1 177 ? -12.648 24.516 16.547 1 95.31 177 GLY B C 1
ATOM 2917 O O . GLY B 1 177 ? -12.57 25.578 17.156 1 95.31 177 GLY B O 1
ATOM 2918 N N . VAL B 1 178 ? -11.602 24.047 15.828 1 97.06 178 VAL B N 1
ATOM 2919 C CA . VAL B 1 178 ? -10.344 24.781 15.828 1 97.06 178 VAL B CA 1
ATOM 2920 C C . VAL B 1 178 ? -10.117 25.422 14.453 1 97.06 178 VAL B C 1
ATOM 2922 O O . VAL B 1 178 ? -8.984 25.766 14.102 1 97.06 178 VAL B O 1
ATOM 2925 N N . GLU B 1 179 ? -11.148 25.547 13.641 1 95.62 179 GLU B N 1
ATOM 2926 C CA . GLU B 1 179 ? -11.039 26.062 12.273 1 95.62 179 GLU B CA 1
ATOM 2927 C C . GLU B 1 179 ? -10.484 27.484 12.258 1 95.62 179 GLU B C 1
ATOM 2929 O O . GLU B 1 179 ? -9.711 27.844 11.367 1 95.62 179 GLU B O 1
ATOM 2934 N N . ALA B 1 180 ? -10.82 28.234 13.273 1 96.62 180 ALA B N 1
ATOM 2935 C CA . ALA B 1 180 ? -10.43 29.641 13.32 1 96.62 180 ALA B CA 1
ATOM 2936 C C . ALA B 1 180 ? -8.938 29.797 13.594 1 96.62 180 ALA B C 1
ATOM 2938 O O . ALA B 1 180 ? -8.32 30.781 13.203 1 96.62 180 ALA B O 1
ATOM 2939 N N . THR B 1 181 ? -8.289 28.828 14.242 1 97.44 181 THR B N 1
ATOM 2940 C CA . THR B 1 181 ? -6.895 28.953 14.648 1 97.44 181 THR B CA 1
ATOM 2941 C C . THR B 1 181 ? -6.004 28.047 13.789 1 97.44 181 THR B C 1
ATOM 2943 O O . THR B 1 181 ? -4.781 28.062 13.938 1 97.44 181 THR B O 1
ATOM 2946 N N . THR B 1 182 ? -6.543 27.25 12.953 1 98.44 182 THR B N 1
ATOM 2947 C CA . THR B 1 182 ? -5.785 26.375 12.062 1 98.44 182 THR B CA 1
ATOM 2948 C C . THR B 1 182 ? -5.605 27.031 10.695 1 98.44 182 THR B C 1
ATOM 2950 O O . THR B 1 182 ? -6.59 27.328 10.008 1 98.44 182 THR B O 1
ATOM 2953 N N . PRO B 1 183 ? -4.344 27.312 10.305 1 98.5 183 PRO B N 1
ATOM 2954 C CA . PRO B 1 183 ? -4.133 27.891 8.969 1 98.5 183 PRO B CA 1
ATOM 2955 C C . PRO B 1 183 ? -4.812 27.094 7.867 1 98.5 183 PRO B C 1
ATOM 2957 O O . PRO B 1 183 ? -4.816 25.859 7.906 1 98.5 183 PRO B O 1
ATOM 2960 N N . ARG B 1 184 ? -5.387 27.766 6.895 1 98.38 184 ARG B N 1
ATOM 2961 C CA . ARG B 1 184 ? -6.09 27.125 5.785 1 98.38 184 ARG B CA 1
ATOM 2962 C C . ARG B 1 184 ? -5.113 26.656 4.719 1 98.38 184 ARG B C 1
ATOM 2964 O O . ARG B 1 184 ? -3.916 26.938 4.789 1 98.38 184 ARG B O 1
ATOM 2971 N N . ALA B 1 185 ? -5.633 25.891 3.758 1 98 185 ALA B N 1
ATOM 2972 C CA . ALA B 1 185 ? -4.793 25.172 2.809 1 98 185 ALA B CA 1
ATOM 2973 C C . ALA B 1 185 ? -3.945 26.125 1.978 1 98 185 ALA B C 1
ATOM 2975 O O . ALA B 1 185 ? -2.807 25.812 1.623 1 98 185 ALA B O 1
ATOM 2976 N N . GLY B 1 186 ? -4.547 27.281 1.677 1 97.75 186 GLY B N 1
ATOM 2977 C CA . GLY B 1 186 ? -3.873 28.25 0.827 1 97.75 186 GLY B CA 1
ATOM 2978 C C . GLY B 1 186 ? -2.529 28.703 1.375 1 97.75 186 GLY B C 1
ATOM 2979 O O . GLY B 1 186 ? -1.646 29.109 0.616 1 97.75 186 GLY B O 1
ATOM 2980 N N . VAL B 1 187 ? -2.289 28.656 2.693 1 98.25 187 VAL B N 1
ATOM 2981 C CA . VAL B 1 187 ? -1.06 29.125 3.324 1 98.25 187 VAL B CA 1
ATOM 2982 C C . VAL B 1 187 ? 0.107 28.234 2.914 1 98.25 187 VAL B C 1
ATOM 2984 O O . VAL B 1 187 ? 1.267 28.641 2.975 1 98.25 187 VAL B O 1
ATOM 2987 N N . TYR B 1 188 ? -0.184 27.031 2.461 1 98.69 188 TYR B N 1
ATOM 2988 C CA . TYR B 1 188 ? 0.865 26.062 2.148 1 98.69 188 TYR B CA 1
ATOM 2989 C C . TYR B 1 188 ? 1.183 26.078 0.658 1 98.69 188 TYR B C 1
ATOM 2991 O O . TYR B 1 188 ? 2.086 25.359 0.208 1 98.69 188 TYR B O 1
ATOM 2999 N N . LEU B 1 189 ? 0.458 26.891 -0.154 1 98.62 189 LEU B N 1
ATOM 3000 C CA . LEU B 1 189 ? 0.57 26.875 -1.608 1 98.62 189 LEU B CA 1
ATOM 3001 C C . LEU B 1 189 ? 1.99 27.219 -2.047 1 98.62 189 LEU B C 1
ATOM 3003 O O . LEU B 1 189 ? 2.592 26.484 -2.84 1 98.62 189 LEU B O 1
ATOM 3007 N N . ASP B 1 190 ? 2.545 28.281 -1.583 1 98.62 190 ASP B N 1
ATOM 3008 C CA . ASP B 1 190 ? 3.875 28.719 -1.994 1 98.62 190 ASP B CA 1
ATOM 3009 C C . ASP B 1 190 ? 4.934 27.688 -1.623 1 98.62 190 ASP B C 1
ATOM 3011 O O . ASP B 1 190 ? 5.91 27.5 -2.352 1 98.62 190 ASP B O 1
ATOM 3015 N N . MET B 1 191 ? 4.793 27.109 -0.434 1 98.69 191 MET B N 1
ATOM 3016 C CA . MET B 1 191 ? 5.715 26.062 0.001 1 98.69 191 MET B CA 1
ATOM 3017 C C . MET B 1 191 ? 5.711 24.891 -0.976 1 98.69 191 MET B C 1
ATOM 3019 O O . MET B 1 191 ? 6.773 24.375 -1.329 1 98.69 191 MET B O 1
ATOM 3023 N N . ILE B 1 192 ? 4.543 24.484 -1.441 1 98.75 192 ILE B N 1
ATOM 3024 C CA . ILE B 1 192 ? 4.414 23.375 -2.379 1 98.75 192 ILE B CA 1
ATOM 3025 C C . ILE B 1 192 ? 5.008 23.766 -3.73 1 98.75 192 ILE B C 1
ATOM 3027 O O . ILE B 1 192 ? 5.738 22.984 -4.348 1 98.75 192 ILE B O 1
ATOM 3031 N N . ILE B 1 193 ? 4.695 25 -4.191 1 98.56 193 ILE B N 1
ATOM 3032 C CA . ILE B 1 193 ? 5.234 25.484 -5.457 1 98.56 193 ILE B CA 1
ATOM 3033 C C . ILE B 1 193 ? 6.762 25.453 -5.41 1 98.56 193 ILE B C 1
ATOM 3035 O O . ILE B 1 193 ? 7.41 24.938 -6.32 1 98.56 193 ILE B O 1
ATOM 3039 N N . ALA B 1 194 ? 7.34 26.016 -4.355 1 98.62 194 ALA B N 1
ATOM 3040 C CA . ALA B 1 194 ? 8.797 26.047 -4.207 1 98.62 194 ALA B CA 1
ATOM 3041 C C . ALA B 1 194 ? 9.383 24.641 -4.227 1 98.62 194 ALA B C 1
ATOM 3043 O O . ALA B 1 194 ? 10.43 24.406 -4.84 1 98.62 194 ALA B O 1
ATOM 3044 N N . HIS B 1 195 ? 8.75 23.734 -3.539 1 98.56 195 HIS B N 1
ATOM 3045 C CA . HIS B 1 195 ? 9.211 22.344 -3.502 1 98.56 195 HIS B CA 1
ATOM 3046 C C . HIS B 1 195 ? 9.219 21.734 -4.898 1 98.56 195 HIS B C 1
ATOM 3048 O O . HIS B 1 195 ? 10.211 21.109 -5.301 1 98.56 195 HIS B O 1
ATOM 3054 N N . LEU B 1 196 ? 8.094 21.922 -5.641 1 97.88 196 LEU B N 1
ATOM 3055 C CA . LEU B 1 196 ? 7.98 21.328 -6.969 1 97.88 196 LEU B CA 1
ATOM 3056 C C . LEU B 1 196 ? 8.969 21.969 -7.938 1 97.88 196 LEU B C 1
ATOM 3058 O O . LEU B 1 196 ? 9.484 21.297 -8.836 1 97.88 196 LEU B O 1
ATOM 3062 N N . LEU B 1 197 ? 9.258 23.266 -7.73 1 97.12 197 LEU B N 1
ATOM 3063 C CA . LEU B 1 197 ? 10.234 23.953 -8.57 1 97.12 197 LEU B CA 1
ATOM 3064 C C . LEU B 1 197 ? 11.641 23.406 -8.336 1 97.12 197 LEU B C 1
ATOM 3066 O O . LEU B 1 197 ? 12.438 23.312 -9.273 1 97.12 197 LEU B O 1
ATOM 3070 N N . ARG B 1 198 ? 11.953 23.016 -7.145 1 95.81 198 ARG B N 1
ATOM 3071 C CA . ARG B 1 198 ? 13.266 22.469 -6.816 1 95.81 198 ARG B CA 1
ATOM 3072 C C . ARG B 1 198 ? 13.445 21.078 -7.383 1 95.81 198 ARG B C 1
ATOM 3074 O O . ARG B 1 198 ? 14.57 20.656 -7.676 1 95.81 198 ARG B O 1
ATOM 3081 N N . GLU B 1 199 ? 12.383 20.328 -7.469 1 89.12 199 GLU B N 1
ATOM 3082 C CA . GLU B 1 199 ? 12.445 18.938 -7.922 1 89.12 199 GLU B CA 1
ATOM 3083 C C . GLU B 1 199 ? 12.414 18.859 -9.445 1 89.12 199 GLU B C 1
ATOM 3085 O O . GLU B 1 199 ? 12.656 17.797 -10.016 1 89.12 199 GLU B O 1
ATOM 3090 N N . THR B 1 200 ? 11.969 19.875 -10.148 1 74.44 200 THR B N 1
ATOM 3091 C CA . THR B 1 200 ? 11.992 19.922 -11.602 1 74.44 200 THR B CA 1
ATOM 3092 C C . THR B 1 200 ? 13.383 20.328 -12.109 1 74.44 200 THR B C 1
ATOM 3094 O O . THR B 1 200 ? 14.055 21.156 -11.492 1 74.44 200 THR B O 1
#

Foldseek 3Di:
DPQQALLRLLVVLLVQLVPQQQDDDQPAPHTNSLLLLQLLQLCVVVVHPLLLSLLSNQLQVLQGDPPPDPPQCLVPVPPDPGRLTHPCSLVSSLVVVVVSQFDPSSSVLSNCLLVLLLLCVQPPVCSLVLADPSNNVVCVVNPHHDDDPSNVVLVPDPCNVSSNSSNVSSRVSRDPPCVVVGDHSVVSSVSSSVRNVVRD/DPQQALLRLLVVLLVQLVPQQQDDDQPAPHTNSLLLLQLLQLCVVVVHPLLLSLLSNQLQVLQGDDPPDDDQPQVPVVVDPTRLTHPCSLVSSLVVVVVSQFDPSSSVLSNCLLVLLLLCVQPPVCSLVLADPSNNVVCVVNPHHDDDPSNVVLVPDPCNVSSNSSNVSSRVSRDPPCVVVGDHSVVSSVSSSVRNVVRD

Solvent-accessible surface area (backbone atoms only — not comparable to full-atom values): 20591 Å² total; per-residue (Å²): 127,88,76,72,50,44,60,53,49,33,51,50,50,51,48,45,42,62,66,49,16,64,46,72,29,46,86,45,95,40,29,39,37,57,30,23,34,37,12,19,45,49,29,50,76,66,66,48,57,69,56,57,22,51,20,32,42,44,31,59,42,32,66,41,56,78,30,58,66,46,51,10,38,43,55,54,57,81,82,48,92,60,54,54,52,45,69,33,20,29,46,34,20,19,26,52,41,44,74,73,42,47,50,67,66,32,27,50,46,15,40,28,38,65,56,32,48,20,42,42,40,52,75,31,81,66,47,53,76,70,44,53,71,43,56,50,57,38,34,63,49,70,66,36,50,43,57,71,62,60,38,52,44,48,70,65,34,90,56,34,69,60,27,43,50,46,30,52,30,53,68,63,22,69,72,73,90,47,70,90,78,41,68,58,70,74,79,48,38,64,60,47,23,54,51,32,54,69,61,98,127,87,75,72,49,45,61,54,48,34,50,51,50,51,48,46,43,63,66,49,15,64,47,72,28,45,86,45,94,40,28,39,36,58,29,24,35,38,12,19,44,48,30,50,73,67,66,48,57,69,56,55,23,52,20,31,42,44,33,59,41,33,66,40,56,78,28,55,70,48,44,14,39,37,55,51,52,81,84,46,92,58,51,51,50,44,68,34,20,29,47,34,21,20,26,53,42,44,75,73,42,50,50,68,68,33,26,50,44,15,40,27,39,65,55,30,49,19,42,41,42,53,76,32,81,66,47,54,76,70,45,52,71,44,55,52,57,37,35,64,48,70,66,37,48,41,57,72,61,59,36,51,44,48,68,66,34,90,57,35,69,60,28,43,51,46,30,53,31,53,70,65,22,69,71,74,90,47,68,89,79,40,67,57,72,73,78,48,38,64,60,46,24,54,52,33,54,69,59,98

Nearest PDB structures (foldseek):
  4n6w-assembly1_A  TM=9.541E-01  e=1.390E-14  uncultured bacterium HF130_AEPn_1
  4n71-assembly3_D  TM=9.493E-01  e=1.126E-13  uncultured bacterium HF130_AEPn_1
  4n71-assembly4_E  TM=9.480E-01  e=1.299E-13  uncultured bacterium HF130_AEPn_1
  4mln-assembly2_B  TM=9.557E-01  e=2.527E-13  uncultured bacterium HF130_AEPn_1
  4mlm-assembly3_A  TM=8.935E-01  e=3.361E-13  uncultured bacterium HF130_AEPn_1

pLDDT: mean 88.26, std 17.25, range [29.0, 98.94]

InterPro domains:
  IPR003607 HD/PDEase domain [cd00077] (33-116)
  IPR006674 HD domain [PF01966] (33-117)
  IPR006675 HDIG domain [TIGR00277] (33-115)
  IPR052567 Organophosphonate Dioxygenase [PTHR40202] (6-180)

Secondary structure (DSSP, 8-state):
-----HHHHHHHHHHHHHHHTTSB-TT-SSBHHHHHHHHHHHHHHTT--HHHHHHHHHTTHHHHS---EEE------TT--S----TTHHHHHHHHHHHTT--HHHHHHHHTHHHHHHHHHHH-TTHHHHS-HHHHHHHHHTT-S--HHHHHHHHH-TTHHHHHHHHHHHHH---SS-TTTSPPGGGGHHHHHHHHHHH-/-----HHHHHHHHHHHHHHHTTSB-TT-SSBHHHHHHHHHHHHHHTT--HHHHHHHHHTTHHHHS---SSEEE----TT--S----TTHHHHHHHHHHHTT--HHHHHHHHTHHHHHHHHHHH-TTHHHHS-HHHHHHHHHTT-S--HHHHHHHHH-TTHHHHHHHHHHHHH---SS-TTTSPPGGGGHHHHHHHHHHH-

Organism: Penicillium rubens (strain ATCC 28089 / DSM 1075 / NRRL 1951 / Wisconsin 54-1255) (NCBI:txid500485)

Sequence (400 aa):
MNQQSPEEKAEALIGALEKYGQGDYIGESISQLEHCLQAAHQASKANARDELVIAALLHDIGQIIPLESTEEARMNLRESTENVGRVGHEAIGASYLRSLGFSEVVCRLVNSHVAAKRYLTATDQRYHGSLSSASQKSLAFQGGPFRDADLRNFEEDPLRDEMVSLRLWDDAAKLEGVEATTPRAGVYLDMIIAHLLRETMNQQSPEEKAEALIGALEKYGQGDYIGESISQLEHCLQAAHQASKANARDELVIAALLHDIGQIIPLESTEEARMNLRESTENVGRVGHEAIGASYLRSLGFSEVVCRLVNSHVAAKRYLTATDQRYHGSLSSASQKSLAFQGGPFRDADLRNFEEDPLRDEMVSLRLWDDAAKLEGVEATTPRAGVYLDMIIAHLLRET